Protein AF-A0A7S4H831-F1 (afdb_monomer)

Sequence (367 aa):
MKARTEEVASLEASLNAAMEAQAAAMQKLGDETEKAQAAKKKEQEAMQQVERMQQQILSLMSAMEEQGGGHNAENEEERRRVEEENASLKESLVLAEGQLQSMKGLLMEADKGRKEMESRLAELSAAAAVGGGGSEVEALKESLFLAEEQLKAMKALMMESDAGKRELEEKLKEAMELNQQLQQSQSASSDRQLEESRKMSQELSQMKGEVELLSSKCEAIKEEKKSLQEMLLKSQAEAARMEQAVSAMSANSSQQQDVEKEIGMLESKLKETEVKLEQATSRLSERDEEFKDAEQDLESLREQLSAANQERRELQTKLIEREAKLQVLERSRVEDAEHADEASRAAMKHMEEELVKTRTLLGEEER

Mean predicted aligned error: 20.67 Å

pLDDT: mean 78.2, std 10.23, range [42.22, 92.19]

Nearest PDB structures (foldseek):
  8otz-assembly1_Cv  TM=4.497E-01  e=7.710E-01  Bos taurus
  5nnv-assembly4_D  TM=3.600E-01  e=1.487E+00  Bacillus subtilis subsp. subtilis str. 168
  8snb-assembly1_8L  TM=2.851E-01  e=9.087E-01  Strongylocentrotus purpuratus

Secondary structure (DSSP, 8-state):
-HHHHHHHHHHHHHHHHHHHHHHHHHHHHHHHHHHHHHHHHHHHHHHHHHHHHHHHHHHHHHHHHHHHTTHHHHHHHHHHHHHHHHHHHHHHHHHHHHHHHHHHHHHHHHHHHHHHHHHHHHHHHHHHTTS--HHHHHHHHHHHHHHHHHHHHHHHHHHHHHHHHHHHHHHHHHHHHHHHHHHHHHHHHHHHHHHHHHHHHHHHHHHHHHHHHHHHHHHHHHHHHHHHHHHHHHHHHHHHHHHHHHHHHTTSTTSHHHHHHHHHHHHHHHHHHHHHHHHHHHHHHHHHHHHHHHHHHHHHHHHHHHHHHHHHHHHHHHHHHHHHHHHHHHHHHHHHHHHHHHHHHHHHHHHHHHHHHHHHHHHHHT-

Radius of gyration: 53.31 Å; Cα contacts (8 Å, |Δi|>4): 71; chains: 1; bounding box: 108×27×178 Å

Solvent-accessible surface area (backbone atoms only — not comparable to full-atom values): 19528 Å² total; per-residue (Å²): 110,71,69,61,54,53,52,52,52,53,49,52,52,52,51,51,52,52,52,52,52,48,51,54,50,51,49,52,50,50,56,50,49,52,50,52,52,53,50,54,52,52,50,53,53,48,53,55,49,50,55,52,48,53,52,50,48,52,53,49,50,54,52,45,63,67,51,63,68,55,59,56,57,52,54,53,54,50,48,50,53,46,52,52,48,46,52,52,43,51,52,52,43,54,51,49,51,53,50,51,53,51,53,52,50,54,50,53,52,52,53,49,52,47,52,53,50,52,52,50,49,54,53,48,55,61,49,34,77,75,76,56,58,70,70,62,52,53,54,49,51,55,52,48,51,53,50,51,52,52,52,52,53,51,51,52,54,49,52,53,52,55,48,54,46,52,54,45,54,51,54,44,50,54,41,49,54,51,51,52,52,53,52,52,52,49,52,54,49,51,52,50,52,53,51,50,52,50,50,52,53,51,51,52,54,49,54,52,53,52,51,55,52,52,50,54,51,52,53,55,51,53,52,51,53,51,54,50,52,53,51,50,55,51,51,51,54,50,50,56,51,45,54,53,50,49,64,60,43,72,79,49,95,80,59,65,73,66,49,55,55,53,50,53,54,49,54,52,51,50,54,55,50,52,54,52,49,53,55,54,50,51,56,50,53,57,50,54,50,54,50,52,54,52,52,52,53,52,50,53,52,50,52,52,52,48,52,56,53,49,52,51,52,53,52,51,50,54,47,53,54,49,51,52,51,48,54,51,52,53,51,51,53,50,52,52,50,50,52,53,49,51,52,50,51,52,53,51,51,52,51,51,54,52,52,49,51,53,50,53,53,55,62,60,75,76,112

Organism: Guillardia theta (NCBI:txid55529)

Structure (mmCIF, N/CA/C/O backbone):
data_AF-A0A7S4H831-F1
#
_entry.id   AF-A0A7S4H831-F1
#
loop_
_atom_site.group_PDB
_atom_site.id
_atom_site.type_symbol
_atom_site.label_atom_id
_atom_site.label_alt_id
_atom_site.label_comp_id
_atom_site.label_asym_id
_atom_site.label_entity_id
_atom_site.label_seq_id
_atom_site.pdbx_PDB_ins_code
_atom_site.Cartn_x
_atom_site.Cartn_y
_atom_site.Cartn_z
_atom_site.occupancy
_atom_site.B_iso_or_equiv
_atom_site.auth_seq_id
_atom_site.auth_comp_id
_atom_site.auth_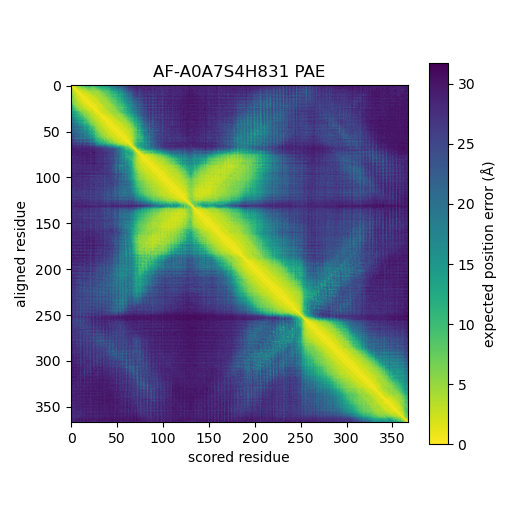asym_id
_atom_site.auth_atom_id
_atom_site.pdbx_PDB_model_num
ATOM 1 N N . MET A 1 1 ? -25.267 -14.300 89.915 1.00 55.09 1 MET A N 1
ATOM 2 C CA . MET A 1 1 ? -23.799 -14.271 89.723 1.00 55.09 1 MET A CA 1
ATOM 3 C C . MET A 1 1 ? -23.396 -15.145 88.538 1.00 55.09 1 MET A C 1
ATOM 5 O O . MET A 1 1 ? -23.039 -14.559 87.534 1.00 55.09 1 MET A O 1
ATOM 9 N N . LYS A 1 2 ? -23.579 -16.478 88.581 1.00 56.22 2 LYS A N 1
ATOM 10 C CA . LYS A 1 2 ? -23.206 -17.411 87.488 1.00 56.22 2 LYS A CA 1
ATOM 11 C C . LYS A 1 2 ? -23.783 -17.091 86.093 1.00 56.22 2 LYS A C 1
ATOM 13 O O . LYS A 1 2 ? -23.032 -17.052 85.129 1.00 56.22 2 LYS A O 1
ATOM 18 N N . ALA A 1 3 ? -25.077 -16.773 86.005 1.00 57.53 3 ALA A N 1
ATOM 19 C CA . ALA A 1 3 ? -25.719 -16.448 84.723 1.00 57.53 3 ALA A CA 1
ATOM 20 C C . ALA A 1 3 ? -25.177 -15.152 84.083 1.00 57.53 3 ALA A C 1
ATOM 22 O O . ALA A 1 3 ? -24.946 -15.104 82.885 1.00 57.53 3 ALA A O 1
ATOM 23 N N . ARG A 1 4 ? -24.881 -14.123 84.894 1.00 54.84 4 ARG A N 1
ATOM 24 C CA . ARG A 1 4 ? -24.279 -12.868 84.404 1.00 54.84 4 ARG A CA 1
ATOM 25 C C . ARG A 1 4 ? -22.841 -13.056 83.921 1.00 54.84 4 ARG A C 1
ATOM 27 O O . ARG A 1 4 ? -22.423 -12.369 83.004 1.00 54.84 4 ARG A O 1
ATOM 34 N N . THR A 1 5 ? -22.079 -13.960 84.534 1.00 62.59 5 THR A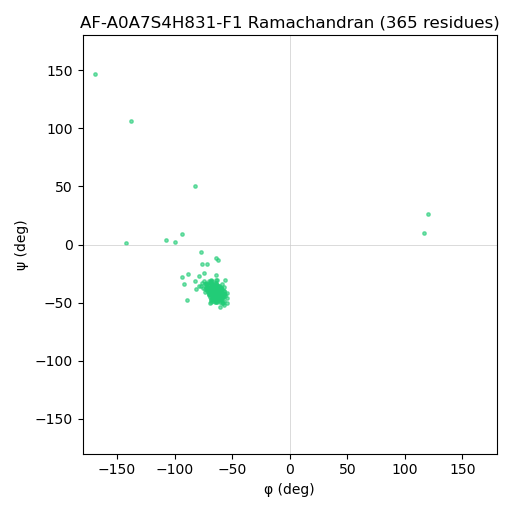 N 1
ATOM 35 C CA . THR A 1 5 ? -20.709 -14.265 84.090 1.00 62.59 5 THR A CA 1
ATOM 36 C C . THR A 1 5 ? -20.676 -15.061 82.784 1.00 62.59 5 THR A C 1
ATOM 38 O O . THR A 1 5 ? -19.777 -14.847 81.982 1.00 62.59 5 THR A O 1
ATOM 41 N N . GLU A 1 6 ? -21.658 -15.931 82.538 1.00 68.56 6 GLU A N 1
ATOM 42 C CA . GLU A 1 6 ? -21.785 -16.662 81.265 1.00 68.56 6 GLU A CA 1
ATOM 43 C C . GLU A 1 6 ? -22.238 -15.741 80.121 1.00 68.56 6 GLU A C 1
ATOM 45 O O . GLU A 1 6 ? -21.725 -15.830 79.009 1.00 68.56 6 GLU A O 1
ATOM 50 N N . GLU A 1 7 ? -23.135 -14.798 80.410 1.00 66.06 7 GLU A N 1
ATOM 51 C CA . GLU A 1 7 ? -23.623 -13.809 79.443 1.00 66.06 7 GLU A CA 1
ATOM 52 C C . GLU A 1 7 ? -22.523 -12.815 79.026 1.00 66.06 7 GLU A C 1
ATOM 54 O O . GLU A 1 7 ? -22.353 -12.535 77.841 1.00 66.06 7 GLU A O 1
ATOM 59 N N . VAL A 1 8 ? -21.702 -12.355 79.979 1.00 69.00 8 VAL A N 1
ATOM 60 C CA . VAL A 1 8 ? -20.531 -11.504 79.696 1.00 69.00 8 VAL A CA 1
ATOM 61 C C . VAL A 1 8 ? -19.480 -12.255 78.874 1.00 69.00 8 VAL A C 1
ATOM 63 O O . VAL A 1 8 ? -18.991 -11.710 77.890 1.00 69.00 8 VAL A O 1
ATOM 66 N N . ALA A 1 9 ? -19.194 -13.520 79.197 1.00 72.94 9 ALA A N 1
ATOM 67 C CA . ALA A 1 9 ? -18.254 -14.332 78.422 1.00 72.94 9 ALA A CA 1
ATOM 68 C C . ALA A 1 9 ? -18.745 -14.592 76.983 1.00 72.94 9 ALA A C 1
ATOM 70 O O . ALA A 1 9 ? -17.953 -14.594 76.042 1.00 72.94 9 ALA A O 1
ATOM 71 N N . SER A 1 10 ? -20.057 -14.771 76.792 1.00 74.75 10 SER A N 1
ATOM 72 C CA . SER A 1 10 ? -20.662 -14.906 75.461 1.00 74.75 10 SER A CA 1
ATOM 73 C C . SER A 1 10 ? -20.569 -13.613 74.649 1.00 74.75 10 SER A C 1
ATOM 75 O O . SER A 1 10 ? -20.338 -13.665 73.440 1.00 74.75 10 SER A O 1
ATOM 77 N N . LEU A 1 11 ? -20.755 -12.458 75.292 1.00 70.31 11 LEU A N 1
ATOM 78 C CA . LEU A 1 11 ? -20.626 -11.154 74.643 1.00 70.31 11 LEU A CA 1
ATOM 79 C C . LEU A 1 11 ? -19.170 -10.856 74.268 1.00 70.31 11 LEU A C 1
ATOM 81 O O . LEU A 1 11 ? -18.920 -10.392 73.159 1.00 70.31 11 LEU A O 1
ATOM 85 N N . GLU A 1 12 ? -18.209 -11.189 75.132 1.00 72.88 12 GLU A N 1
ATOM 86 C CA . GLU A 1 12 ? -16.774 -11.069 74.834 1.00 72.88 12 GLU A CA 1
ATOM 87 C C . GLU A 1 12 ? -16.348 -11.980 73.674 1.00 72.88 12 GLU A C 1
ATOM 89 O O . GLU A 1 12 ? -15.621 -11.546 72.780 1.00 72.88 12 GLU A O 1
ATOM 94 N N . ALA A 1 13 ? -16.849 -13.218 73.625 1.00 78.06 13 ALA A N 1
ATOM 95 C CA . ALA A 1 13 ? -16.586 -14.132 72.513 1.00 78.06 13 ALA A CA 1
ATOM 96 C C . ALA A 1 13 ? -17.177 -13.616 71.188 1.00 78.06 13 ALA A C 1
ATOM 98 O O . ALA A 1 13 ? -16.518 -13.665 70.149 1.00 78.06 13 ALA A O 1
ATOM 99 N N . SER A 1 14 ? -18.397 -13.074 71.226 1.00 74.19 14 SER A N 1
ATOM 100 C CA . SER A 1 14 ? -19.042 -12.498 70.044 1.00 74.19 14 SER A CA 1
ATOM 101 C C . SER A 1 14 ? -18.346 -11.220 69.568 1.00 74.19 14 SER A C 1
ATOM 103 O O . SER A 1 14 ? -18.260 -10.989 68.363 1.00 74.19 14 SER A O 1
ATOM 105 N N . LEU A 1 15 ? -17.830 -10.402 70.491 1.00 69.88 15 LEU A N 1
ATOM 106 C CA . LEU A 1 15 ? -17.067 -9.199 70.167 1.00 69.88 15 LEU A CA 1
ATOM 107 C C . LEU A 1 15 ? -15.717 -9.549 69.529 1.00 69.88 15 LEU A C 1
ATOM 109 O O . LEU A 1 15 ? -15.350 -8.953 68.520 1.00 69.88 15 LEU A O 1
ATOM 113 N N . ASN A 1 16 ? -15.009 -10.550 70.059 1.00 76.25 16 ASN A N 1
ATOM 114 C CA . ASN A 1 16 ? -13.761 -11.029 69.461 1.00 76.25 16 ASN A CA 1
ATOM 115 C C . ASN A 1 16 ? -13.982 -11.607 68.057 1.00 76.25 16 ASN A C 1
ATOM 117 O O . ASN A 1 16 ? -13.236 -11.268 67.142 1.00 76.25 16 ASN A O 1
ATOM 121 N N . ALA A 1 17 ? -15.044 -12.393 67.853 1.00 79.44 17 ALA A N 1
ATOM 122 C CA . ALA A 1 17 ? -15.394 -12.914 66.531 1.00 79.44 17 ALA A CA 1
ATOM 123 C C . ALA A 1 17 ? -15.746 -11.793 65.534 1.00 79.44 17 ALA A C 1
ATOM 125 O O . ALA A 1 17 ? -15.369 -11.857 64.365 1.00 79.44 17 ALA A O 1
ATOM 126 N N . ALA A 1 18 ? -16.430 -10.738 65.993 1.00 67.69 18 ALA A N 1
ATOM 127 C CA . ALA A 1 18 ? -16.729 -9.570 65.169 1.00 67.69 18 ALA A CA 1
ATOM 128 C C . ALA A 1 18 ? -15.459 -8.785 64.795 1.00 67.69 18 ALA A C 1
ATOM 130 O O . ALA A 1 18 ? -15.317 -8.372 63.644 1.00 67.69 18 ALA A O 1
ATOM 131 N N . MET A 1 19 ? -14.514 -8.624 65.728 1.00 75.81 19 MET A N 1
ATOM 132 C CA . MET A 1 19 ? -13.231 -7.967 65.456 1.00 75.81 19 MET A CA 1
ATOM 133 C C . MET A 1 19 ? -12.357 -8.773 64.484 1.00 75.81 19 MET A C 1
ATOM 135 O O . MET A 1 19 ? -11.763 -8.187 63.580 1.00 75.81 19 MET A O 1
ATOM 139 N N . GLU A 1 20 ? -12.316 -10.104 64.601 1.00 81.56 20 GLU A N 1
ATOM 140 C CA . GLU A 1 20 ? -11.612 -10.969 63.640 1.00 81.56 20 GLU A CA 1
ATOM 141 C C . GLU A 1 20 ? -12.257 -10.927 62.248 1.00 81.56 20 GLU A C 1
ATOM 143 O O . GLU A 1 20 ? -11.552 -10.811 61.243 1.00 81.56 20 GLU A O 1
ATOM 148 N N . ALA A 1 21 ? -13.591 -10.945 62.169 1.00 75.25 21 ALA A N 1
ATOM 149 C CA . ALA A 1 21 ? -14.310 -10.804 60.904 1.00 75.25 21 ALA A CA 1
ATOM 150 C C . ALA A 1 21 ? -14.057 -9.435 60.250 1.00 75.25 21 ALA A C 1
ATOM 152 O O . ALA A 1 21 ? -13.875 -9.352 59.034 1.00 75.25 21 ALA A O 1
ATOM 153 N N . GLN A 1 22 ? -13.986 -8.367 61.050 1.00 64.94 22 GLN A N 1
ATOM 154 C CA . GLN A 1 22 ? -13.659 -7.026 60.574 1.00 64.94 22 GLN A CA 1
ATOM 155 C C . GLN A 1 22 ? -12.209 -6.930 60.079 1.00 64.94 22 GLN A C 1
ATOM 157 O O . GLN A 1 22 ? -11.964 -6.328 59.033 1.00 64.94 22 GLN A O 1
ATOM 162 N N . ALA A 1 23 ? -11.256 -7.560 60.772 1.00 74.62 23 ALA A N 1
ATOM 163 C CA . ALA A 1 23 ? -9.863 -7.627 60.334 1.00 74.62 23 ALA A CA 1
ATOM 164 C C . ALA A 1 23 ? -9.718 -8.397 59.008 1.00 74.62 23 ALA A C 1
ATOM 166 O O . ALA A 1 23 ? -9.057 -7.917 58.087 1.00 74.62 23 ALA A O 1
ATOM 167 N N . ALA A 1 24 ? -10.403 -9.537 58.865 1.00 78.00 24 ALA A N 1
ATOM 168 C CA . ALA A 1 24 ? -10.417 -10.315 57.626 1.00 78.00 24 ALA A CA 1
ATOM 169 C C . ALA A 1 24 ? -11.074 -9.553 56.458 1.00 78.00 24 ALA A C 1
ATOM 171 O O . ALA A 1 24 ? -10.610 -9.637 55.319 1.00 78.00 24 ALA A O 1
ATOM 172 N N . ALA A 1 25 ? -12.130 -8.780 56.732 1.00 71.50 25 ALA A N 1
ATOM 173 C CA . ALA A 1 25 ? -12.774 -7.924 55.740 1.00 71.50 25 ALA A CA 1
ATOM 174 C C . ALA A 1 25 ? -11.857 -6.775 55.291 1.00 71.50 25 ALA A C 1
ATOM 176 O O . ALA A 1 25 ? -11.752 -6.529 54.091 1.00 71.50 25 ALA A O 1
ATOM 177 N N . MET A 1 26 ? -11.149 -6.117 56.219 1.00 73.62 26 MET A N 1
ATOM 178 C CA . MET A 1 26 ? -10.172 -5.074 55.877 1.00 73.62 26 MET A CA 1
ATOM 179 C C . MET A 1 26 ? -9.004 -5.621 55.054 1.00 73.62 26 MET A C 1
ATOM 181 O O . MET A 1 26 ? -8.558 -4.960 54.120 1.00 73.62 26 MET A O 1
ATOM 185 N N . GLN A 1 27 ? -8.541 -6.835 55.356 1.00 79.50 27 GLN A N 1
ATOM 186 C CA . GLN A 1 27 ? -7.468 -7.478 54.602 1.00 79.50 27 GLN A CA 1
ATOM 187 C C . GLN A 1 27 ? -7.903 -7.818 53.168 1.00 79.50 27 GLN A C 1
ATOM 189 O O . GLN A 1 27 ? -7.191 -7.492 52.223 1.00 79.50 27 GLN A O 1
ATOM 194 N N . LYS A 1 28 ? -9.116 -8.363 52.987 1.00 79.06 28 LYS A N 1
ATOM 195 C CA . LYS A 1 28 ? -9.708 -8.574 51.653 1.00 79.06 28 LYS A CA 1
ATOM 196 C C . LYS A 1 28 ? -9.848 -7.278 50.857 1.00 79.06 28 LYS A C 1
ATOM 198 O O . LYS A 1 28 ? -9.565 -7.271 49.665 1.00 79.06 28 LYS A O 1
ATOM 203 N N . LEU A 1 29 ? -10.278 -6.199 51.510 1.00 69.94 29 LEU A N 1
ATOM 204 C CA . LEU A 1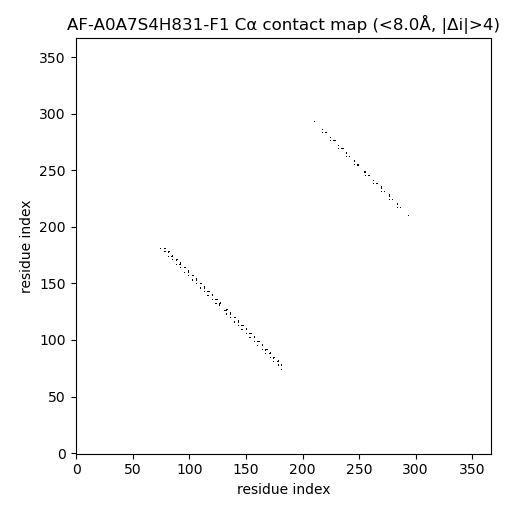 29 ? -10.393 -4.879 50.888 1.00 69.94 29 LEU A CA 1
ATOM 205 C C . LEU A 1 29 ? -9.024 -4.359 50.432 1.00 69.94 29 LEU A C 1
ATOM 207 O O . LEU A 1 29 ? -8.917 -3.846 49.323 1.00 69.94 29 LEU A O 1
ATOM 211 N N . GLY A 1 30 ? -7.982 -4.558 51.245 1.00 75.62 30 GLY A N 1
ATOM 212 C CA . GLY A 1 30 ? -6.593 -4.273 50.879 1.00 75.62 30 GLY A CA 1
ATOM 213 C C . GLY A 1 30 ? -6.150 -5.032 49.624 1.00 75.62 30 GLY A C 1
ATOM 214 O O . GLY A 1 30 ? -5.728 -4.413 48.645 1.00 75.62 30 GLY A O 1
ATOM 215 N N . ASP A 1 31 ? -6.342 -6.352 49.603 1.00 76.75 31 ASP A N 1
ATOM 216 C CA . ASP A 1 31 ? -5.972 -7.207 48.466 1.00 76.75 31 ASP A CA 1
ATOM 217 C C . ASP A 1 31 ? -6.743 -6.846 47.179 1.00 76.75 31 ASP A C 1
ATOM 219 O O . ASP A 1 31 ? -6.196 -6.882 46.071 1.00 76.75 31 ASP A O 1
ATOM 223 N N . GLU A 1 32 ? -8.026 -6.485 47.299 1.00 68.81 32 GLU A N 1
ATOM 224 C CA . GLU A 1 32 ? -8.840 -6.019 46.172 1.00 68.81 32 GLU A CA 1
ATOM 225 C C . GLU A 1 32 ? -8.383 -4.647 45.661 1.00 68.81 32 GLU A C 1
ATOM 227 O O . GLU A 1 32 ? -8.327 -4.441 44.446 1.00 68.81 32 GLU A O 1
ATOM 232 N N . THR A 1 33 ? -7.978 -3.733 46.551 1.00 68.94 33 THR A N 1
ATOM 233 C CA . THR A 1 33 ? -7.422 -2.433 46.146 1.00 68.94 33 THR A CA 1
ATOM 234 C C . THR A 1 33 ? -6.066 -2.552 45.453 1.00 68.94 33 THR A C 1
ATOM 236 O O . THR A 1 33 ? -5.846 -1.871 44.450 1.00 68.94 33 THR A O 1
ATOM 239 N N . GLU A 1 34 ? -5.182 -3.449 45.897 1.00 76.31 34 GLU A N 1
ATOM 240 C CA . GLU A 1 34 ? -3.915 -3.715 45.202 1.00 76.31 34 GLU A CA 1
ATOM 241 C C . GLU A 1 34 ? -4.146 -4.343 43.823 1.00 76.31 34 GLU A C 1
ATOM 243 O O . GLU A 1 34 ? -3.512 -3.943 42.842 1.00 76.31 34 GLU A O 1
ATOM 248 N N . LYS A 1 35 ? -5.106 -5.271 43.701 1.00 76.38 35 LYS A N 1
ATOM 249 C CA . LYS A 1 35 ? -5.513 -5.817 42.396 1.00 76.38 35 LYS A CA 1
ATOM 250 C C . LYS A 1 35 ? -6.070 -4.745 41.467 1.00 76.38 35 LYS A C 1
ATOM 252 O O . LYS A 1 35 ? -5.732 -4.751 40.284 1.00 76.38 35 LYS A O 1
ATOM 257 N N . ALA A 1 36 ? -6.889 -3.830 41.982 1.00 65.12 36 ALA A N 1
ATOM 258 C CA . ALA A 1 36 ? -7.426 -2.719 41.203 1.00 65.12 36 ALA A CA 1
ATOM 259 C C . ALA A 1 36 ? -6.313 -1.765 40.733 1.00 65.12 36 ALA A C 1
ATOM 261 O O . ALA A 1 36 ? -6.295 -1.372 39.569 1.00 65.12 36 ALA A O 1
ATOM 262 N N . GLN A 1 37 ? -5.333 -1.448 41.587 1.00 68.56 37 GLN A N 1
ATOM 263 C CA . GLN A 1 37 ? -4.175 -0.632 41.200 1.00 68.56 37 GLN A CA 1
ATOM 264 C C . GLN A 1 37 ? -3.279 -1.327 40.167 1.00 68.56 37 GLN A C 1
ATOM 266 O O . GLN A 1 37 ? -2.817 -0.685 39.222 1.00 68.56 37 GLN A O 1
ATOM 271 N N . ALA A 1 38 ? -3.056 -2.635 40.303 1.00 74.50 38 ALA A N 1
ATOM 272 C CA . ALA A 1 38 ? -2.294 -3.415 39.332 1.00 74.50 38 ALA A CA 1
ATOM 273 C C . ALA A 1 38 ? -3.000 -3.496 37.967 1.00 74.50 38 ALA A C 1
ATOM 275 O O . ALA A 1 38 ? -2.333 -3.436 36.932 1.00 74.50 38 ALA A O 1
ATOM 276 N N . ALA A 1 39 ? -4.334 -3.596 37.957 1.00 67.38 39 ALA A N 1
ATOM 277 C CA . ALA A 1 39 ? -5.136 -3.539 36.736 1.00 67.38 39 ALA A CA 1
ATOM 278 C C . ALA A 1 39 ? -5.004 -2.172 36.049 1.00 67.38 39 ALA A C 1
ATOM 280 O O . ALA A 1 39 ? -4.645 -2.124 34.875 1.00 67.38 39 ALA A O 1
ATOM 281 N N . LYS A 1 40 ? -5.142 -1.079 36.811 1.00 72.69 40 LYS A N 1
ATOM 282 C CA . LYS A 1 40 ? -4.977 0.295 36.309 1.00 72.69 40 LYS A CA 1
ATOM 283 C C . LYS A 1 40 ? -3.596 0.551 35.708 1.00 72.69 40 LYS A C 1
ATOM 285 O O . LYS A 1 40 ? -3.462 1.216 34.689 1.00 72.69 40 LYS A O 1
ATOM 290 N N . LYS A 1 41 ? -2.544 0.006 36.327 1.00 79.88 41 LYS A N 1
ATOM 291 C CA . LYS A 1 41 ? -1.176 0.125 35.807 1.00 79.88 41 LYS A CA 1
ATOM 292 C C . LYS A 1 41 ? -0.998 -0.630 34.484 1.00 79.88 41 LYS A C 1
ATOM 294 O O . LYS A 1 41 ? -0.382 -0.096 33.568 1.00 79.88 41 LYS A O 1
ATOM 299 N N . LYS A 1 42 ? -1.552 -1.843 34.370 1.00 74.38 42 LYS A N 1
ATOM 300 C CA . LYS A 1 42 ? -1.532 -2.621 33.118 1.00 74.38 42 LYS A CA 1
ATOM 301 C C . LYS A 1 42 ? -2.293 -1.932 31.989 1.00 74.38 42 LYS A C 1
ATOM 303 O O . LYS A 1 42 ? -1.847 -1.974 30.851 1.00 74.38 42 LYS A O 1
ATOM 308 N N . GLU A 1 43 ? -3.418 -1.310 32.308 1.00 61.94 43 GLU A N 1
ATOM 309 C CA . GLU A 1 43 ? -4.211 -0.522 31.364 1.00 61.94 43 GLU A CA 1
ATOM 310 C C . GLU A 1 43 ? -3.423 0.693 30.854 1.00 61.94 43 GLU A C 1
ATOM 312 O O . GLU A 1 43 ? -3.336 0.923 29.652 1.00 61.94 43 GLU A O 1
ATOM 317 N N . GLN A 1 44 ? -2.730 1.400 31.749 1.00 72.25 44 GLN A N 1
ATOM 318 C CA . GLN A 1 44 ? -1.874 2.529 31.383 1.00 72.25 44 GLN A CA 1
ATOM 319 C C . GLN A 1 44 ? -0.681 2.111 30.502 1.00 72.25 44 GLN A C 1
ATOM 321 O O . GLN A 1 44 ? -0.311 2.822 29.568 1.00 72.25 44 GLN A O 1
ATOM 326 N N . GLU A 1 45 ? -0.088 0.943 30.772 1.00 77.50 45 GLU A N 1
ATOM 327 C CA . GLU A 1 45 ? 0.958 0.346 29.930 1.00 77.50 45 GLU A CA 1
ATOM 328 C C . GLU A 1 45 ? 0.418 -0.055 28.544 1.00 77.50 45 GLU A C 1
ATOM 330 O O . GLU A 1 45 ? 1.106 0.155 27.543 1.00 77.50 45 GLU A O 1
ATOM 335 N N . ALA A 1 46 ? -0.817 -0.567 28.467 1.00 65.31 46 ALA A N 1
ATOM 336 C CA . ALA A 1 46 ? -1.481 -0.897 27.206 1.00 65.31 46 ALA A CA 1
ATOM 337 C C . ALA A 1 46 ? -1.802 0.359 26.376 1.00 65.31 46 ALA A C 1
ATOM 339 O O . ALA A 1 46 ? -1.515 0.384 25.182 1.00 65.31 46 ALA A O 1
ATOM 340 N N . MET A 1 47 ? -2.294 1.430 27.005 1.00 72.94 47 MET A N 1
ATOM 341 C CA . MET A 1 47 ? -2.574 2.707 26.335 1.00 72.94 47 MET A CA 1
ATOM 342 C C . MET A 1 47 ? -1.297 3.330 25.745 1.00 72.94 47 MET A C 1
ATOM 344 O O . MET A 1 47 ? -1.276 3.739 24.586 1.00 72.94 47 MET A O 1
ATOM 348 N N . GLN A 1 48 ? -0.179 3.295 26.481 1.00 78.69 48 GLN A N 1
ATOM 349 C CA . GLN A 1 48 ? 1.124 3.719 25.946 1.00 78.69 48 GLN A CA 1
ATOM 350 C C . GLN A 1 48 ? 1.618 2.839 24.789 1.00 78.69 48 GLN A C 1
ATOM 352 O O . GLN A 1 48 ? 2.371 3.302 23.928 1.00 78.69 48 GLN A O 1
ATOM 357 N N . GLN A 1 49 ? 1.255 1.556 24.778 1.00 70.81 49 GLN A N 1
ATOM 358 C CA . GLN A 1 49 ? 1.603 0.648 23.691 1.00 70.81 49 GLN A CA 1
ATOM 359 C C . GLN A 1 49 ? 0.802 0.964 22.421 1.00 70.81 49 GLN A C 1
ATOM 361 O O . GLN A 1 49 ? 1.393 0.965 21.340 1.00 70.81 49 GLN A O 1
ATOM 366 N N . VAL A 1 50 ? -0.485 1.301 22.555 1.00 73.56 50 VAL A N 1
ATOM 367 C CA . VAL A 1 50 ? -1.339 1.764 21.448 1.00 73.56 50 VAL A CA 1
ATOM 368 C C . VAL A 1 50 ? -0.804 3.068 20.851 1.00 73.56 50 VAL A C 1
ATOM 370 O O . VAL A 1 50 ? -0.597 3.131 19.642 1.00 73.56 50 VAL A O 1
ATOM 373 N N . GLU A 1 51 ? -0.453 4.060 21.677 1.00 78.75 51 GLU A N 1
ATOM 374 C CA . GLU A 1 51 ? 0.149 5.321 21.203 1.00 78.75 51 GLU A CA 1
ATOM 375 C C . GLU A 1 51 ? 1.446 5.094 20.410 1.00 78.75 51 GLU A C 1
ATOM 377 O O . GLU A 1 51 ? 1.659 5.697 19.356 1.00 78.75 51 GLU A O 1
ATOM 382 N N . ARG A 1 52 ? 2.325 4.194 20.878 1.00 79.88 52 ARG A N 1
ATOM 383 C CA . ARG A 1 52 ? 3.544 3.842 20.127 1.00 79.88 52 ARG A CA 1
ATOM 384 C C . ARG A 1 52 ? 3.225 3.160 18.801 1.00 79.88 52 ARG A C 1
ATOM 386 O O . ARG A 1 52 ? 3.909 3.433 17.817 1.00 79.88 52 ARG A O 1
ATOM 393 N N . MET A 1 53 ? 2.217 2.289 18.768 1.00 74.38 53 MET A N 1
ATOM 394 C CA . MET A 1 53 ? 1.763 1.639 17.536 1.00 74.38 53 MET A CA 1
ATOM 395 C C . MET A 1 53 ? 1.220 2.664 16.536 1.00 74.38 53 MET A C 1
ATOM 397 O O . MET A 1 53 ? 1.636 2.650 15.381 1.00 74.38 53 MET A O 1
ATOM 401 N N . GLN A 1 54 ? 0.378 3.602 16.977 1.00 74.38 54 GLN A N 1
ATOM 402 C CA . GLN A 1 54 ? -0.139 4.685 16.134 1.00 74.38 54 GLN A CA 1
ATOM 403 C C . GLN A 1 54 ? 0.996 5.558 15.572 1.00 74.38 54 GLN A C 1
ATOM 405 O O . GLN A 1 54 ? 1.008 5.858 14.378 1.00 74.38 54 GLN A O 1
ATOM 410 N N . GLN A 1 55 ? 2.002 5.903 16.386 1.00 80.62 55 GLN A N 1
ATOM 411 C CA . GLN A 1 55 ? 3.185 6.639 15.917 1.00 80.62 55 GLN A CA 1
ATOM 412 C C . GLN A 1 55 ? 4.013 5.845 14.896 1.00 80.62 55 GLN A C 1
ATOM 414 O O . GLN A 1 55 ? 4.496 6.423 13.921 1.00 80.62 55 GLN A O 1
ATOM 419 N N . GLN A 1 56 ? 4.166 4.528 15.078 1.00 74.06 56 GLN A N 1
ATOM 420 C CA . GLN A 1 56 ? 4.832 3.671 14.093 1.00 74.06 56 GLN A CA 1
ATOM 421 C C . GLN A 1 56 ? 4.050 3.592 12.775 1.00 74.06 56 GLN A C 1
ATOM 423 O O . GLN A 1 56 ? 4.665 3.654 11.713 1.00 74.06 56 GLN A O 1
ATOM 428 N N . ILE A 1 57 ? 2.718 3.510 12.828 1.00 73.75 57 ILE A N 1
ATOM 429 C CA . ILE A 1 57 ? 1.854 3.506 11.638 1.00 73.75 57 ILE A CA 1
ATOM 430 C C . ILE A 1 57 ? 1.970 4.836 10.884 1.00 73.75 57 ILE A C 1
ATOM 432 O O . ILE A 1 57 ? 2.190 4.828 9.677 1.00 73.75 57 ILE A O 1
ATOM 436 N N . LEU A 1 58 ? 1.912 5.974 11.584 1.00 75.94 58 LEU A N 1
ATOM 437 C CA . LEU A 1 58 ? 2.129 7.305 10.997 1.00 75.94 58 LEU A CA 1
ATOM 438 C C . LEU A 1 58 ? 3.506 7.425 10.330 1.00 75.94 58 LEU A C 1
ATOM 440 O O . LEU A 1 58 ? 3.604 7.892 9.199 1.00 75.94 58 LEU A O 1
ATOM 444 N N . SER A 1 59 ? 4.560 6.940 10.991 1.00 74.06 59 SER A N 1
ATOM 445 C CA . SER A 1 59 ? 5.911 6.894 10.420 1.00 74.06 59 SER A CA 1
ATOM 446 C C . SER A 1 59 ? 5.991 6.030 9.158 1.00 74.06 59 SER A C 1
ATOM 448 O O . SER A 1 59 ? 6.700 6.402 8.224 1.00 74.06 59 SER A O 1
ATOM 450 N N . LEU A 1 60 ? 5.310 4.881 9.130 1.00 67.88 60 LEU A N 1
ATOM 451 C CA . LEU A 1 60 ? 5.270 4.001 7.962 1.00 67.88 60 LEU A CA 1
ATOM 452 C C . LEU A 1 60 ? 4.477 4.635 6.815 1.00 67.88 60 LEU A C 1
ATOM 454 O O . LEU A 1 60 ? 4.923 4.561 5.677 1.00 67.88 60 LEU A O 1
ATOM 458 N N . MET A 1 61 ? 3.358 5.308 7.099 1.00 66.19 61 MET A N 1
ATOM 459 C CA . MET A 1 61 ? 2.584 6.035 6.086 1.00 66.19 61 MET A CA 1
ATOM 460 C C . MET A 1 61 ? 3.391 7.161 5.444 1.00 66.19 61 MET A C 1
ATOM 462 O O . MET A 1 61 ? 3.448 7.225 4.221 1.00 66.19 61 MET A O 1
ATOM 466 N N . SER A 1 62 ? 4.084 7.987 6.234 1.00 70.56 62 SER A N 1
ATOM 467 C CA . SER A 1 62 ? 4.941 9.045 5.681 1.00 70.56 62 SER A CA 1
ATOM 468 C C . SER A 1 62 ? 6.100 8.485 4.848 1.00 70.56 62 SER A C 1
ATOM 470 O O . SER A 1 62 ? 6.427 9.040 3.803 1.00 70.56 62 SER A O 1
ATOM 472 N N . ALA A 1 63 ? 6.688 7.355 5.258 1.00 60.28 63 ALA A N 1
ATOM 473 C CA . ALA A 1 63 ? 7.723 6.681 4.472 1.00 60.28 63 ALA A CA 1
ATOM 474 C C . ALA A 1 63 ? 7.172 6.081 3.163 1.00 60.28 63 ALA A C 1
ATOM 476 O O . ALA A 1 63 ? 7.852 6.117 2.138 1.00 60.28 63 ALA A O 1
ATOM 477 N N . MET A 1 64 ? 5.941 5.557 3.175 1.00 55.56 64 MET A N 1
ATOM 478 C CA . MET A 1 64 ? 5.263 5.054 1.975 1.00 55.56 64 MET A CA 1
ATOM 479 C C . MET A 1 64 ? 4.862 6.186 1.016 1.00 55.56 64 MET A C 1
ATOM 481 O O . MET A 1 64 ? 5.014 6.020 -0.193 1.00 55.56 64 MET A O 1
ATOM 485 N N . GLU A 1 65 ? 4.416 7.340 1.524 1.00 56.75 65 GLU A N 1
ATOM 486 C CA . GLU A 1 65 ? 4.118 8.534 0.715 1.00 56.75 65 GLU A CA 1
ATOM 487 C C . GLU A 1 65 ? 5.378 9.112 0.047 1.00 56.75 65 GLU A C 1
ATOM 489 O O . GLU A 1 65 ? 5.332 9.485 -1.127 1.00 56.75 65 GLU A O 1
ATOM 494 N N . GLU A 1 66 ? 6.525 9.128 0.738 1.00 52.47 66 GLU A N 1
ATOM 495 C CA . GLU A 1 66 ? 7.803 9.558 0.146 1.00 52.47 66 GLU A CA 1
ATOM 496 C C . GLU A 1 66 ? 8.349 8.568 -0.902 1.00 52.47 66 GLU A C 1
ATOM 498 O O . GLU A 1 66 ? 8.987 8.992 -1.868 1.00 52.47 66 GLU A O 1
ATOM 503 N N . GLN A 1 67 ? 8.095 7.260 -0.760 1.00 46.72 67 GLN A N 1
ATOM 504 C CA . GLN A 1 67 ? 8.643 6.228 -1.656 1.00 46.72 67 GLN A CA 1
ATOM 505 C C . GLN A 1 67 ? 7.726 5.837 -2.831 1.00 46.72 67 GLN A C 1
ATOM 507 O O . GLN A 1 67 ? 8.228 5.432 -3.882 1.00 46.72 67 GLN A O 1
ATOM 512 N N . GLY A 1 68 ? 6.401 5.956 -2.693 1.00 44.84 68 GLY A N 1
ATOM 513 C CA . GLY A 1 68 ? 5.425 5.441 -3.664 1.00 44.84 68 GLY A CA 1
ATOM 514 C C . GLY A 1 68 ? 5.300 6.246 -4.963 1.00 44.84 68 GLY A C 1
ATOM 515 O O . GLY A 1 68 ? 5.048 5.668 -6.021 1.00 44.84 68 GLY A O 1
ATOM 516 N N . GLY A 1 69 ? 5.513 7.566 -4.912 1.00 43.62 69 GLY A N 1
ATOM 517 C CA . GLY A 1 69 ? 5.260 8.461 -6.051 1.00 43.62 69 GLY A CA 1
ATOM 518 C C . GLY A 1 69 ? 6.454 8.714 -6.979 1.00 43.62 69 GLY A C 1
ATOM 519 O O . GLY A 1 69 ? 6.266 8.882 -8.184 1.00 43.62 69 GLY A O 1
ATOM 520 N N . GLY A 1 70 ? 7.679 8.745 -6.444 1.00 43.28 70 GLY A N 1
ATOM 521 C CA . GLY A 1 70 ? 8.877 9.139 -7.203 1.00 43.28 70 GLY A CA 1
ATOM 522 C C . GLY A 1 70 ? 9.570 7.976 -7.913 1.00 43.28 70 GLY A C 1
ATOM 523 O O . GLY A 1 70 ? 9.845 8.038 -9.109 1.00 43.28 70 GLY A O 1
ATOM 524 N N . HIS A 1 71 ? 9.796 6.870 -7.201 1.00 49.50 71 HIS A N 1
ATOM 525 C CA . HIS A 1 71 ? 10.651 5.791 -7.701 1.00 49.50 71 HIS A CA 1
ATOM 526 C C . HIS A 1 71 ? 10.015 4.927 -8.791 1.00 49.50 71 HIS A C 1
ATOM 528 O O . HIS A 1 71 ? 10.740 4.336 -9.587 1.00 49.50 71 HIS A O 1
ATOM 534 N N . ASN A 1 72 ? 8.685 4.838 -8.867 1.00 53.38 72 ASN A N 1
ATOM 535 C CA . ASN A 1 72 ? 8.036 3.970 -9.854 1.00 53.38 72 ASN A CA 1
ATOM 536 C C . ASN A 1 72 ? 7.954 4.624 -11.246 1.00 53.38 72 ASN A C 1
ATOM 538 O O . ASN A 1 72 ? 8.177 3.956 -12.251 1.00 53.38 72 ASN A O 1
ATOM 542 N N . ALA A 1 73 ? 7.698 5.936 -11.309 1.00 55.91 73 ALA A N 1
ATOM 543 C CA . ALA A 1 73 ? 7.626 6.672 -12.572 1.00 55.91 73 ALA A CA 1
ATOM 544 C C . ALA A 1 73 ? 9.012 6.887 -13.203 1.00 55.91 73 ALA A C 1
ATOM 546 O O . ALA A 1 73 ? 9.163 6.713 -14.412 1.00 55.91 73 ALA A O 1
ATOM 547 N N . GLU A 1 74 ? 10.024 7.205 -12.388 1.00 56.19 74 GLU A N 1
ATOM 548 C CA . GLU A 1 74 ? 11.412 7.342 -12.849 1.00 56.19 74 GLU A CA 1
ATOM 549 C C . GLU A 1 74 ? 11.967 6.004 -13.357 1.00 56.19 74 GLU A C 1
ATOM 551 O O . GLU A 1 74 ? 12.499 5.954 -14.464 1.00 56.19 74 GLU A O 1
ATOM 556 N N . ASN A 1 75 ? 11.734 4.898 -12.635 1.00 62.69 75 ASN A N 1
ATOM 557 C CA . ASN A 1 75 ? 12.167 3.566 -13.076 1.00 62.69 75 ASN A CA 1
ATOM 558 C C . ASN A 1 75 ? 11.478 3.101 -14.369 1.00 62.69 75 ASN A C 1
ATOM 560 O O . ASN A 1 75 ? 12.070 2.361 -15.155 1.00 62.69 75 ASN A O 1
ATOM 564 N N . GLU A 1 76 ? 10.218 3.481 -14.601 1.00 64.50 76 GLU A N 1
ATOM 565 C CA . GLU A 1 76 ? 9.495 3.085 -15.813 1.00 64.50 76 GLU A CA 1
ATOM 566 C C . GLU A 1 76 ? 9.920 3.910 -17.037 1.00 64.50 76 GLU A C 1
ATOM 568 O O . GLU A 1 76 ? 10.024 3.374 -18.143 1.00 64.50 76 GLU A O 1
ATOM 573 N N . GLU A 1 77 ? 10.218 5.198 -16.850 1.00 73.56 77 GLU A N 1
ATOM 574 C CA . GLU A 1 77 ? 10.764 6.050 -17.908 1.00 73.56 77 GLU A CA 1
ATOM 575 C C . GLU A 1 77 ? 12.209 5.661 -18.259 1.00 73.56 77 GLU A C 1
ATOM 577 O O . GLU A 1 77 ? 12.555 5.575 -19.438 1.00 73.56 77 GLU A O 1
ATOM 582 N N . GLU A 1 78 ? 13.030 5.341 -17.257 1.00 74.50 78 GLU A N 1
ATOM 583 C CA . GLU A 1 78 ? 14.397 4.851 -17.442 1.00 74.50 78 GLU A CA 1
ATOM 584 C C . GLU A 1 78 ? 14.420 3.488 -18.146 1.00 74.50 78 GLU A C 1
ATOM 586 O O . GLU A 1 78 ? 15.173 3.300 -19.102 1.00 74.50 78 GLU A O 1
ATOM 591 N N . ARG A 1 79 ? 13.503 2.574 -17.795 1.00 75.19 79 ARG A N 1
ATOM 592 C CA . ARG A 1 79 ? 13.331 1.304 -18.515 1.00 75.19 79 ARG A CA 1
ATOM 593 C C . ARG A 1 79 ? 12.976 1.515 -19.988 1.00 75.19 79 ARG A C 1
ATOM 595 O O . ARG A 1 79 ? 13.573 0.865 -20.842 1.00 75.19 79 ARG A O 1
ATOM 602 N N . ARG A 1 80 ? 12.043 2.421 -20.307 1.00 80.31 80 ARG A N 1
ATOM 603 C CA . ARG A 1 80 ? 11.688 2.714 -21.710 1.00 80.31 80 ARG A CA 1
ATOM 604 C C . ARG A 1 80 ? 12.874 3.258 -22.495 1.00 80.31 80 ARG A C 1
ATOM 606 O O . ARG A 1 80 ? 13.115 2.792 -23.603 1.00 80.31 80 ARG A O 1
ATOM 613 N N . ARG A 1 81 ? 13.646 4.179 -21.910 1.00 83.38 81 ARG A N 1
ATOM 614 C CA . ARG A 1 81 ? 14.862 4.714 -22.544 1.00 83.38 81 ARG A CA 1
ATOM 615 C C . ARG A 1 81 ? 15.882 3.611 -22.822 1.00 83.38 81 ARG A C 1
ATOM 617 O O . ARG A 1 81 ? 16.394 3.535 -23.932 1.00 83.38 81 ARG A O 1
ATOM 624 N N . VAL A 1 82 ? 16.119 2.719 -21.858 1.00 80.06 82 VAL A N 1
ATOM 625 C CA . VAL A 1 82 ? 17.047 1.584 -22.012 1.00 80.06 82 VAL A CA 1
ATOM 626 C C . VAL A 1 82 ? 16.545 0.563 -23.044 1.00 80.06 82 VAL A C 1
ATOM 628 O O . VAL A 1 82 ? 17.346 -0.042 -23.759 1.00 80.06 82 VAL A O 1
ATOM 631 N N . GLU A 1 83 ? 15.233 0.345 -23.159 1.00 79.62 83 GLU A N 1
ATOM 632 C CA . GLU A 1 83 ? 14.646 -0.535 -24.179 1.00 79.62 83 GLU A CA 1
ATOM 633 C C . GLU A 1 83 ? 14.745 0.057 -25.592 1.00 79.62 83 GLU A C 1
ATOM 635 O O . GLU A 1 83 ? 15.126 -0.654 -26.525 1.00 79.62 83 GLU A O 1
ATOM 640 N N . GLU A 1 84 ? 14.465 1.352 -25.743 1.00 84.06 84 GLU A N 1
ATOM 641 C CA . GLU A 1 84 ? 14.624 2.092 -27.001 1.00 84.06 84 GLU A CA 1
ATOM 642 C C . GLU A 1 84 ? 16.096 2.147 -27.437 1.00 84.06 84 GLU A C 1
ATOM 644 O O . GLU A 1 84 ? 16.412 1.886 -28.601 1.00 84.06 84 GLU A O 1
ATOM 649 N N . GLU A 1 85 ? 17.012 2.401 -26.501 1.00 83.31 85 GLU A N 1
ATOM 650 C CA . GLU A 1 85 ? 18.453 2.396 -26.753 1.00 83.31 85 GLU A CA 1
ATOM 651 C C . GLU A 1 85 ? 18.948 0.999 -27.158 1.00 83.31 85 GLU A C 1
ATOM 653 O O . GLU A 1 85 ? 19.661 0.862 -28.152 1.00 83.31 85 GLU A O 1
ATOM 658 N N . ASN A 1 86 ? 18.497 -0.063 -26.481 1.00 78.56 86 ASN A N 1
ATOM 659 C CA . ASN A 1 86 ? 18.801 -1.445 -26.867 1.00 78.56 86 ASN A CA 1
ATOM 660 C C . ASN A 1 86 ? 18.302 -1.788 -28.279 1.00 78.56 86 ASN A C 1
ATOM 662 O O . ASN A 1 86 ? 18.983 -2.507 -29.013 1.00 78.56 86 ASN A O 1
ATOM 666 N N . ALA A 1 87 ? 17.107 -1.327 -28.657 1.00 82.56 87 ALA A N 1
ATOM 667 C CA . ALA A 1 87 ? 16.566 -1.550 -29.995 1.00 82.56 87 ALA A CA 1
ATOM 668 C C . ALA A 1 87 ? 17.403 -0.818 -31.059 1.00 82.56 87 ALA A C 1
ATOM 670 O O . ALA A 1 87 ? 17.836 -1.436 -32.032 1.00 82.56 87 ALA A O 1
ATOM 671 N N . SER A 1 88 ? 17.717 0.456 -30.814 1.00 87.62 88 SER A N 1
ATOM 672 C CA . SER A 1 88 ? 18.545 1.291 -31.691 1.00 87.62 88 SER A CA 1
ATOM 673 C C . SER A 1 88 ? 19.967 0.739 -31.873 1.00 87.62 88 SER A C 1
ATOM 675 O O . SER A 1 88 ? 20.483 0.662 -32.994 1.00 87.62 88 SER A O 1
ATOM 677 N N . LEU A 1 89 ? 20.599 0.274 -30.789 1.00 85.12 89 LEU A N 1
ATOM 678 C CA . LEU A 1 89 ? 21.926 -0.344 -30.832 1.00 85.12 89 LEU A CA 1
ATOM 679 C C . LEU A 1 89 ? 21.918 -1.666 -31.610 1.00 85.12 89 LEU A C 1
ATOM 681 O O . LEU A 1 89 ? 22.844 -1.919 -32.379 1.00 85.12 89 LEU A O 1
ATOM 685 N N . LYS A 1 90 ? 20.868 -2.491 -31.473 1.00 83.06 90 LYS A N 1
ATOM 686 C CA . LYS A 1 90 ? 20.716 -3.728 -32.263 1.00 83.06 90 LYS A CA 1
ATOM 687 C C . LYS A 1 90 ? 20.589 -3.443 -33.754 1.00 83.06 90 LYS A C 1
ATOM 689 O O . LYS A 1 90 ? 21.258 -4.099 -34.547 1.00 83.06 90 LYS A O 1
ATOM 694 N N . GLU A 1 91 ? 19.760 -2.476 -34.139 1.00 85.81 91 GLU A N 1
ATOM 695 C CA . GLU A 1 91 ? 19.610 -2.080 -35.545 1.00 85.81 91 GLU A CA 1
ATOM 696 C C . GLU A 1 91 ? 20.927 -1.540 -36.116 1.00 85.81 91 GLU A C 1
ATOM 698 O O . GLU A 1 91 ? 21.360 -1.960 -37.192 1.00 85.81 91 GLU A O 1
ATOM 703 N N . SER A 1 92 ? 21.613 -0.682 -35.357 1.00 82.50 92 SER A N 1
ATOM 704 C CA . SER A 1 92 ? 22.919 -0.129 -35.732 1.00 82.50 92 SER A CA 1
ATOM 705 C C . SER A 1 92 ? 23.983 -1.219 -35.897 1.00 82.50 92 SER A C 1
ATOM 707 O O . SER A 1 92 ? 24.772 -1.175 -36.842 1.00 82.50 92 SER A O 1
ATOM 709 N N . LEU A 1 93 ? 23.984 -2.230 -35.021 1.00 84.88 93 LEU A N 1
ATOM 710 C CA . LEU A 1 93 ? 24.899 -3.366 -35.101 1.00 84.88 93 LEU A CA 1
ATOM 711 C C . LEU A 1 93 ? 24.637 -4.217 -36.351 1.00 84.88 93 LEU A C 1
ATOM 713 O O . LEU A 1 93 ? 25.580 -4.547 -37.064 1.00 84.88 93 LEU A O 1
ATOM 717 N N . VAL A 1 94 ? 23.372 -4.523 -36.658 1.00 86.31 94 VAL A N 1
ATOM 718 C CA . VAL A 1 94 ? 22.994 -5.286 -37.862 1.00 86.31 94 VAL A CA 1
ATOM 719 C C . VAL A 1 94 ? 23.414 -4.550 -39.138 1.00 86.31 94 VAL A C 1
ATOM 721 O O . VAL A 1 94 ? 23.949 -5.164 -40.065 1.00 86.31 94 VAL A O 1
ATOM 724 N N . LEU A 1 95 ? 23.224 -3.229 -39.185 1.00 85.19 95 LEU A N 1
ATOM 725 C CA . LEU A 1 95 ? 23.670 -2.399 -40.306 1.00 85.19 95 LEU A CA 1
ATOM 726 C C . LEU A 1 95 ? 25.198 -2.411 -40.450 1.00 85.19 95 LEU A C 1
ATOM 728 O O . LEU A 1 95 ? 25.701 -2.627 -41.555 1.00 85.19 95 LEU A O 1
ATOM 732 N N . ALA A 1 96 ? 25.933 -2.236 -39.349 1.00 79.06 96 ALA A N 1
ATOM 733 C CA . ALA A 1 96 ? 27.395 -2.280 -39.344 1.00 79.06 96 ALA A CA 1
ATOM 734 C C . ALA A 1 96 ? 27.933 -3.658 -39.776 1.00 79.06 96 ALA A C 1
ATOM 736 O O . ALA A 1 96 ? 28.876 -3.741 -40.563 1.00 79.06 96 ALA A O 1
ATOM 737 N N . GLU A 1 97 ? 27.302 -4.750 -39.335 1.00 80.06 97 GLU A N 1
ATOM 738 C CA . GLU A 1 97 ? 27.632 -6.110 -39.772 1.00 80.06 97 GLU A CA 1
ATOM 739 C C . GLU A 1 97 ? 27.421 -6.311 -41.272 1.00 80.06 97 GLU A C 1
ATOM 741 O O . GLU A 1 97 ? 28.291 -6.870 -41.947 1.00 80.06 97 GLU A O 1
ATOM 746 N N . GLY A 1 98 ? 26.298 -5.830 -41.807 1.00 83.75 98 GLY A N 1
ATOM 747 C CA . GLY A 1 98 ? 26.011 -5.887 -43.239 1.00 83.75 98 GLY A CA 1
ATOM 748 C C . GLY A 1 98 ? 27.023 -5.092 -44.069 1.00 83.75 98 GLY A C 1
ATOM 749 O O . GLY A 1 98 ? 27.520 -5.582 -45.087 1.00 83.75 98 GLY A O 1
ATOM 750 N N . GLN A 1 99 ? 27.390 -3.891 -43.612 1.00 84.12 99 GLN A N 1
ATOM 751 C CA . GLN A 1 99 ? 28.407 -3.056 -44.258 1.00 84.12 99 GLN A CA 1
ATOM 752 C C . GLN A 1 99 ? 29.782 -3.731 -44.261 1.00 84.12 99 GLN A C 1
ATOM 754 O O . GLN A 1 99 ? 30.418 -3.814 -45.313 1.00 84.12 99 GLN A O 1
ATOM 759 N N . LEU A 1 100 ? 30.209 -4.292 -43.126 1.00 85.12 100 LEU A N 1
ATOM 760 C CA . LEU A 1 100 ? 31.467 -5.033 -43.017 1.00 85.12 100 LEU A CA 1
ATOM 761 C C . LEU A 1 100 ? 31.505 -6.257 -43.934 1.00 85.12 100 LEU A C 1
ATOM 763 O O . LEU A 1 100 ? 32.517 -6.504 -44.593 1.00 85.12 100 LEU A O 1
ATOM 767 N N . GLN A 1 101 ? 30.407 -7.012 -44.028 1.00 86.19 101 GLN A N 1
ATOM 768 C CA . GLN A 1 101 ? 30.311 -8.146 -44.951 1.00 86.19 101 GLN A CA 1
ATOM 769 C C . GLN A 1 101 ? 30.439 -7.706 -46.414 1.00 86.19 101 GLN A C 1
ATOM 771 O O . GLN A 1 101 ? 31.183 -8.330 -47.175 1.00 86.19 101 GLN A O 1
ATOM 776 N N . SER A 1 102 ? 29.776 -6.609 -46.792 1.00 88.00 102 SER A N 1
ATOM 777 C CA . SER A 1 102 ? 29.868 -6.033 -48.138 1.00 88.00 102 SER A CA 1
ATOM 778 C C . SER A 1 102 ? 31.291 -5.554 -48.459 1.00 88.00 102 SER A C 1
ATOM 780 O O . SER A 1 102 ? 31.872 -5.949 -49.473 1.00 88.00 102 SER A O 1
ATOM 782 N N . MET A 1 103 ? 31.920 -4.802 -47.547 1.00 86.75 103 MET A N 1
ATOM 783 C CA . MET A 1 103 ? 33.311 -4.349 -47.681 1.00 86.75 103 MET A CA 1
ATOM 784 C C . MET A 1 103 ? 34.289 -5.518 -47.800 1.00 86.75 103 MET A C 1
ATOM 786 O O . MET A 1 103 ? 35.228 -5.462 -48.593 1.00 86.75 103 MET A O 1
ATOM 790 N N . LYS A 1 104 ? 34.065 -6.600 -47.049 1.00 87.62 104 LYS A N 1
ATOM 791 C CA . LYS A 1 104 ? 34.874 -7.820 -47.130 1.00 87.62 104 LYS A CA 1
ATOM 792 C C . LYS A 1 104 ? 34.745 -8.506 -48.492 1.00 87.62 104 LYS A C 1
ATOM 794 O O . LYS A 1 104 ? 35.748 -8.990 -49.015 1.00 87.62 104 LYS A O 1
ATOM 799 N N . GLY A 1 105 ? 33.543 -8.522 -49.070 1.00 87.94 105 GLY A N 1
ATOM 800 C CA . GLY A 1 105 ? 33.293 -9.011 -50.428 1.00 87.94 105 GLY A CA 1
ATOM 801 C C . GLY A 1 105 ? 34.063 -8.209 -51.476 1.00 87.94 105 GLY A C 1
ATOM 802 O O . GLY A 1 105 ? 34.864 -8.777 -52.219 1.00 87.94 105 GLY A O 1
ATOM 803 N N . LEU A 1 106 ? 33.905 -6.884 -51.458 1.00 88.50 106 LEU A N 1
ATOM 804 C CA . LEU A 1 106 ? 34.607 -5.983 -52.375 1.00 88.50 106 LEU A CA 1
ATOM 805 C C . LEU A 1 106 ? 36.137 -6.076 -52.214 1.00 88.50 106 LEU A C 1
ATOM 807 O O . LEU A 1 106 ? 36.864 -6.041 -53.203 1.00 88.50 106 LEU A O 1
ATOM 811 N N . LEU A 1 107 ? 36.648 -6.238 -50.985 1.00 89.38 107 LEU A N 1
ATOM 812 C CA . LEU A 1 107 ? 38.087 -6.383 -50.735 1.00 89.38 107 LEU A CA 1
ATOM 813 C C . LEU A 1 107 ? 38.635 -7.681 -51.349 1.00 89.38 107 LEU A C 1
ATOM 815 O O . LEU A 1 107 ? 39.733 -7.687 -51.906 1.00 89.38 107 LEU A O 1
ATOM 819 N N . MET A 1 108 ? 37.882 -8.782 -51.250 1.00 90.38 108 MET A N 1
ATOM 820 C CA . MET A 1 108 ? 38.257 -10.055 -51.875 1.00 90.38 108 MET A CA 1
ATOM 821 C C . MET A 1 108 ? 38.287 -9.947 -53.402 1.00 90.38 108 MET A C 1
ATOM 823 O O . MET A 1 108 ? 39.197 -10.487 -54.033 1.00 90.38 108 MET A O 1
ATOM 827 N N . GLU A 1 109 ? 37.328 -9.236 -53.993 1.00 89.00 109 GLU A N 1
ATOM 828 C CA . GLU A 1 109 ? 37.259 -9.022 -55.439 1.00 89.00 109 GLU A CA 1
ATOM 829 C C . GLU A 1 109 ? 38.388 -8.105 -55.937 1.00 89.00 109 GLU A C 1
ATOM 831 O O . GLU A 1 109 ? 39.062 -8.432 -56.916 1.00 89.00 109 GLU A O 1
ATOM 836 N N . ALA A 1 110 ? 38.693 -7.034 -55.198 1.00 88.00 110 ALA A N 1
ATOM 837 C CA . ALA A 1 110 ? 39.828 -6.156 -55.473 1.00 88.00 110 ALA A CA 1
ATOM 838 C C . ALA A 1 110 ? 41.180 -6.886 -55.349 1.00 88.00 110 ALA A C 1
ATOM 840 O O . ALA A 1 110 ? 42.048 -6.722 -56.207 1.00 88.00 110 ALA A O 1
ATOM 841 N N . ASP A 1 111 ? 41.372 -7.739 -54.331 1.00 89.75 111 ASP A N 1
ATOM 842 C CA . ASP A 1 111 ? 42.612 -8.522 -54.175 1.00 89.75 111 ASP A CA 1
ATOM 843 C C . ASP A 1 111 ? 42.757 -9.588 -55.265 1.00 89.75 111 ASP A C 1
ATOM 845 O O . ASP A 1 111 ? 43.867 -9.868 -55.720 1.00 89.75 111 ASP A O 1
ATOM 849 N N . LYS A 1 112 ? 41.639 -10.160 -55.726 1.00 90.81 112 LYS A N 1
ATOM 850 C CA . LYS A 1 112 ? 41.626 -11.058 -56.882 1.00 90.81 112 LYS A CA 1
ATOM 851 C C . LYS A 1 112 ? 42.047 -10.317 -58.155 1.00 90.81 112 LYS A C 1
ATOM 853 O O . LYS A 1 112 ? 42.964 -10.778 -58.828 1.00 90.81 112 LYS A O 1
ATOM 858 N N . GLY A 1 113 ? 41.452 -9.156 -58.438 1.00 89.94 113 GLY A N 1
ATOM 859 C CA . GLY A 1 113 ? 41.820 -8.324 -59.588 1.00 89.94 113 GLY A CA 1
ATOM 860 C C . GLY A 1 113 ? 43.286 -7.878 -59.554 1.00 89.94 113 GLY A C 1
ATOM 861 O O . GLY A 1 113 ? 43.979 -7.944 -60.568 1.00 89.94 113 GLY A O 1
ATOM 862 N N . ARG A 1 114 ? 43.802 -7.518 -58.371 1.00 92.19 114 ARG A N 1
ATOM 863 C CA . ARG A 1 114 ? 45.225 -7.211 -58.155 1.00 92.19 114 ARG A CA 1
ATOM 864 C C . ARG A 1 114 ? 46.127 -8.394 -58.518 1.00 92.19 114 ARG A C 1
ATOM 866 O O . ARG A 1 114 ? 47.064 -8.215 -59.286 1.00 92.19 114 ARG A O 1
ATOM 873 N N . LYS A 1 115 ? 45.823 -9.606 -58.036 1.00 91.12 115 LYS A N 1
ATOM 874 C CA . LYS A 1 115 ? 46.590 -10.827 -58.363 1.00 91.12 115 LYS A CA 1
ATOM 875 C C . LYS A 1 115 ? 46.553 -11.171 -59.852 1.00 91.12 115 LYS A C 1
ATOM 877 O O . LYS A 1 115 ? 47.551 -11.622 -60.407 1.00 91.12 115 LYS A O 1
ATOM 882 N N . GLU A 1 116 ? 45.416 -10.957 -60.512 1.00 90.50 116 GLU A N 1
ATOM 883 C CA . GLU A 1 116 ? 45.297 -11.137 -61.964 1.00 90.50 116 GLU A CA 1
ATOM 884 C C . GLU A 1 116 ? 46.180 -10.134 -62.727 1.00 90.50 116 GLU A C 1
ATOM 886 O O . GLU A 1 116 ? 46.859 -10.520 -63.682 1.00 90.50 116 GLU A O 1
ATOM 891 N N . MET A 1 117 ? 46.238 -8.873 -62.281 1.00 90.00 117 MET A N 1
ATOM 892 C CA . MET A 1 117 ? 47.150 -7.860 -62.829 1.00 90.00 117 MET A CA 1
ATOM 893 C C . MET A 1 117 ? 48.625 -8.205 -62.585 1.00 90.00 117 MET A C 1
ATOM 895 O O . MET A 1 117 ? 49.424 -8.083 -63.512 1.00 90.00 117 MET A O 1
ATOM 899 N N . GLU A 1 118 ? 48.987 -8.696 -61.395 1.00 88.81 118 GLU A N 1
ATOM 900 C CA . GLU A 1 118 ? 50.343 -9.187 -61.095 1.00 88.81 118 GLU A CA 1
ATOM 901 C C . GLU A 1 118 ? 50.752 -10.328 -62.038 1.00 88.81 118 GLU A C 1
ATOM 903 O O . GLU A 1 118 ? 51.851 -10.310 -62.596 1.00 88.81 118 GLU A O 1
ATOM 908 N N . SER A 1 119 ? 49.858 -11.298 -62.263 1.00 90.06 119 SER A N 1
ATOM 909 C CA . SER A 1 119 ? 50.102 -12.420 -63.178 1.00 90.06 119 SER A CA 1
ATOM 910 C C . SER A 1 119 ? 50.302 -11.943 -64.619 1.00 90.06 119 SER A C 1
ATOM 912 O O . SER A 1 119 ? 51.266 -12.340 -65.274 1.00 90.06 119 SER A O 1
ATOM 914 N N . ARG A 1 120 ? 49.441 -11.037 -65.107 1.00 88.19 120 ARG A N 1
ATOM 915 C CA . ARG A 1 120 ? 49.561 -10.447 -66.454 1.00 88.19 120 ARG A CA 1
ATOM 916 C C . ARG A 1 120 ? 50.838 -9.634 -66.621 1.00 88.19 120 ARG A C 1
ATOM 918 O O . ARG A 1 120 ? 51.479 -9.704 -67.667 1.00 88.19 120 ARG A O 1
ATOM 925 N N . LEU A 1 121 ? 51.224 -8.876 -65.597 1.00 87.50 121 LEU A N 1
ATOM 926 C CA . LEU A 1 121 ? 52.464 -8.111 -65.608 1.00 87.50 121 LEU A CA 1
ATOM 927 C C . LEU A 1 121 ? 53.682 -9.042 -65.698 1.00 87.50 121 LEU A C 1
ATOM 929 O O . LEU A 1 121 ? 54.616 -8.740 -66.442 1.00 87.50 121 LEU A O 1
ATOM 933 N N . ALA A 1 122 ? 53.669 -10.179 -64.993 1.00 86.69 122 ALA A N 1
ATOM 934 C CA . ALA A 1 122 ? 54.728 -11.185 -65.075 1.00 86.69 122 ALA A CA 1
ATOM 935 C C . ALA A 1 122 ? 54.834 -11.815 -66.478 1.00 86.69 122 ALA A C 1
ATOM 937 O O . ALA A 1 122 ? 55.937 -11.935 -67.014 1.00 86.69 122 ALA A O 1
ATOM 938 N N . GLU A 1 123 ? 53.702 -12.154 -67.101 1.00 85.38 123 GLU A N 1
ATOM 939 C CA . GLU A 1 123 ? 53.637 -12.697 -68.468 1.00 85.38 123 GLU A CA 1
ATOM 940 C C . GLU A 1 123 ? 54.139 -11.696 -69.521 1.00 85.38 123 GLU A C 1
ATOM 942 O O . GLU A 1 123 ? 54.991 -12.028 -70.350 1.00 85.38 123 GLU A O 1
ATOM 947 N N . LEU A 1 124 ? 53.666 -10.447 -69.467 1.00 83.88 124 LEU A N 1
ATOM 948 C CA . LEU A 1 124 ? 54.059 -9.395 -70.409 1.00 83.88 124 LEU A CA 1
ATOM 949 C C . LEU A 1 124 ? 55.513 -8.961 -70.221 1.00 83.88 124 LEU A C 1
ATOM 951 O O . LEU A 1 124 ? 56.204 -8.702 -71.203 1.00 83.88 124 LEU A O 1
ATOM 955 N N . SER A 1 125 ? 56.015 -8.945 -68.984 1.00 80.88 125 SER A N 1
ATOM 956 C CA . SER A 1 125 ? 57.432 -8.676 -68.713 1.00 80.88 125 SER A CA 1
ATOM 957 C C . SER A 1 125 ? 58.337 -9.777 -69.278 1.00 80.88 125 SER A C 1
ATOM 959 O O . SER A 1 125 ? 59.415 -9.478 -69.794 1.00 80.88 125 SER A O 1
ATOM 961 N N . ALA A 1 126 ? 57.895 -11.040 -69.243 1.00 79.56 126 ALA A N 1
ATOM 962 C CA . ALA A 1 126 ? 58.608 -12.154 -69.866 1.00 79.56 126 ALA A CA 1
ATOM 963 C C . ALA A 1 126 ? 58.585 -12.080 -71.408 1.00 79.56 126 ALA A C 1
ATOM 965 O O . ALA A 1 126 ? 59.596 -12.369 -72.048 1.00 79.56 126 ALA A O 1
ATOM 966 N N . ALA A 1 127 ? 57.470 -11.647 -72.010 1.00 71.94 127 ALA A N 1
ATOM 967 C CA . ALA A 1 127 ? 57.343 -11.454 -73.458 1.00 71.94 127 ALA A CA 1
ATOM 968 C C . ALA A 1 127 ? 58.133 -10.232 -73.978 1.00 71.94 127 ALA A C 1
ATOM 970 O O . ALA A 1 127 ? 58.769 -10.302 -75.033 1.00 71.94 127 ALA A O 1
ATOM 971 N N . ALA A 1 128 ? 58.163 -9.132 -73.219 1.00 64.50 128 ALA A N 1
ATOM 972 C CA . ALA A 1 128 ? 58.876 -7.904 -73.576 1.00 64.50 128 ALA A CA 1
ATOM 973 C C . ALA A 1 128 ? 60.402 -8.087 -73.659 1.00 64.50 128 ALA A C 1
ATOM 975 O O . ALA A 1 128 ? 61.056 -7.412 -74.457 1.00 64.50 128 ALA A O 1
ATOM 976 N N . ALA A 1 129 ? 60.964 -9.056 -72.926 1.00 63.19 129 ALA A N 1
ATOM 977 C CA . ALA A 1 129 ? 62.368 -9.461 -73.038 1.00 63.19 129 ALA A CA 1
ATOM 978 C C . ALA A 1 129 ? 62.748 -10.020 -74.431 1.00 63.19 129 ALA A C 1
ATOM 980 O O . ALA A 1 129 ? 63.935 -10.131 -74.738 1.00 63.19 129 ALA A O 1
ATOM 981 N N . VAL A 1 130 ? 61.761 -10.344 -75.283 1.00 60.72 130 VAL A N 1
ATOM 982 C CA . VAL A 1 130 ? 61.931 -10.939 -76.624 1.00 60.72 130 VAL A CA 1
ATOM 983 C C . VAL A 1 130 ? 61.626 -9.942 -77.767 1.00 60.72 130 VAL A C 1
ATOM 985 O O . VAL A 1 130 ? 61.751 -10.299 -78.936 1.00 60.72 130 VAL A O 1
ATOM 988 N N . GLY A 1 131 ? 61.325 -8.665 -77.474 1.00 53.56 131 GLY A N 1
ATOM 989 C CA . GLY A 1 131 ? 61.380 -7.584 -78.478 1.00 53.56 131 GLY A CA 1
ATOM 990 C C . GLY A 1 131 ? 60.094 -6.801 -78.792 1.00 53.56 131 GLY A C 1
ATOM 991 O O . GLY A 1 131 ? 60.005 -6.230 -79.877 1.00 53.56 131 GLY A O 1
ATOM 992 N N . GLY A 1 132 ? 59.122 -6.698 -77.877 1.00 59.12 132 GLY A N 1
ATOM 993 C CA . GLY A 1 132 ? 57.981 -5.775 -78.033 1.00 59.12 132 GLY A CA 1
ATOM 994 C C . GLY A 1 132 ? 57.121 -5.621 -76.770 1.00 59.12 132 GLY A C 1
ATOM 995 O O . GLY A 1 132 ? 56.985 -6.581 -76.023 1.00 59.12 132 GLY A O 1
ATOM 996 N N . GLY A 1 133 ? 56.540 -4.429 -76.533 1.00 60.19 133 GLY A N 1
ATOM 997 C CA . GLY A 1 133 ? 55.48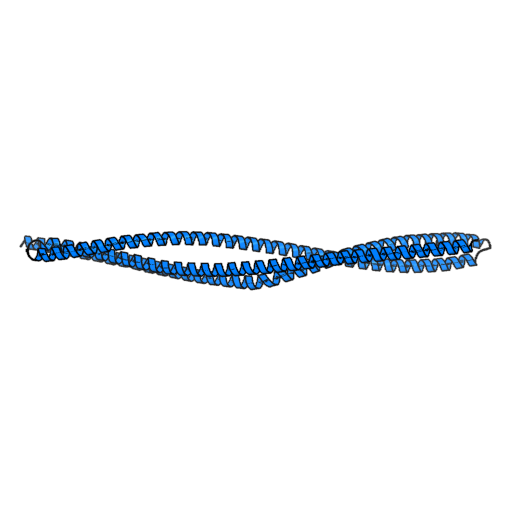2 -4.218 -75.515 1.00 60.19 133 GLY A CA 1
ATOM 998 C C . GLY A 1 133 ? 55.777 -3.282 -74.325 1.00 60.19 133 GLY A C 1
ATOM 999 O O . GLY A 1 133 ? 54.981 -3.222 -73.393 1.00 60.19 133 GLY A O 1
ATOM 1000 N N . GLY A 1 134 ? 56.883 -2.524 -74.319 1.00 67.06 134 GLY A N 1
ATOM 1001 C CA . GLY A 1 134 ? 57.301 -1.717 -73.152 1.00 67.06 134 GLY A CA 1
ATOM 1002 C C . GLY A 1 134 ? 56.277 -0.692 -72.624 1.00 67.06 134 GLY A C 1
ATOM 1003 O O . GLY A 1 134 ? 56.233 -0.449 -71.424 1.00 67.06 134 GLY A O 1
ATOM 1004 N N . SER A 1 135 ? 55.419 -0.130 -73.481 1.00 75.00 135 SER A N 1
ATOM 1005 C CA . SER A 1 135 ? 54.368 0.815 -73.068 1.00 75.00 135 SER A CA 1
ATOM 1006 C C . SER A 1 135 ? 53.205 0.152 -72.322 1.00 75.00 135 SER A C 1
ATOM 1008 O O . SER A 1 135 ? 52.641 0.754 -71.415 1.00 75.00 135 SER A O 1
ATOM 1010 N N . GLU A 1 136 ? 52.854 -1.088 -72.675 1.00 78.25 136 GLU A N 1
ATOM 1011 C CA . GLU A 1 136 ? 51.788 -1.849 -72.003 1.00 78.25 136 GLU A CA 1
ATOM 1012 C C . GLU A 1 136 ? 52.238 -2.334 -70.620 1.00 78.25 136 GLU A C 1
ATOM 1014 O O . GLU A 1 136 ? 51.451 -2.346 -69.675 1.00 78.25 136 GLU A O 1
ATOM 1019 N N . VAL A 1 137 ? 53.525 -2.670 -70.483 1.00 82.06 137 VAL A N 1
ATOM 1020 C CA . VAL A 1 137 ? 54.141 -3.044 -69.202 1.00 82.06 137 VAL A CA 1
ATOM 1021 C C . VAL A 1 137 ? 54.134 -1.869 -68.220 1.00 82.06 137 VAL A C 1
ATOM 1023 O O . VAL A 1 137 ? 53.779 -2.059 -67.059 1.00 82.06 137 VAL A O 1
ATOM 1026 N N . GLU A 1 138 ? 54.486 -0.657 -68.660 1.00 82.31 138 GLU A N 1
ATOM 1027 C CA . GLU A 1 138 ? 54.456 0.527 -67.786 1.00 82.31 138 GLU A CA 1
ATOM 1028 C C . GLU A 1 138 ? 53.024 0.945 -67.407 1.00 82.31 138 GLU A C 1
ATOM 1030 O O . GLU A 1 138 ? 52.760 1.205 -66.235 1.00 82.31 138 GLU A O 1
ATOM 1035 N N . ALA A 1 139 ? 52.064 0.888 -68.339 1.00 84.06 139 ALA A N 1
ATOM 1036 C CA . ALA A 1 139 ? 50.656 1.171 -68.035 1.00 84.06 139 ALA A CA 1
ATOM 1037 C C . ALA A 1 139 ? 50.050 0.185 -67.010 1.00 84.06 139 ALA A C 1
ATOM 1039 O O . ALA A 1 139 ? 49.257 0.575 -66.145 1.00 84.06 139 ALA A O 1
ATOM 1040 N N . LEU A 1 140 ? 50.437 -1.097 -67.066 1.00 86.94 140 LEU A N 1
ATOM 1041 C CA . LEU A 1 140 ? 50.023 -2.099 -66.077 1.00 86.94 140 LEU A CA 1
ATOM 1042 C C . LEU A 1 140 ? 50.694 -1.909 -64.713 1.00 86.94 140 LEU A C 1
ATOM 1044 O O . LEU A 1 140 ? 50.046 -2.164 -63.702 1.00 86.94 140 LEU A O 1
ATOM 1048 N N . LYS A 1 141 ? 51.947 -1.438 -64.656 1.00 87.38 141 LYS A N 1
ATOM 1049 C CA . LYS A 1 141 ? 52.613 -1.093 -63.385 1.00 87.38 141 LYS A CA 1
ATOM 1050 C C . LYS A 1 141 ? 51.925 0.071 -62.681 1.00 87.38 141 LYS A C 1
ATOM 1052 O O . LYS A 1 141 ? 51.693 -0.015 -61.479 1.00 87.38 141 LY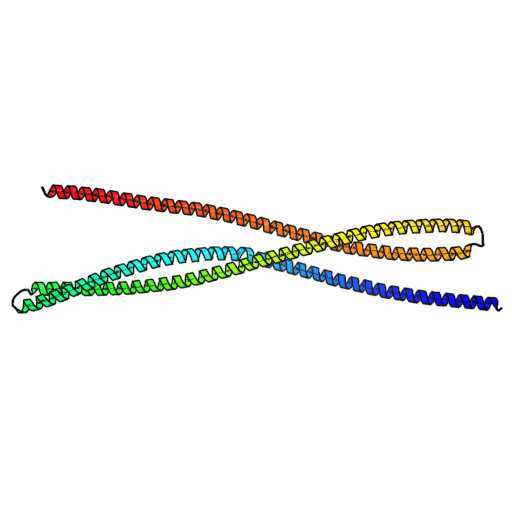S A O 1
ATOM 1057 N N . GLU A 1 142 ? 51.571 1.123 -63.417 1.00 87.25 142 GLU A N 1
ATOM 1058 C CA . GLU A 1 142 ? 50.808 2.251 -62.867 1.00 87.25 142 GLU A CA 1
ATOM 1059 C C . GLU A 1 142 ? 49.435 1.790 -62.360 1.00 87.25 142 GLU A C 1
ATOM 1061 O O . GLU A 1 142 ? 49.062 2.081 -61.225 1.00 87.25 142 GLU A O 1
ATOM 1066 N N . SER A 1 143 ? 48.717 0.983 -63.148 1.00 86.56 143 SER A N 1
ATOM 1067 C CA . SER A 1 143 ? 47.412 0.432 -62.748 1.00 86.56 143 SER A CA 1
ATOM 1068 C C . SER A 1 143 ? 47.502 -0.464 -61.505 1.00 86.56 143 SER A C 1
ATOM 1070 O O . SER A 1 143 ? 46.642 -0.394 -60.627 1.00 86.56 143 SER A O 1
ATOM 1072 N N . LEU A 1 144 ? 48.558 -1.279 -61.399 1.00 89.94 144 LEU A N 1
ATOM 1073 C CA . LEU A 1 144 ? 48.812 -2.137 -60.242 1.00 89.94 144 LEU A CA 1
ATOM 1074 C C . LEU A 1 144 ? 49.129 -1.315 -58.985 1.00 89.94 144 LEU A C 1
ATOM 1076 O O . LEU A 1 144 ? 48.595 -1.612 -57.918 1.00 89.94 144 LEU A O 1
ATOM 1080 N N . PHE A 1 145 ? 49.939 -0.261 -59.113 1.00 89.88 145 PHE A N 1
ATOM 1081 C CA . PHE A 1 145 ? 50.262 0.645 -58.010 1.00 89.88 145 PHE A CA 1
ATOM 1082 C C . PHE A 1 145 ? 49.010 1.347 -57.461 1.00 89.88 145 PHE A C 1
ATOM 1084 O O . PHE A 1 145 ? 48.782 1.342 -56.250 1.00 89.88 145 PHE A O 1
ATOM 1091 N N . LEU A 1 146 ? 48.146 1.876 -58.340 1.00 88.75 146 LEU A N 1
ATOM 1092 C CA . LEU A 1 146 ? 46.863 2.453 -57.920 1.00 88.75 146 LEU A CA 1
ATOM 1093 C C . LEU A 1 146 ? 45.959 1.413 -57.241 1.00 88.75 146 LEU A C 1
ATOM 1095 O O . LEU A 1 146 ? 45.327 1.717 -56.229 1.00 88.75 146 LEU A O 1
ATOM 1099 N N . ALA A 1 147 ? 45.905 0.184 -57.764 1.00 85.75 147 ALA A N 1
ATOM 1100 C CA . ALA A 1 147 ? 45.121 -0.892 -57.162 1.00 85.75 147 ALA A CA 1
ATOM 1101 C C . ALA A 1 147 ? 45.637 -1.270 -55.760 1.00 85.75 147 ALA A C 1
ATOM 1103 O O . ALA A 1 147 ? 44.838 -1.507 -54.855 1.00 85.75 147 ALA A O 1
ATOM 1104 N N . GLU A 1 148 ? 46.954 -1.289 -55.539 1.00 88.44 148 GLU A N 1
ATOM 1105 C CA . GLU A 1 148 ? 47.562 -1.522 -54.222 1.00 88.44 148 GLU A CA 1
ATOM 1106 C C . GLU A 1 148 ? 47.241 -0.414 -53.216 1.00 88.44 148 GLU A C 1
ATOM 1108 O O . GLU A 1 148 ? 46.921 -0.700 -52.056 1.00 88.44 148 GLU A O 1
ATOM 1113 N N . GLU A 1 149 ? 47.287 0.845 -53.652 1.00 89.94 149 GLU A N 1
ATOM 1114 C CA . GLU A 1 149 ? 46.965 1.998 -52.813 1.00 89.94 149 GLU A CA 1
ATOM 1115 C C . GLU A 1 149 ? 45.481 2.005 -52.413 1.00 89.94 149 GLU A C 1
ATOM 1117 O O . GLU A 1 149 ? 45.156 2.151 -51.229 1.00 89.94 149 GLU A O 1
ATOM 1122 N N . GLN A 1 150 ? 44.582 1.724 -53.363 1.00 87.25 150 GLN A N 1
ATOM 1123 C CA . GLN A 1 150 ? 43.150 1.554 -53.099 1.00 87.25 150 GLN A CA 1
ATOM 1124 C C . GLN A 1 150 ? 42.886 0.406 -52.118 1.00 87.25 150 GLN A C 1
ATOM 1126 O O . GLN A 1 150 ? 42.119 0.561 -51.167 1.00 87.25 150 GLN A O 1
ATOM 1131 N N . LEU A 1 151 ? 43.565 -0.730 -52.284 1.00 89.00 151 LEU A N 1
ATOM 1132 C CA . LEU A 1 151 ? 43.391 -1.898 -51.421 1.00 89.00 151 LEU A CA 1
ATOM 1133 C C . LEU A 1 151 ? 43.908 -1.644 -49.996 1.00 89.00 151 LEU A C 1
ATOM 1135 O O . LEU A 1 151 ? 43.351 -2.161 -49.024 1.00 89.00 151 LEU A O 1
ATOM 1139 N N . LYS A 1 152 ? 44.943 -0.810 -49.844 1.00 89.94 152 LYS A N 1
ATOM 1140 C CA . LYS A 1 152 ? 45.445 -0.350 -48.543 1.00 89.94 152 LYS A CA 1
ATOM 1141 C C . LYS A 1 152 ? 44.458 0.592 -47.850 1.00 89.94 152 LYS A C 1
ATOM 1143 O O . LYS A 1 152 ? 44.183 0.393 -46.667 1.00 89.94 152 LYS A O 1
ATOM 1148 N N . ALA A 1 153 ? 43.898 1.562 -48.573 1.00 86.88 153 ALA A N 1
ATOM 1149 C CA . ALA A 1 153 ? 42.868 2.461 -48.047 1.00 86.88 153 ALA A CA 1
ATOM 1150 C C . ALA A 1 153 ? 41.614 1.684 -47.611 1.00 86.88 153 ALA A C 1
ATOM 1152 O O . ALA A 1 153 ? 41.079 1.893 -46.525 1.00 86.88 153 ALA A O 1
ATOM 1153 N N . MET A 1 154 ? 41.204 0.705 -48.413 1.00 87.69 154 MET A N 1
ATOM 1154 C CA . MET A 1 154 ? 40.036 -0.125 -48.143 1.00 87.69 154 MET A CA 1
ATOM 1155 C C . MET A 1 154 ? 40.220 -1.051 -46.928 1.00 87.69 154 MET A C 1
ATOM 1157 O O . MET A 1 154 ? 39.281 -1.253 -46.158 1.00 87.69 154 MET A O 1
ATOM 1161 N N . LYS A 1 155 ? 41.440 -1.560 -46.692 1.00 88.56 155 LYS A N 1
ATOM 1162 C CA . LYS A 1 155 ? 41.795 -2.278 -45.452 1.00 88.56 155 LYS A CA 1
ATOM 1163 C C . LYS A 1 155 ? 41.741 -1.378 -44.217 1.00 88.56 155 LYS A C 1
ATOM 1165 O O . LYS A 1 155 ? 41.297 -1.842 -43.172 1.00 88.56 155 LYS A O 1
ATOM 1170 N N . ALA A 1 156 ? 42.186 -0.126 -44.322 1.00 86.50 156 ALA A N 1
ATOM 1171 C CA . ALA A 1 156 ? 42.134 0.822 -43.209 1.00 86.50 156 ALA A CA 1
ATOM 1172 C C . ALA A 1 156 ? 40.682 1.134 -42.808 1.00 86.50 156 ALA A C 1
ATOM 1174 O O . ALA A 1 156 ? 40.334 0.992 -41.639 1.00 86.50 156 ALA A O 1
ATOM 1175 N N . LEU A 1 157 ? 39.818 1.419 -43.790 1.00 86.06 157 LEU A N 1
ATOM 1176 C CA . LEU A 1 157 ? 38.384 1.630 -43.560 1.00 86.06 157 LEU A CA 1
ATOM 1177 C C . LEU A 1 157 ? 37.702 0.400 -42.938 1.00 86.06 157 LEU A C 1
ATOM 1179 O O . LEU A 1 157 ? 36.834 0.536 -42.081 1.00 86.06 157 LEU A O 1
ATOM 1183 N N . MET A 1 158 ? 38.102 -0.813 -43.336 1.00 85.25 158 MET A N 1
ATOM 1184 C CA . MET A 1 158 ? 37.579 -2.049 -42.743 1.00 85.25 158 MET A CA 1
ATOM 1185 C C . MET A 1 158 ? 37.971 -2.190 -41.268 1.00 85.25 158 MET A C 1
ATOM 1187 O O . MET A 1 158 ? 37.135 -2.577 -40.461 1.00 85.25 158 MET A O 1
ATOM 1191 N N . MET A 1 159 ? 39.209 -1.841 -40.897 1.00 86.00 159 MET A N 1
ATOM 1192 C CA . MET A 1 159 ? 39.640 -1.874 -39.493 1.00 86.00 159 MET A CA 1
ATOM 1193 C C . MET A 1 159 ? 38.901 -0.846 -38.629 1.00 86.00 159 MET A C 1
ATOM 1195 O O . MET A 1 159 ? 38.552 -1.161 -37.493 1.00 86.00 159 MET A O 1
ATOM 1199 N N . GLU A 1 160 ? 38.647 0.356 -39.153 1.00 82.81 160 GLU A N 1
ATOM 1200 C CA . GLU A 1 160 ? 37.844 1.379 -38.467 1.00 82.81 160 GLU A CA 1
ATOM 1201 C C . GLU A 1 160 ? 36.392 0.924 -38.283 1.00 82.81 160 GLU A C 1
ATOM 1203 O O . GLU A 1 160 ? 35.832 1.053 -37.195 1.00 82.81 160 GLU A O 1
ATOM 1208 N N . SER A 1 161 ? 35.798 0.316 -39.312 1.00 81.38 161 SER A N 1
ATOM 1209 C CA . SER A 1 161 ? 34.444 -0.238 -39.235 1.00 81.38 161 SER A CA 1
ATOM 1210 C C . SER A 1 161 ? 34.355 -1.423 -38.257 1.00 81.38 161 SER A C 1
ATOM 1212 O O . SER A 1 161 ? 33.426 -1.486 -37.452 1.00 81.38 161 SER A O 1
ATOM 1214 N N . ASP A 1 162 ? 35.360 -2.306 -38.232 1.00 80.62 162 ASP A N 1
ATOM 1215 C CA . ASP A 1 162 ? 35.472 -3.394 -37.248 1.00 80.62 162 ASP A CA 1
ATOM 1216 C C . ASP A 1 162 ? 35.632 -2.860 -35.814 1.00 80.62 162 ASP A C 1
ATOM 1218 O O . ASP A 1 162 ? 35.143 -3.474 -34.865 1.00 80.62 162 ASP A O 1
ATOM 1222 N N . ALA A 1 163 ? 36.331 -1.737 -35.624 1.00 83.44 163 ALA A N 1
ATOM 1223 C CA . ALA A 1 163 ? 36.454 -1.086 -34.321 1.00 83.44 163 ALA A CA 1
ATOM 1224 C C . ALA A 1 163 ? 35.112 -0.494 -33.864 1.00 83.44 163 ALA A C 1
ATOM 1226 O O . ALA A 1 163 ? 34.675 -0.786 -32.752 1.00 83.44 163 ALA A O 1
ATOM 1227 N N . GLY A 1 164 ? 34.414 0.231 -34.746 1.00 81.19 164 GLY A N 1
ATOM 1228 C CA . GLY A 1 164 ? 33.079 0.764 -34.461 1.00 81.19 164 GLY A CA 1
ATOM 1229 C C . GLY A 1 164 ? 32.056 -0.332 -34.145 1.00 81.19 164 GLY A C 1
ATOM 1230 O O . GLY A 1 164 ? 31.244 -0.180 -33.235 1.00 81.19 164 GLY A O 1
ATOM 1231 N N . LYS A 1 165 ? 32.138 -1.484 -34.824 1.00 84.25 165 LYS A N 1
ATOM 1232 C CA . LYS A 1 165 ? 31.319 -2.657 -34.500 1.00 84.25 165 LYS A CA 1
ATOM 1233 C C . LYS A 1 165 ? 31.567 -3.154 -33.069 1.00 84.25 165 LYS A C 1
ATOM 1235 O O . LYS A 1 165 ? 30.605 -3.393 -32.346 1.00 84.25 165 LYS A O 1
ATOM 1240 N N . ARG A 1 166 ? 32.830 -3.301 -32.650 1.00 85.62 166 ARG A N 1
ATOM 1241 C CA . ARG A 1 166 ? 33.165 -3.764 -31.288 1.00 85.62 166 ARG A CA 1
ATOM 1242 C C . ARG A 1 166 ? 32.653 -2.807 -30.212 1.00 85.62 166 ARG A C 1
ATOM 1244 O O . ARG A 1 166 ? 32.133 -3.266 -29.203 1.00 85.62 166 ARG A O 1
ATOM 1251 N N . GLU A 1 167 ? 32.747 -1.498 -30.443 1.00 85.44 167 GLU A N 1
ATOM 1252 C CA . GLU A 1 167 ? 32.189 -0.496 -29.524 1.00 85.44 167 GLU A CA 1
ATOM 1253 C C . GLU A 1 167 ? 30.660 -0.606 -29.408 1.00 85.44 167 GLU A C 1
ATOM 1255 O O . GLU A 1 167 ? 30.109 -0.465 -28.317 1.00 85.44 167 GLU A O 1
ATOM 1260 N N . LEU A 1 168 ? 29.962 -0.883 -30.515 1.00 81.44 168 LEU A N 1
ATOM 1261 C CA . LEU A 1 168 ? 28.518 -1.134 -30.497 1.00 81.44 168 LEU A CA 1
ATOM 1262 C C . LEU A 1 168 ? 28.164 -2.430 -29.753 1.00 81.44 168 LEU A C 1
ATOM 1264 O O . LEU A 1 168 ? 27.186 -2.443 -29.010 1.00 81.44 168 LEU A O 1
ATOM 1268 N N . GLU A 1 169 ? 28.948 -3.500 -29.915 1.00 82.25 169 GLU A N 1
ATOM 1269 C CA . GLU A 1 169 ? 28.763 -4.764 -29.183 1.00 82.25 169 GLU A CA 1
ATOM 1270 C C . GLU A 1 169 ? 28.927 -4.579 -27.666 1.00 82.25 169 GLU A C 1
ATOM 1272 O O . GLU A 1 169 ? 28.138 -5.121 -26.890 1.00 82.25 169 GLU A O 1
ATOM 1277 N N . GLU A 1 170 ? 29.923 -3.799 -27.237 1.00 89.12 170 GLU A N 1
ATOM 1278 C CA . GLU A 1 170 ? 30.175 -3.509 -25.821 1.00 89.12 170 GLU A CA 1
ATOM 1279 C C . GLU A 1 170 ? 29.044 -2.672 -25.209 1.00 89.12 170 GLU A C 1
ATOM 1281 O O . GLU A 1 170 ? 28.457 -3.082 -24.206 1.00 89.12 170 GLU A O 1
ATOM 1286 N N . LYS A 1 171 ? 28.637 -1.583 -25.876 1.00 84.50 171 LYS A N 1
ATOM 1287 C CA . LYS A 1 171 ? 27.494 -0.757 -25.445 1.00 84.50 171 LYS A CA 1
ATOM 1288 C C . LYS A 1 171 ? 26.193 -1.549 -25.381 1.00 84.50 171 LYS A C 1
ATOM 1290 O O . LYS A 1 171 ? 25.409 -1.385 -24.450 1.00 84.50 171 LYS A O 1
ATOM 1295 N N . LEU A 1 172 ? 25.961 -2.434 -26.351 1.00 84.06 172 LEU A N 1
ATOM 1296 C CA . LEU A 1 172 ? 24.783 -3.294 -26.358 1.00 84.06 172 LEU A CA 1
ATOM 1297 C C . LEU A 1 172 ? 24.787 -4.255 -25.162 1.00 84.06 172 LEU A C 1
ATOM 1299 O O . LEU A 1 172 ? 23.745 -4.493 -24.555 1.00 84.06 172 LEU A O 1
ATOM 1303 N N . LYS A 1 173 ? 25.951 -4.799 -24.803 1.00 87.44 173 LYS A N 1
ATOM 1304 C CA . LYS A 1 173 ? 26.083 -5.684 -23.646 1.00 87.44 173 LYS A CA 1
ATOM 1305 C C . LYS A 1 173 ? 25.808 -4.947 -22.332 1.00 87.44 173 LYS A C 1
ATOM 1307 O O . LYS A 1 173 ? 25.037 -5.451 -21.519 1.00 87.44 173 LYS A O 1
ATOM 1312 N N . GLU A 1 174 ? 26.380 -3.760 -22.148 1.00 86.12 174 GLU A N 1
ATOM 1313 C CA . GLU A 1 174 ? 26.128 -2.915 -20.971 1.00 86.12 174 GLU A CA 1
ATOM 1314 C C . GLU A 1 174 ? 24.638 -2.554 -20.845 1.00 86.12 174 GLU A C 1
ATOM 1316 O O . GLU A 1 174 ? 24.043 -2.704 -19.775 1.00 86.12 174 GLU A O 1
ATOM 1321 N N . ALA A 1 175 ? 23.998 -2.174 -21.955 1.00 78.44 175 ALA A N 1
ATOM 1322 C CA . ALA A 1 175 ? 22.570 -1.867 -21.992 1.00 78.44 175 ALA A CA 1
ATOM 1323 C C . ALA A 1 175 ? 21.683 -3.089 -21.684 1.00 78.44 175 ALA A C 1
ATOM 1325 O O . ALA A 1 175 ? 20.614 -2.947 -21.082 1.00 78.44 175 ALA A O 1
ATOM 1326 N N . MET A 1 176 ? 22.096 -4.302 -22.069 1.00 83.31 176 MET A N 1
ATOM 1327 C CA . MET A 1 176 ? 21.392 -5.538 -21.705 1.00 83.31 176 MET A CA 1
ATOM 1328 C C . MET A 1 176 ? 21.524 -5.863 -20.212 1.00 83.31 176 MET A C 1
ATOM 1330 O O . MET A 1 176 ? 20.536 -6.256 -19.589 1.00 83.31 176 MET A O 1
ATOM 1334 N N . GLU A 1 177 ? 22.716 -5.696 -19.633 1.00 85.31 177 GLU A N 1
ATOM 1335 C CA . GLU A 1 177 ? 22.957 -5.925 -18.203 1.00 85.31 177 GLU A CA 1
ATOM 1336 C C . GLU A 1 177 ? 22.149 -4.945 -17.336 1.00 85.31 177 GLU A C 1
ATOM 1338 O O . GLU A 1 177 ? 21.500 -5.366 -16.375 1.00 85.31 177 GLU A O 1
ATOM 1343 N N . LEU A 1 178 ? 22.099 -3.665 -17.719 1.00 82.50 178 LEU A N 1
ATOM 1344 C CA . LEU A 1 178 ? 21.260 -2.657 -17.062 1.00 82.50 178 LEU A CA 1
ATOM 1345 C C . LEU A 1 178 ? 19.769 -3.008 -17.131 1.00 82.50 178 LEU A C 1
ATOM 1347 O O . LEU A 1 178 ? 19.075 -2.952 -16.115 1.00 82.50 178 LEU A O 1
ATOM 1351 N N . ASN A 1 179 ? 19.276 -3.435 -18.297 1.00 80.06 179 ASN A N 1
ATOM 1352 C CA . ASN A 1 179 ? 17.879 -3.846 -18.450 1.00 80.06 179 ASN A CA 1
ATOM 1353 C C . ASN A 1 179 ? 17.540 -5.052 -17.551 1.00 80.06 179 ASN A C 1
ATOM 1355 O O . ASN A 1 179 ? 16.503 -5.078 -16.887 1.00 80.06 179 ASN A O 1
ATOM 1359 N N . GLN A 1 180 ? 18.450 -6.026 -17.449 1.00 84.81 180 GLN A N 1
ATOM 1360 C CA . GLN A 1 180 ? 18.275 -7.172 -16.558 1.00 84.81 180 GLN A CA 1
ATOM 1361 C C . GLN A 1 180 ? 18.210 -6.756 -15.079 1.00 84.81 180 GLN A C 1
ATOM 1363 O O . GLN A 1 180 ? 17.367 -7.267 -14.338 1.00 84.81 180 GLN A O 1
ATOM 1368 N N . GLN A 1 181 ? 19.068 -5.830 -14.643 1.00 80.75 181 GLN A N 1
ATOM 1369 C CA . GLN A 1 181 ? 19.059 -5.312 -13.270 1.00 80.75 181 GLN A CA 1
ATOM 1370 C C . GLN A 1 181 ? 17.767 -4.549 -12.954 1.00 80.75 181 GLN A C 1
ATOM 1372 O O . GLN A 1 181 ? 17.158 -4.782 -11.907 1.00 80.75 181 GLN A O 1
ATOM 1377 N N . LEU A 1 182 ? 17.309 -3.695 -13.875 1.00 78.56 182 LEU A N 1
ATOM 1378 C CA . LEU A 1 182 ? 16.034 -2.982 -13.761 1.00 78.56 182 LEU A CA 1
ATOM 1379 C C . LEU A 1 182 ? 14.860 -3.960 -13.626 1.00 78.56 182 LEU A C 1
ATOM 1381 O O . LEU A 1 182 ? 14.030 -3.810 -12.728 1.00 78.56 182 LEU A O 1
ATOM 1385 N N . GLN A 1 183 ? 14.826 -5.010 -14.450 1.00 78.94 183 GLN A N 1
ATOM 1386 C CA . GLN A 1 183 ? 13.765 -6.016 -14.412 1.00 78.94 183 GLN A CA 1
ATOM 1387 C C . GLN A 1 183 ? 13.746 -6.801 -13.088 1.00 78.94 183 GLN A C 1
ATOM 1389 O O . GLN A 1 183 ? 12.677 -7.021 -12.519 1.00 78.94 183 GLN A O 1
ATOM 1394 N N . GLN A 1 184 ? 14.917 -7.183 -12.565 1.00 78.81 184 GLN A N 1
ATOM 1395 C CA . GLN A 1 184 ? 15.038 -7.863 -11.267 1.00 78.81 184 GLN A CA 1
ATOM 1396 C C . GLN A 1 184 ? 14.618 -6.966 -10.094 1.00 78.81 184 GLN A C 1
ATOM 1398 O O . GLN A 1 184 ? 13.948 -7.428 -9.166 1.00 78.81 184 GLN A O 1
ATOM 1403 N N . SER A 1 185 ? 14.994 -5.685 -10.133 1.00 74.00 185 SER A N 1
ATOM 1404 C CA . SER A 1 185 ? 14.605 -4.700 -9.120 1.00 74.00 185 SER A CA 1
ATOM 1405 C C . SER A 1 185 ? 13.086 -4.494 -9.096 1.00 74.00 185 SER A C 1
ATOM 1407 O O . SER A 1 185 ? 12.468 -4.526 -8.030 1.00 74.00 185 SER A O 1
ATOM 1409 N N . GLN A 1 186 ? 12.454 -4.387 -10.271 1.00 73.31 186 GLN A N 1
ATOM 1410 C CA . GLN A 1 186 ? 11.001 -4.245 -10.392 1.00 73.31 186 GLN A CA 1
ATOM 1411 C C . GLN A 1 186 ? 10.240 -5.474 -9.890 1.00 73.31 186 GLN A C 1
ATOM 1413 O O . GLN A 1 186 ? 9.278 -5.314 -9.138 1.00 73.31 186 GLN A O 1
ATOM 1418 N N . SER A 1 187 ? 10.670 -6.694 -10.241 1.00 74.94 187 SER A N 1
ATOM 1419 C CA . SER A 1 187 ? 10.014 -7.908 -9.735 1.00 74.94 187 SER A CA 1
ATOM 1420 C C . SER A 1 187 ? 10.118 -8.009 -8.215 1.00 74.94 187 SER A C 1
ATOM 1422 O O . SER A 1 187 ? 9.122 -8.261 -7.546 1.00 74.94 187 SER A O 1
ATOM 1424 N N . ALA A 1 188 ? 11.297 -7.718 -7.652 1.00 73.25 188 ALA A N 1
ATOM 1425 C CA . ALA A 1 188 ? 11.498 -7.747 -6.206 1.00 73.25 188 ALA A CA 1
ATOM 1426 C C . ALA A 1 188 ? 10.669 -6.676 -5.474 1.00 73.25 188 ALA A C 1
ATOM 1428 O O . ALA A 1 188 ? 10.166 -6.933 -4.381 1.00 73.25 188 ALA A O 1
ATOM 1429 N N . SER A 1 189 ? 10.517 -5.487 -6.065 1.00 73.00 189 SER A N 1
ATOM 1430 C CA . SER A 1 189 ? 9.667 -4.420 -5.525 1.00 73.00 189 SER A CA 1
ATOM 1431 C C . SER A 1 189 ? 8.182 -4.803 -5.565 1.00 73.00 189 SER A C 1
ATOM 1433 O O . SER A 1 189 ? 7.490 -4.701 -4.553 1.00 73.00 189 SER A O 1
ATOM 1435 N N . SER A 1 190 ? 7.703 -5.329 -6.698 1.00 70.88 190 SER A N 1
ATOM 1436 C CA . SER A 1 190 ? 6.307 -5.754 -6.862 1.00 70.88 190 SER A CA 1
ATOM 1437 C C . SER A 1 190 ? 5.934 -6.903 -5.921 1.00 70.88 190 SER A C 1
ATOM 1439 O O . SER A 1 190 ? 4.879 -6.854 -5.285 1.00 70.88 190 SER A O 1
ATOM 1441 N N . ASP A 1 191 ? 6.814 -7.896 -5.768 1.00 73.75 191 ASP A N 1
ATOM 1442 C CA . ASP A 1 191 ? 6.598 -9.017 -4.850 1.00 73.75 191 ASP A CA 1
ATOM 1443 C C . ASP A 1 191 ? 6.523 -8.542 -3.392 1.00 73.75 191 ASP A C 1
ATOM 1445 O O . ASP A 1 191 ? 5.621 -8.955 -2.659 1.00 73.75 191 ASP A O 1
ATOM 1449 N N . ARG A 1 192 ? 7.403 -7.612 -2.984 1.00 75.88 192 ARG A N 1
ATOM 1450 C CA . ARG A 1 192 ? 7.352 -6.998 -1.645 1.00 75.88 192 ARG A CA 1
ATOM 1451 C C . ARG A 1 192 ? 6.047 -6.245 -1.410 1.00 75.88 192 ARG A C 1
ATOM 1453 O O . ARG A 1 192 ? 5.414 -6.468 -0.384 1.00 75.88 192 ARG A O 1
ATOM 1460 N N . GLN A 1 193 ? 5.605 -5.421 -2.361 1.00 72.12 193 GLN A N 1
ATOM 1461 C CA . GLN A 1 193 ? 4.345 -4.676 -2.242 1.00 72.12 193 GLN A CA 1
ATOM 1462 C C . GLN A 1 193 ? 3.126 -5.604 -2.130 1.00 72.12 193 GLN A C 1
ATOM 1464 O O . GLN A 1 193 ? 2.212 -5.355 -1.341 1.00 72.12 193 GLN A O 1
ATOM 1469 N N . LEU A 1 194 ? 3.102 -6.701 -2.893 1.00 74.44 194 LEU A N 1
ATOM 1470 C CA . LEU A 1 194 ? 2.040 -7.705 -2.800 1.00 74.44 194 LEU A CA 1
ATOM 1471 C C . LEU A 1 194 ? 2.044 -8.418 -1.446 1.00 74.44 194 LEU A C 1
ATOM 1473 O O . LEU A 1 194 ? 0.977 -8.695 -0.894 1.00 74.44 194 LEU A O 1
ATOM 1477 N N . GLU A 1 195 ? 3.221 -8.726 -0.909 1.00 78.06 195 GLU A N 1
ATOM 1478 C CA . GLU A 1 195 ? 3.358 -9.377 0.391 1.00 78.06 195 GLU A CA 1
ATOM 1479 C C . GLU A 1 195 ? 2.968 -8.444 1.545 1.00 78.06 195 GLU A C 1
ATOM 1481 O O . GLU A 1 195 ? 2.215 -8.854 2.430 1.00 78.06 195 GLU A O 1
ATOM 1486 N N . GLU A 1 196 ? 3.354 -7.168 1.486 1.00 73.88 196 GLU A N 1
ATOM 1487 C CA . GLU A 1 196 ? 2.916 -6.130 2.428 1.00 73.88 196 GLU A CA 1
ATOM 1488 C C . GLU A 1 196 ? 1.399 -5.915 2.376 1.00 73.88 196 GLU A C 1
ATOM 1490 O O . GLU A 1 196 ? 0.741 -5.908 3.417 1.00 73.88 196 GLU A O 1
ATOM 1495 N N . SER A 1 197 ? 0.808 -5.836 1.179 1.00 70.44 197 SER A N 1
ATOM 1496 C CA . SER A 1 197 ? -0.647 -5.723 1.012 1.00 70.44 197 SER A CA 1
ATOM 1497 C C . SER A 1 197 ? -1.393 -6.936 1.579 1.00 70.44 197 SER A C 1
ATOM 1499 O O . SER A 1 197 ? -2.404 -6.784 2.272 1.00 70.44 197 SER A O 1
ATOM 1501 N N . ARG A 1 198 ? -0.875 -8.153 1.359 1.00 83.00 198 ARG A N 1
ATOM 1502 C CA . ARG A 1 198 ? -1.429 -9.377 1.960 1.00 83.00 198 ARG A CA 1
ATOM 1503 C C . ARG A 1 198 ? -1.335 -9.352 3.478 1.00 83.00 198 ARG A C 1
ATOM 1505 O O . ARG A 1 198 ? -2.313 -9.700 4.139 1.00 83.00 198 ARG A O 1
ATOM 1512 N N . LYS A 1 199 ? -0.193 -8.930 4.022 1.00 84.12 199 LYS A N 1
ATOM 1513 C CA . LYS A 1 199 ? 0.022 -8.836 5.465 1.00 84.12 199 LYS A CA 1
ATOM 1514 C C . LYS A 1 199 ? -0.941 -7.832 6.102 1.00 84.12 199 LYS A C 1
ATOM 1516 O O . LYS A 1 199 ? -1.649 -8.199 7.034 1.00 84.12 199 LYS A O 1
ATOM 1521 N N . MET A 1 200 ? -1.070 -6.633 5.530 1.00 76.62 200 MET A N 1
ATOM 1522 C CA . MET A 1 200 ? -2.041 -5.627 5.982 1.00 76.62 200 MET A CA 1
ATOM 1523 C C . MET A 1 200 ? -3.485 -6.136 5.896 1.00 76.62 200 MET A C 1
ATOM 1525 O O . MET A 1 200 ? -4.275 -5.939 6.815 1.00 76.62 200 MET A O 1
ATOM 1529 N N . SER A 1 201 ? -3.848 -6.839 4.819 1.00 78.25 201 SER A N 1
ATOM 1530 C CA . SER A 1 201 ? -5.186 -7.426 4.683 1.00 78.25 201 SER A CA 1
ATOM 1531 C C . SER A 1 201 ? -5.463 -8.499 5.743 1.00 78.25 201 SER A C 1
ATOM 1533 O O . SER A 1 201 ? -6.577 -8.576 6.270 1.00 78.25 201 SER A O 1
ATOM 1535 N N . GLN A 1 202 ? -4.456 -9.304 6.090 1.00 83.31 202 GLN A N 1
ATOM 1536 C CA . GLN A 1 202 ? -4.554 -10.303 7.149 1.00 83.31 202 GLN A CA 1
ATOM 1537 C C . GLN A 1 202 ? -4.700 -9.653 8.532 1.00 83.31 202 GLN A C 1
ATOM 1539 O O . GLN A 1 202 ? -5.562 -10.074 9.304 1.00 83.31 202 GLN A O 1
ATOM 1544 N N . GLU A 1 203 ? -3.917 -8.612 8.821 1.00 81.50 203 GLU A N 1
ATOM 1545 C CA . GLU A 1 203 ? -4.004 -7.831 10.062 1.00 81.50 203 GLU A CA 1
ATOM 1546 C C . GLU A 1 203 ? -5.380 -7.155 10.202 1.00 81.50 203 GLU A C 1
ATOM 1548 O O . GLU A 1 203 ? -6.030 -7.291 11.238 1.00 81.50 203 GLU A O 1
ATOM 1553 N N . LEU A 1 204 ? -5.907 -6.546 9.132 1.00 80.62 204 LEU A N 1
ATOM 1554 C CA . LEU A 1 204 ? -7.271 -5.995 9.104 1.00 80.62 204 LEU A CA 1
ATOM 1555 C C . LEU A 1 204 ? -8.340 -7.057 9.391 1.00 80.62 204 LEU A C 1
ATOM 1557 O O . LEU A 1 204 ? -9.301 -6.797 10.116 1.00 80.62 204 LEU A O 1
ATOM 1561 N N . SER A 1 205 ? -8.185 -8.265 8.840 1.00 86.75 205 SER A N 1
ATOM 1562 C CA . SER A 1 205 ? -9.118 -9.363 9.108 1.00 86.75 205 SER A CA 1
ATOM 1563 C C . SER A 1 205 ? -9.063 -9.830 10.564 1.00 86.75 205 SER A C 1
ATOM 1565 O O . SER A 1 205 ? -10.099 -10.225 11.100 1.00 86.75 205 SER A O 1
ATOM 1567 N N . GLN A 1 206 ? -7.886 -9.810 11.196 1.00 85.12 206 GLN A N 1
ATOM 1568 C CA . GLN A 1 206 ? -7.733 -10.150 12.612 1.00 85.12 206 GLN A CA 1
ATOM 1569 C C . GLN A 1 206 ? -8.371 -9.086 13.505 1.00 85.12 206 GLN A C 1
ATOM 1571 O O . GLN A 1 206 ? -9.223 -9.431 14.322 1.00 85.12 206 GLN A O 1
ATOM 1576 N N . MET A 1 207 ? -8.056 -7.806 13.279 1.00 83.06 207 MET A N 1
ATOM 1577 C CA . MET A 1 207 ? -8.647 -6.694 14.033 1.00 83.06 207 MET A CA 1
ATOM 1578 C C . MET A 1 207 ? -10.172 -6.685 13.929 1.00 83.06 207 MET A C 1
ATOM 1580 O O . MET A 1 207 ? -10.866 -6.503 14.926 1.00 83.06 207 MET A O 1
ATOM 1584 N N . LYS A 1 208 ? -10.725 -6.968 12.744 1.00 84.94 208 LYS A N 1
ATOM 1585 C CA . LYS A 1 208 ? -12.177 -7.093 12.578 1.00 84.94 208 LYS A CA 1
ATOM 1586 C C . LYS A 1 208 ? -12.772 -8.191 13.469 1.00 84.94 208 LYS A C 1
ATOM 1588 O O . LYS A 1 208 ? -13.809 -7.972 14.091 1.00 84.94 208 LYS A O 1
ATOM 1593 N N . GLY A 1 209 ? -12.115 -9.348 13.555 1.00 85.81 209 GLY A N 1
ATOM 1594 C CA . GLY A 1 209 ? -12.539 -10.432 14.443 1.00 85.81 209 GLY A CA 1
ATOM 1595 C C . GLY A 1 209 ? -12.457 -10.054 15.926 1.00 85.81 209 GLY A C 1
ATOM 1596 O O . GLY A 1 209 ? -13.340 -10.410 16.705 1.00 85.81 209 GLY A O 1
ATOM 1597 N N . GLU A 1 210 ? -11.434 -9.294 16.322 1.00 85.62 210 GLU A N 1
ATOM 1598 C CA . GLU A 1 210 ? -11.295 -8.783 17.690 1.00 85.62 210 GLU A CA 1
ATOM 1599 C C . GLU A 1 210 ? -12.398 -7.777 18.048 1.00 85.62 210 GLU A C 1
ATOM 1601 O O . GLU A 1 210 ? -12.980 -7.877 19.130 1.00 85.62 210 GLU A O 1
ATOM 1606 N N . VAL A 1 211 ? -12.756 -6.876 17.127 1.00 85.62 211 VAL A N 1
ATOM 1607 C CA . VAL A 1 211 ? -13.865 -5.921 17.299 1.00 85.62 211 VAL A CA 1
ATOM 1608 C C . VAL A 1 211 ? -15.203 -6.645 17.463 1.00 85.62 211 VAL A C 1
ATOM 1610 O O . VAL A 1 211 ? -15.968 -6.321 18.372 1.00 85.62 211 VAL A O 1
ATOM 1613 N N . GLU A 1 212 ? -15.486 -7.659 16.641 1.00 85.88 212 GLU A N 1
ATOM 1614 C CA . GLU A 1 212 ? -16.708 -8.468 16.769 1.00 85.88 212 GLU A CA 1
ATOM 1615 C C . GLU A 1 212 ? -16.766 -9.194 18.126 1.00 85.88 212 GLU A C 1
ATOM 1617 O O . GLU A 1 212 ? -17.807 -9.209 18.792 1.00 85.88 212 GLU A O 1
ATOM 1622 N N . LEU A 1 213 ? -15.634 -9.736 18.592 1.00 87.94 213 LEU A N 1
ATOM 1623 C CA . LEU A 1 213 ? -15.540 -10.386 19.900 1.00 87.94 213 LEU A CA 1
ATOM 1624 C C . LEU A 1 213 ? -15.757 -9.398 21.058 1.00 87.94 213 LEU A C 1
ATOM 1626 O O . LEU A 1 213 ? -16.461 -9.721 22.019 1.00 87.94 213 LEU A O 1
ATOM 1630 N N . LEU A 1 214 ? -15.145 -8.213 20.996 1.00 82.31 214 LEU A N 1
ATOM 1631 C CA . LEU A 1 214 ? -15.316 -7.163 22.003 1.00 82.31 214 LEU A CA 1
ATOM 1632 C C . LEU A 1 214 ? -16.757 -6.647 22.031 1.00 82.31 214 LEU A C 1
ATOM 1634 O O . LEU A 1 214 ? -17.328 -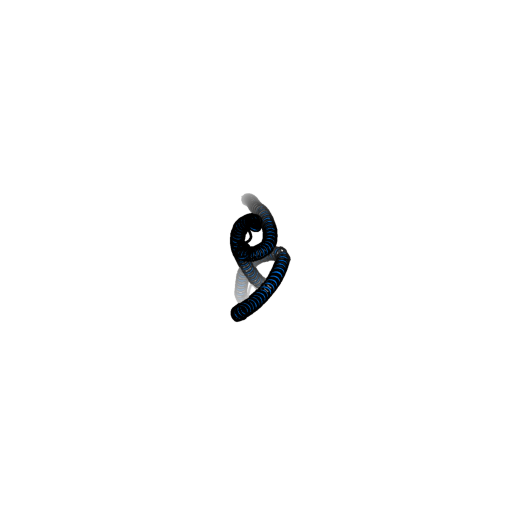6.512 23.112 1.00 82.31 214 LEU A O 1
ATOM 1638 N N . SER A 1 215 ? -17.376 -6.460 20.864 1.00 83.38 215 SER A N 1
ATOM 1639 C CA . SER A 1 215 ? -18.782 -6.068 20.740 1.00 83.38 215 SER A CA 1
ATOM 1640 C C . SER A 1 215 ? -19.711 -7.067 21.439 1.00 83.38 215 SER A C 1
ATOM 1642 O O . SER A 1 215 ? -20.509 -6.679 22.295 1.00 83.38 215 SER A O 1
ATOM 1644 N N . SER A 1 216 ? -19.526 -8.368 21.187 1.00 86.94 216 SER A N 1
ATOM 1645 C CA . SER A 1 216 ? -20.306 -9.422 21.848 1.00 86.94 216 SER A CA 1
ATOM 1646 C C . SER A 1 216 ? -20.121 -9.428 23.374 1.00 86.94 216 SER A C 1
ATOM 1648 O O . SER A 1 216 ? -21.088 -9.592 24.123 1.00 86.94 216 SER A O 1
ATOM 1650 N N . LYS A 1 217 ? -18.898 -9.186 23.866 1.00 86.00 217 LYS A N 1
ATOM 1651 C CA . LYS A 1 217 ? -18.636 -9.053 25.310 1.00 86.00 217 LYS A CA 1
ATOM 1652 C C . LYS A 1 217 ? -19.334 -7.833 25.917 1.00 86.00 217 LYS A C 1
ATOM 1654 O O . LYS A 1 217 ? -19.878 -7.942 27.016 1.00 86.00 217 LYS A O 1
ATOM 1659 N N . CYS A 1 218 ? -19.354 -6.697 25.221 1.00 78.50 218 CYS A N 1
ATOM 1660 C CA . CYS A 1 218 ? -20.055 -5.496 25.676 1.00 78.50 218 CYS A CA 1
ATOM 1661 C C . CYS A 1 218 ? -21.571 -5.713 25.776 1.00 78.50 218 CYS A C 1
ATOM 1663 O O . CYS A 1 218 ? -22.189 -5.256 26.739 1.00 78.50 218 CYS A O 1
ATOM 1665 N N . GLU A 1 219 ? -22.179 -6.441 24.836 1.00 86.06 219 GLU A N 1
ATOM 1666 C CA . GLU A 1 219 ? -23.602 -6.800 24.917 1.00 86.06 219 GLU A CA 1
ATOM 1667 C C . GLU A 1 219 ? -23.907 -7.698 26.123 1.00 86.06 219 GLU A C 1
ATOM 1669 O O . GLU A 1 219 ? -24.857 -7.433 26.862 1.00 86.06 219 GLU A O 1
ATOM 1674 N N . ALA A 1 220 ? -23.067 -8.704 26.385 1.00 84.88 220 ALA A N 1
ATOM 1675 C CA . ALA A 1 220 ? -23.234 -9.584 27.542 1.00 84.88 220 ALA A CA 1
ATOM 1676 C C . ALA A 1 220 ? -23.171 -8.813 28.875 1.00 84.88 220 ALA A C 1
ATOM 1678 O O . ALA A 1 220 ? -24.014 -9.016 29.750 1.00 84.88 220 ALA A O 1
ATOM 1679 N N . ILE A 1 221 ? -22.221 -7.881 29.008 1.00 82.44 221 ILE A N 1
ATOM 1680 C CA . ILE A 1 221 ? -22.084 -7.031 30.202 1.00 82.44 221 ILE A CA 1
ATOM 1681 C C . ILE A 1 221 ? -23.287 -6.088 30.355 1.00 82.44 221 ILE A C 1
ATOM 1683 O O . ILE A 1 221 ? -23.757 -5.865 31.474 1.00 82.44 221 ILE A O 1
ATOM 1687 N N . LYS A 1 222 ? -23.818 -5.540 29.252 1.00 83.31 222 LYS A N 1
ATOM 1688 C CA . LYS A 1 222 ? -25.025 -4.696 29.287 1.00 83.31 222 LYS A CA 1
ATOM 1689 C C . LYS A 1 222 ? -26.222 -5.456 29.854 1.00 83.31 222 LYS A C 1
ATOM 1691 O O . LYS A 1 222 ? -26.940 -4.899 30.689 1.00 83.31 222 LYS A O 1
ATOM 1696 N N . GLU A 1 223 ? -26.413 -6.712 29.460 1.00 89.25 223 GLU A N 1
ATOM 1697 C CA . GLU A 1 223 ? -27.507 -7.518 30.007 1.00 89.25 223 GLU A CA 1
ATOM 1698 C C . GLU A 1 223 ? -27.271 -7.954 31.456 1.00 89.25 223 GLU A C 1
ATOM 1700 O O . GLU A 1 223 ? -28.198 -7.916 32.268 1.00 89.25 223 GLU A O 1
ATOM 1705 N N . GLU A 1 224 ? -26.031 -8.266 31.837 1.00 86.69 224 GLU A N 1
ATOM 1706 C CA . GLU A 1 224 ? -25.696 -8.532 33.239 1.00 86.69 224 GLU A CA 1
ATOM 1707 C C . GLU A 1 224 ? -26.000 -7.314 34.129 1.00 86.69 224 GLU A C 1
ATOM 1709 O O . GLU A 1 224 ? -26.662 -7.443 35.163 1.00 86.69 224 GLU A O 1
ATOM 1714 N N . LYS A 1 225 ? -25.614 -6.104 33.697 1.00 84.25 225 LYS A N 1
ATOM 1715 C CA . LYS A 1 225 ? -25.924 -4.849 34.402 1.00 84.25 225 LYS A CA 1
ATOM 1716 C C . LYS A 1 225 ? -27.427 -4.656 34.585 1.00 84.25 225 LYS A C 1
ATOM 1718 O O . LYS A 1 225 ? -27.865 -4.267 35.669 1.00 84.25 225 LYS A O 1
ATOM 1723 N N . LYS A 1 226 ? -28.215 -4.924 33.544 1.00 90.06 226 LYS A N 1
ATOM 1724 C CA . LYS A 1 226 ? -29.676 -4.805 33.595 1.00 90.06 226 LYS A CA 1
ATOM 1725 C C . LYS A 1 226 ? -30.279 -5.790 34.598 1.00 90.06 226 LYS A C 1
ATOM 1727 O O . LYS A 1 226 ? -31.087 -5.390 35.435 1.00 90.06 226 LYS A O 1
ATOM 1732 N N . SER A 1 227 ? -29.822 -7.044 34.587 1.00 89.25 227 SER A N 1
ATOM 1733 C CA . SER A 1 227 ? -30.249 -8.057 35.559 1.00 89.25 227 SER A CA 1
ATOM 1734 C C . SER A 1 227 ? -29.888 -7.676 36.999 1.00 89.25 227 SER A C 1
ATOM 1736 O O . SER A 1 227 ? -30.695 -7.877 37.909 1.00 89.25 227 SER A O 1
ATOM 1738 N N . LEU A 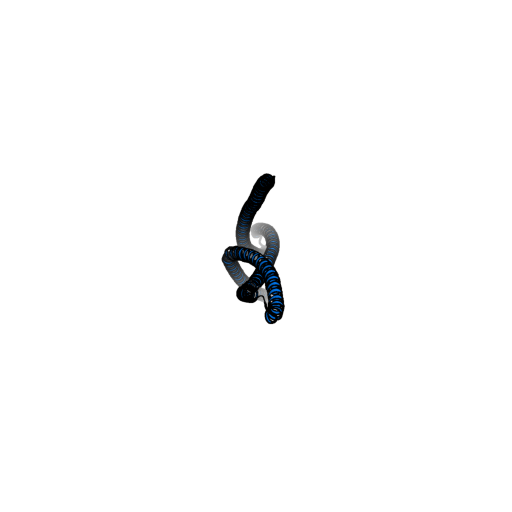1 228 ? -28.691 -7.128 37.228 1.00 84.94 228 LEU A N 1
ATOM 1739 C CA . LEU A 1 228 ? -28.254 -6.677 38.552 1.00 84.94 228 LEU A CA 1
ATOM 1740 C C . LEU A 1 228 ? -29.070 -5.470 39.042 1.00 84.94 228 LEU A C 1
ATOM 1742 O O . LEU A 1 228 ? -29.449 -5.432 40.213 1.00 84.94 228 LEU A O 1
ATOM 1746 N N . GLN A 1 229 ? -29.395 -4.518 38.159 1.00 88.50 229 GLN A N 1
ATOM 1747 C CA . GLN A 1 229 ? -30.273 -3.386 38.482 1.00 88.50 229 GLN A CA 1
ATOM 1748 C C . GLN A 1 229 ? -31.673 -3.838 38.912 1.00 88.50 229 GLN A C 1
ATOM 1750 O O . GLN A 1 229 ? -32.205 -3.321 39.897 1.00 88.50 229 GLN A O 1
ATOM 1755 N N . GLU A 1 230 ? -32.259 -4.820 38.224 1.00 90.19 230 GLU A N 1
ATOM 1756 C CA . GLU A 1 230 ? -33.552 -5.386 38.623 1.00 90.19 230 GLU A CA 1
ATOM 1757 C C . GLU A 1 230 ? -33.485 -6.063 39.998 1.00 90.19 230 GLU A C 1
ATOM 1759 O O . GLU A 1 230 ? -34.380 -5.864 40.824 1.00 90.19 230 GLU A O 1
ATOM 1764 N N . MET A 1 231 ? -32.419 -6.821 40.286 1.00 85.88 231 MET A N 1
ATOM 1765 C CA . MET A 1 231 ? -32.229 -7.433 41.606 1.00 85.88 231 MET A CA 1
ATOM 1766 C C . MET A 1 231 ? -32.072 -6.391 42.719 1.00 85.88 231 MET A C 1
ATOM 1768 O O . MET A 1 231 ? -32.657 -6.562 43.791 1.00 85.88 231 MET A O 1
ATOM 1772 N N . LEU A 1 232 ? -31.339 -5.302 42.469 1.00 86.44 232 LEU A N 1
ATOM 1773 C CA . LEU A 1 232 ? -31.165 -4.217 43.436 1.00 86.44 232 LEU A CA 1
ATOM 1774 C C . LEU A 1 232 ? -32.499 -3.535 43.762 1.00 86.44 232 LEU A C 1
ATOM 1776 O O . LEU A 1 232 ? -32.832 -3.386 44.936 1.00 86.44 232 LEU A O 1
ATOM 1780 N N . LEU A 1 233 ? -33.295 -3.193 42.742 1.00 89.75 233 LEU A N 1
ATOM 1781 C CA . LEU A 1 233 ? -34.635 -2.620 42.923 1.00 89.75 233 LEU A CA 1
ATOM 1782 C C . LEU A 1 233 ? -35.542 -3.539 43.752 1.00 89.75 233 LEU A C 1
ATOM 1784 O O . LEU A 1 233 ? -36.289 -3.074 44.614 1.00 89.75 233 LEU A O 1
ATOM 1788 N N . LYS A 1 234 ? -35.463 -4.854 43.519 1.00 86.19 234 LYS A N 1
ATOM 1789 C CA . LYS A 1 234 ? -36.237 -5.852 44.267 1.00 86.19 234 LYS A CA 1
ATOM 1790 C C . LYS A 1 234 ? -35.820 -5.913 45.739 1.00 86.19 234 LYS A C 1
ATOM 1792 O O . LYS A 1 234 ? -36.686 -5.899 46.609 1.00 86.19 234 LYS A O 1
ATOM 1797 N N . SER A 1 235 ? -34.513 -5.913 46.001 1.00 78.19 235 SER A N 1
ATOM 1798 C CA . SER A 1 235 ? -33.940 -5.891 47.353 1.00 78.19 235 SER A CA 1
ATOM 1799 C C . SER A 1 235 ? -34.314 -4.611 48.111 1.00 78.19 235 SER A C 1
ATOM 1801 O O . SER A 1 235 ? -34.767 -4.674 49.251 1.00 78.19 235 SER A O 1
ATOM 1803 N N . GLN A 1 236 ? -34.231 -3.446 47.460 1.00 83.88 236 GLN A N 1
ATOM 1804 C CA . GLN A 1 236 ? -34.645 -2.163 48.043 1.00 83.88 236 GLN A CA 1
ATOM 1805 C C . GLN A 1 236 ? -36.140 -2.143 48.395 1.00 83.88 236 GLN A C 1
ATOM 1807 O O . GLN A 1 236 ? -36.524 -1.653 49.457 1.00 83.88 236 GLN A O 1
ATOM 1812 N N . ALA A 1 237 ? -36.995 -2.712 47.540 1.00 84.88 237 ALA A N 1
ATOM 1813 C CA . ALA A 1 237 ? -38.424 -2.824 47.819 1.00 84.88 237 ALA A CA 1
ATOM 1814 C C . ALA A 1 237 ? -38.728 -3.777 48.992 1.00 84.88 237 ALA A C 1
ATOM 1816 O O . ALA A 1 237 ? -39.640 -3.513 49.779 1.00 84.88 237 ALA A O 1
ATOM 1817 N N . GLU A 1 238 ? -37.982 -4.877 49.129 1.00 81.12 238 GLU A N 1
ATOM 1818 C CA . GLU A 1 238 ? -38.086 -5.784 50.279 1.00 81.12 238 GLU A CA 1
ATOM 1819 C C . GLU A 1 238 ? -37.600 -5.127 51.575 1.00 81.12 238 GLU A C 1
ATOM 1821 O O . GLU A 1 238 ? -38.294 -5.222 52.588 1.00 81.12 238 GLU A O 1
ATOM 1826 N N . ALA A 1 239 ? -36.488 -4.389 51.534 1.00 77.94 239 ALA A N 1
ATOM 1827 C CA . ALA A 1 239 ? -35.991 -3.619 52.672 1.00 77.94 239 ALA A CA 1
ATOM 1828 C C . ALA A 1 239 ? -37.021 -2.578 53.144 1.00 77.94 239 ALA A C 1
ATOM 1830 O O . ALA A 1 239 ? -37.353 -2.543 54.327 1.00 77.94 239 ALA A O 1
ATOM 1831 N N . ALA A 1 240 ? -37.624 -1.815 52.224 1.00 81.56 240 ALA A N 1
ATOM 1832 C CA . ALA A 1 240 ? -38.674 -0.847 52.556 1.00 81.56 240 ALA A CA 1
ATOM 1833 C C . ALA A 1 240 ? -39.930 -1.510 53.160 1.00 81.56 240 ALA A C 1
ATOM 1835 O O . ALA A 1 240 ? -40.561 -0.966 54.071 1.00 81.56 240 ALA A O 1
ATOM 1836 N N . ARG A 1 241 ? -40.305 -2.708 52.683 1.00 83.06 241 ARG A N 1
ATOM 1837 C CA . ARG A 1 241 ? -41.394 -3.499 53.286 1.00 83.06 241 ARG A CA 1
ATOM 1838 C C . ARG A 1 241 ? -41.049 -3.957 54.695 1.00 83.06 241 ARG A C 1
ATOM 1840 O O . ARG A 1 241 ? -41.919 -3.922 55.565 1.00 83.06 241 ARG A O 1
ATOM 1847 N N . MET A 1 242 ? -39.814 -4.392 54.918 1.00 79.44 242 MET A N 1
ATOM 1848 C CA . MET A 1 242 ? -39.365 -4.785 56.245 1.00 79.44 242 MET A CA 1
ATOM 1849 C C . MET A 1 242 ? -39.309 -3.590 57.185 1.00 79.44 242 MET A C 1
ATOM 1851 O O . MET A 1 242 ? -39.867 -3.708 58.262 1.00 79.44 242 MET A O 1
ATOM 1855 N N . GLU A 1 243 ? -38.781 -2.429 56.789 1.00 78.75 243 GLU A N 1
ATOM 1856 C CA . GLU A 1 243 ? -38.832 -1.206 57.611 1.00 78.75 243 GLU A CA 1
ATOM 1857 C C . GLU A 1 243 ? -40.263 -0.842 58.034 1.00 78.75 243 GLU A C 1
ATOM 1859 O O . GLU A 1 243 ? -40.503 -0.503 59.198 1.00 78.75 243 GLU A O 1
ATOM 1864 N N . GLN A 1 244 ? -41.242 -0.963 57.128 1.00 80.06 244 GLN A N 1
ATOM 1865 C CA . GLN A 1 244 ? -42.655 -0.788 57.481 1.00 80.06 244 GLN A CA 1
ATOM 1866 C C . GLN A 1 244 ? -43.147 -1.851 58.471 1.00 80.06 244 GLN A C 1
ATOM 1868 O O . GLN A 1 244 ? -43.860 -1.517 59.419 1.00 80.06 244 GLN A O 1
ATOM 1873 N N . ALA A 1 245 ? -42.762 -3.117 58.290 1.00 76.75 245 ALA A N 1
ATOM 1874 C CA . ALA A 1 245 ? -43.109 -4.197 59.210 1.00 76.75 245 ALA A CA 1
ATOM 1875 C C . ALA A 1 245 ? -42.455 -4.007 60.590 1.00 76.75 245 ALA A C 1
ATOM 1877 O O . ALA A 1 245 ? -43.112 -4.205 61.607 1.00 76.75 245 ALA A O 1
ATOM 1878 N N . VAL A 1 246 ? -41.204 -3.548 60.638 1.00 68.56 246 VAL A N 1
ATOM 1879 C CA . VAL A 1 246 ? -40.467 -3.182 61.855 1.00 68.56 246 VAL A CA 1
ATOM 1880 C C . VAL A 1 246 ? -41.150 -2.017 62.561 1.00 68.56 246 VAL A C 1
ATOM 1882 O O . VAL A 1 246 ? -41.389 -2.095 63.761 1.00 68.56 246 VAL A O 1
ATOM 1885 N N . SER A 1 247 ? -41.534 -0.970 61.829 1.00 72.12 247 SER A N 1
ATOM 1886 C CA . SER A 1 247 ? -42.267 0.181 62.375 1.00 72.12 247 SER A CA 1
ATOM 1887 C C . SER A 1 247 ? -43.646 -0.206 62.919 1.00 72.12 247 SER A C 1
ATOM 1889 O O . SER A 1 247 ? -44.130 0.400 63.869 1.00 72.12 247 SER A O 1
ATOM 1891 N N . ALA A 1 248 ? -44.285 -1.226 62.340 1.00 67.31 248 ALA A N 1
ATOM 1892 C CA . ALA A 1 248 ? -45.539 -1.776 62.846 1.00 67.31 248 ALA A CA 1
ATOM 1893 C C . ALA A 1 248 ? -45.327 -2.706 64.058 1.00 67.31 248 ALA A C 1
ATOM 1895 O O . ALA A 1 248 ? -46.142 -2.710 64.980 1.00 67.31 248 ALA A O 1
ATOM 1896 N N . MET A 1 249 ? -44.232 -3.475 64.087 1.00 59.91 249 MET A N 1
ATOM 1897 C CA . MET A 1 249 ? -43.886 -4.391 65.182 1.00 59.91 249 MET A CA 1
ATOM 1898 C C . MET A 1 249 ? -43.272 -3.683 66.392 1.00 59.91 249 MET A C 1
ATOM 1900 O O . MET A 1 249 ? -43.453 -4.150 67.510 1.00 59.91 249 MET A O 1
ATOM 1904 N N . SER A 1 250 ? -42.615 -2.535 66.218 1.00 55.72 250 SER A N 1
ATOM 1905 C CA . SER A 1 250 ? -42.111 -1.704 67.321 1.00 55.72 250 SER A CA 1
ATOM 1906 C C . SER A 1 250 ? -43.234 -1.145 68.210 1.00 55.72 250 SER A C 1
ATOM 1908 O O . SER A 1 250 ? -42.975 -0.708 69.329 1.00 55.72 250 SER A O 1
ATOM 1910 N N . ALA A 1 251 ? -44.496 -1.252 67.776 1.00 56.06 251 ALA A N 1
ATOM 1911 C CA . ALA A 1 251 ? -45.678 -1.032 68.605 1.00 56.06 251 ALA A CA 1
ATOM 1912 C C . ALA A 1 251 ? -46.020 -2.209 69.559 1.00 56.06 251 ALA A C 1
ATOM 1914 O O . ALA A 1 251 ? -46.913 -2.057 70.390 1.00 56.06 251 ALA A O 1
ATOM 1915 N N . ASN A 1 252 ? -45.333 -3.362 69.483 1.00 53.38 252 ASN A N 1
ATOM 1916 C CA . ASN A 1 252 ? -45.553 -4.552 70.323 1.00 53.38 252 ASN A CA 1
ATOM 1917 C C . ASN A 1 252 ? -44.214 -5.189 70.775 1.00 53.38 252 ASN A C 1
ATOM 1919 O O . ASN A 1 252 ? -43.490 -5.838 70.023 1.00 53.38 252 ASN A O 1
ATOM 1923 N N . SER A 1 253 ? -43.873 -5.006 72.050 1.00 46.78 253 SER A N 1
ATOM 1924 C CA . SER A 1 253 ? -42.503 -5.045 72.587 1.00 46.78 253 SER A CA 1
ATOM 1925 C C . SER A 1 253 ? -41.895 -6.431 72.902 1.00 46.78 253 SER A C 1
ATOM 1927 O O . SER A 1 253 ? -41.348 -6.618 73.990 1.00 46.78 253 SER A O 1
ATOM 1929 N N . SER A 1 254 ? -41.930 -7.416 71.997 1.00 50.69 254 SER A N 1
ATOM 1930 C CA . SER A 1 254 ? -41.108 -8.640 72.174 1.00 50.69 254 SER A CA 1
ATOM 1931 C C . SER A 1 254 ? -40.485 -9.240 70.905 1.00 50.69 254 SER A C 1
ATOM 1933 O O . SER A 1 254 ? -39.784 -10.239 71.008 1.00 50.69 254 SER A O 1
ATOM 1935 N N . GLN A 1 255 ? -40.687 -8.639 69.726 1.00 54.81 255 GLN A N 1
ATOM 1936 C CA . GLN A 1 255 ? -40.106 -9.078 68.437 1.00 54.81 255 GLN A CA 1
ATOM 1937 C C . GLN A 1 255 ? -38.857 -8.277 68.013 1.00 54.81 255 GLN A C 1
ATOM 1939 O O . GLN A 1 255 ? -38.288 -8.507 66.951 1.00 54.81 255 GLN A O 1
ATOM 1944 N N . GLN A 1 256 ? -38.412 -7.332 68.840 1.00 53.75 256 GLN A N 1
ATOM 1945 C CA . GLN A 1 256 ? -37.425 -6.311 68.479 1.00 53.75 256 GLN A CA 1
ATOM 1946 C C . GLN A 1 256 ? -36.004 -6.865 68.228 1.00 53.75 256 GLN A C 1
ATOM 1948 O O . GLN A 1 256 ? -35.291 -6.348 67.378 1.00 53.75 256 GLN A O 1
ATOM 1953 N N . GLN A 1 257 ? -35.610 -7.954 68.897 1.00 59.22 257 GLN A N 1
ATOM 1954 C CA . GLN A 1 257 ? -34.241 -8.486 68.824 1.00 59.22 257 GLN A CA 1
ATOM 1955 C C . GLN A 1 257 ? -33.971 -9.369 67.586 1.00 59.22 257 GLN A C 1
ATOM 1957 O O . GLN A 1 257 ? -32.851 -9.390 67.075 1.00 59.22 257 GLN A O 1
ATOM 1962 N N . ASP A 1 258 ? -34.984 -10.083 67.084 1.00 61.50 258 ASP A N 1
ATOM 1963 C CA . ASP A 1 258 ? -34.858 -10.900 65.864 1.00 61.50 258 ASP A CA 1
ATOM 1964 C C . ASP A 1 258 ? -34.875 -10.023 64.605 1.00 61.50 258 ASP A C 1
ATOM 1966 O O . ASP A 1 258 ? -34.154 -10.271 63.641 1.00 61.50 258 ASP A O 1
ATOM 1970 N N . VAL A 1 259 ? -35.632 -8.929 64.662 1.00 60.78 259 VAL A N 1
ATOM 1971 C CA . VAL A 1 259 ? -35.785 -7.963 63.576 1.00 60.78 259 VAL A CA 1
ATOM 1972 C C . VAL A 1 259 ? -34.535 -7.092 63.392 1.00 60.78 259 VAL A C 1
ATOM 1974 O O . VAL A 1 259 ? -34.125 -6.848 62.260 1.00 60.78 259 VAL A O 1
ATOM 1977 N N . GLU A 1 260 ? -33.864 -6.685 64.476 1.00 68.62 260 GLU A N 1
ATOM 1978 C CA . GLU A 1 260 ? -32.571 -5.979 64.400 1.00 68.62 260 GLU A CA 1
ATOM 1979 C C . GLU A 1 260 ? -31.479 -6.832 63.725 1.00 68.62 260 GLU A C 1
ATOM 1981 O O . GLU A 1 260 ? -30.666 -6.314 62.956 1.00 68.62 260 GLU A O 1
ATOM 1986 N N . LYS A 1 261 ? -31.484 -8.157 63.940 1.00 71.44 261 LYS A N 1
ATOM 1987 C CA . LYS A 1 261 ? -30.572 -9.080 63.242 1.00 71.44 261 LYS A CA 1
ATOM 1988 C C . LYS A 1 261 ? -30.889 -9.203 61.754 1.00 71.44 261 LYS A C 1
ATOM 1990 O O . LYS A 1 261 ? -29.968 -9.283 60.941 1.00 71.44 261 LYS A O 1
ATOM 1995 N N . GLU A 1 262 ? -32.168 -9.233 61.396 1.00 71.06 262 GLU A N 1
ATOM 1996 C CA . GLU A 1 262 ? -32.598 -9.371 60.004 1.00 71.06 262 GLU A CA 1
ATOM 1997 C C . GLU A 1 262 ? -32.326 -8.092 59.191 1.00 71.06 262 GLU A C 1
ATOM 1999 O O . GLU A 1 262 ? -31.813 -8.186 58.073 1.00 71.06 262 GLU A O 1
ATOM 2004 N N . ILE A 1 263 ? -32.516 -6.907 59.792 1.00 71.81 263 ILE A N 1
ATOM 2005 C CA . ILE A 1 263 ? -32.085 -5.617 59.222 1.00 71.81 263 ILE A CA 1
ATOM 2006 C C . ILE A 1 263 ? -30.573 -5.622 58.960 1.00 71.81 263 ILE A C 1
ATOM 2008 O O . ILE A 1 263 ? -30.149 -5.347 57.839 1.00 71.81 263 ILE A O 1
ATOM 2012 N N . GLY A 1 264 ? -29.752 -6.002 59.946 1.00 78.44 264 GLY A N 1
ATOM 2013 C CA . GLY A 1 264 ? -28.292 -5.980 59.795 1.00 78.44 264 GLY A CA 1
ATOM 2014 C C . GLY A 1 264 ? -27.771 -6.893 58.675 1.00 78.44 264 GLY A C 1
ATOM 2015 O O . GLY A 1 264 ? -26.835 -6.535 57.957 1.00 78.44 264 GLY A O 1
ATOM 2016 N N . MET A 1 265 ? -28.395 -8.058 58.463 1.00 78.94 265 MET A N 1
ATOM 2017 C CA . MET A 1 265 ? -28.038 -8.934 57.338 1.00 78.94 265 MET A CA 1
ATOM 2018 C C . MET A 1 265 ? -28.401 -8.326 55.979 1.00 78.94 265 MET A C 1
ATOM 2020 O O . MET A 1 265 ? -27.659 -8.502 55.009 1.00 78.94 265 MET A O 1
ATOM 2024 N N . LEU A 1 266 ? -29.535 -7.634 55.888 1.00 70.94 266 LEU A N 1
ATOM 2025 C CA . LEU A 1 266 ? -29.992 -7.020 54.644 1.00 70.94 266 LEU A CA 1
ATOM 2026 C C . LEU A 1 266 ? -29.207 -5.756 54.299 1.00 70.94 266 LEU A C 1
ATOM 2028 O O . LEU A 1 266 ? -28.856 -5.583 53.136 1.00 70.94 266 LEU A O 1
ATOM 2032 N N . GLU A 1 267 ? -28.832 -4.940 55.283 1.00 79.81 267 GLU A N 1
ATOM 2033 C CA . GLU A 1 267 ? -27.911 -3.813 55.087 1.00 79.81 267 GLU A CA 1
ATOM 2034 C C . GLU A 1 267 ? -26.539 -4.281 54.587 1.00 79.81 267 GLU A C 1
ATOM 2036 O O . GLU A 1 267 ? -25.941 -3.660 53.707 1.00 79.81 267 GLU A O 1
ATOM 2041 N N . SER A 1 268 ? -26.048 -5.406 55.117 1.00 79.44 268 SER A N 1
ATOM 2042 C CA . SER A 1 268 ? -24.787 -6.002 54.672 1.00 79.44 268 SER A CA 1
ATOM 2043 C C . SER A 1 268 ? -24.876 -6.481 53.218 1.00 79.44 268 SER A C 1
ATOM 2045 O O . SER A 1 268 ? -23.999 -6.166 52.412 1.00 79.44 268 SER A O 1
ATOM 2047 N N . LYS A 1 269 ? -25.978 -7.149 52.845 1.00 75.62 269 LYS A N 1
ATOM 2048 C CA . LYS A 1 269 ? -26.248 -7.534 51.450 1.00 75.62 269 LYS A CA 1
ATOM 2049 C C . LYS A 1 269 ? -26.390 -6.326 50.530 1.00 75.62 269 LYS A C 1
ATOM 2051 O O . LYS A 1 269 ? -25.840 -6.362 49.435 1.00 75.62 269 LYS A O 1
ATOM 2056 N N . LEU A 1 270 ? -27.085 -5.273 50.968 1.00 80.25 270 LEU A N 1
ATOM 2057 C CA . LEU A 1 270 ? -27.281 -4.045 50.200 1.00 80.25 270 LEU A CA 1
ATOM 2058 C C . LEU A 1 270 ? -25.933 -3.400 49.858 1.00 80.25 270 LEU A C 1
ATOM 2060 O O . LEU A 1 270 ? -25.660 -3.185 48.678 1.00 80.25 270 LEU A O 1
ATOM 2064 N N . LYS A 1 271 ? -25.058 -3.220 50.857 1.00 81.00 271 LYS A N 1
ATOM 2065 C CA . LYS A 1 271 ? -23.685 -2.722 50.666 1.00 81.00 271 LYS A CA 1
ATOM 2066 C C . LYS A 1 271 ? -22.874 -3.580 49.703 1.00 81.00 271 LYS A C 1
ATOM 2068 O O . LYS A 1 271 ? -22.166 -3.053 48.852 1.00 81.00 271 LYS A O 1
ATOM 2073 N N . GLU A 1 272 ? -22.981 -4.903 49.806 1.00 83.12 272 GLU A N 1
ATOM 2074 C CA . GLU A 1 272 ? -22.274 -5.809 48.898 1.00 83.12 272 GLU A CA 1
ATOM 2075 C C . GLU A 1 272 ? -22.761 -5.656 47.444 1.00 83.12 272 GLU A C 1
ATOM 2077 O O . GLU A 1 272 ? -21.960 -5.686 46.508 1.00 83.12 272 GLU A O 1
ATOM 2082 N N . THR A 1 273 ? -24.066 -5.454 47.233 1.00 81.25 273 THR A N 1
ATOM 2083 C CA . THR A 1 273 ? -24.622 -5.156 45.903 1.00 81.25 273 THR A CA 1
ATOM 2084 C C . THR A 1 273 ? -24.250 -3.772 45.379 1.00 81.25 273 THR A C 1
ATOM 2086 O O . THR A 1 273 ? -23.985 -3.653 44.185 1.00 81.25 273 THR A O 1
ATOM 2089 N N . GLU A 1 274 ? -24.196 -2.745 46.229 1.00 84.19 274 GLU A N 1
ATOM 2090 C CA . GLU A 1 274 ? -23.773 -1.393 45.837 1.00 84.19 274 GLU A CA 1
ATOM 2091 C C . GLU A 1 274 ? -22.331 -1.399 45.317 1.00 84.19 274 GLU A C 1
ATOM 2093 O O . GLU A 1 274 ? -22.075 -0.918 44.215 1.00 84.19 274 GLU A O 1
ATOM 2098 N N . VAL A 1 275 ? -21.417 -2.061 46.034 1.00 87.12 275 VAL A N 1
ATOM 2099 C CA . VAL A 1 275 ? -20.016 -2.211 45.606 1.00 87.12 275 VAL A CA 1
ATOM 2100 C C . VAL A 1 275 ? -19.914 -2.942 44.263 1.00 87.12 275 VAL A C 1
ATOM 2102 O O . VAL A 1 275 ? -19.169 -2.521 43.377 1.00 87.12 275 VAL A O 1
ATOM 2105 N N . LYS A 1 276 ? -20.684 -4.021 44.066 1.00 83.56 276 LYS A N 1
ATOM 2106 C CA . LYS A 1 276 ? -20.699 -4.763 42.790 1.00 83.56 276 LYS A CA 1
ATOM 2107 C C . LYS A 1 276 ? -21.232 -3.914 41.634 1.00 83.56 276 LYS A C 1
ATOM 2109 O O . LYS A 1 276 ? -20.702 -3.999 40.526 1.00 83.56 276 LYS A O 1
ATOM 2114 N N . LEU A 1 277 ? -22.248 -3.088 41.880 1.00 84.19 277 LEU A N 1
ATOM 2115 C CA . LEU A 1 277 ? -22.797 -2.176 40.876 1.00 84.19 277 LEU A CA 1
ATOM 2116 C C . LEU A 1 277 ? -21.776 -1.104 40.476 1.00 84.19 277 LEU A C 1
ATOM 2118 O O . LEU A 1 277 ? -21.631 -0.799 39.292 1.00 84.19 277 LEU A O 1
ATOM 2122 N N . GLU A 1 278 ? -21.054 -0.555 41.446 1.00 87.94 278 GLU A N 1
ATOM 2123 C CA . GLU A 1 278 ? -20.040 0.473 41.218 1.00 87.94 278 GLU A CA 1
ATOM 2124 C C . GLU A 1 278 ? -18.864 -0.087 40.401 1.00 87.94 278 GLU A C 1
ATOM 2126 O O . GLU A 1 278 ? -18.475 0.494 39.388 1.00 87.94 278 GLU A O 1
ATOM 2131 N N . GLN A 1 279 ? -18.402 -1.299 40.730 1.00 86.62 279 GLN A N 1
ATOM 2132 C CA . GLN A 1 279 ? -17.391 -2.017 39.944 1.00 86.62 279 GLN A CA 1
ATOM 2133 C C . GLN A 1 279 ? -17.851 -2.313 38.509 1.00 86.62 279 GLN A C 1
ATOM 2135 O O . GLN A 1 279 ? -17.081 -2.133 37.564 1.00 86.62 279 GLN A O 1
ATOM 2140 N N . ALA A 1 280 ? -19.098 -2.757 38.321 1.00 75.88 280 ALA A N 1
ATOM 2141 C CA . ALA A 1 280 ? -19.650 -3.007 36.990 1.00 75.88 280 ALA A CA 1
ATOM 2142 C C . ALA A 1 280 ? -19.771 -1.713 36.169 1.00 75.88 280 ALA A C 1
ATOM 2144 O O . ALA A 1 280 ? -19.551 -1.723 34.960 1.00 75.88 280 ALA A O 1
ATOM 2145 N N . THR A 1 281 ? -20.088 -0.596 36.823 1.00 84.94 281 THR A N 1
ATOM 2146 C CA . THR A 1 281 ? -20.218 0.709 36.169 1.00 84.94 281 THR A CA 1
ATOM 2147 C C . THR A 1 281 ? -18.862 1.244 35.711 1.00 84.94 281 THR A C 1
ATOM 2149 O O . THR A 1 281 ? -18.762 1.681 34.567 1.00 84.94 281 THR A O 1
ATOM 2152 N N . SER A 1 282 ? -17.812 1.130 36.533 1.00 86.19 282 SER A N 1
ATOM 2153 C CA . SER A 1 282 ? -16.449 1.505 36.121 1.00 86.19 282 SER A CA 1
ATOM 2154 C C . SER A 1 282 ? -15.953 0.686 34.932 1.00 86.19 282 SER A C 1
ATOM 2156 O O . SER A 1 282 ? -15.518 1.267 33.944 1.00 86.19 282 SER A O 1
ATOM 2158 N N . ARG A 1 283 ? -16.114 -0.645 34.960 1.00 83.88 283 ARG A N 1
ATOM 2159 C CA . ARG A 1 283 ? -15.710 -1.509 33.833 1.00 83.88 283 ARG A CA 1
ATOM 2160 C C . ARG A 1 283 ? -16.417 -1.155 32.526 1.00 83.88 283 ARG A C 1
ATOM 2162 O O . ARG A 1 283 ? -15.849 -1.312 31.452 1.00 83.88 283 ARG A O 1
ATOM 2169 N N . LEU A 1 284 ? -17.674 -0.720 32.607 1.00 80.94 284 LEU A N 1
ATOM 2170 C CA . LEU A 1 284 ? -18.446 -0.314 31.434 1.00 80.94 284 LEU A CA 1
ATOM 2171 C C . LEU A 1 284 ? -17.936 1.023 30.875 1.00 80.94 284 LEU A C 1
ATOM 2173 O O . LEU A 1 284 ? -17.853 1.166 29.663 1.00 80.94 284 LEU A O 1
ATOM 2177 N N . SER A 1 285 ? -17.525 1.950 31.745 1.00 84.81 285 SER A N 1
ATOM 2178 C CA . SER A 1 285 ? -16.885 3.208 31.340 1.00 84.81 285 SER A CA 1
ATOM 2179 C C . SER A 1 285 ? -15.554 2.975 30.622 1.00 84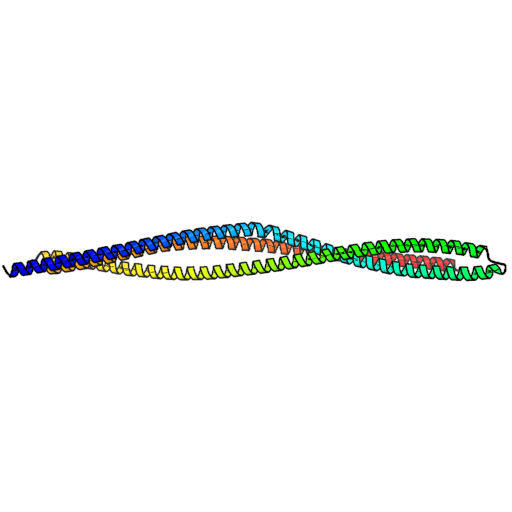.81 285 SER A C 1
ATOM 2181 O O . SER A 1 285 ? -15.337 3.555 29.566 1.00 84.81 285 SER A O 1
ATOM 2183 N N . GLU A 1 286 ? -14.694 2.105 31.161 1.00 83.38 286 GLU A N 1
ATOM 2184 C CA . GLU A 1 286 ? -13.400 1.746 30.551 1.00 83.38 286 GLU A CA 1
ATOM 2185 C C . GLU A 1 286 ? -13.601 1.122 29.156 1.00 83.38 286 GLU A C 1
ATOM 2187 O O . GLU A 1 286 ? -12.934 1.475 28.187 1.00 83.38 286 GLU A O 1
ATOM 2192 N N . ARG A 1 287 ? -14.596 0.238 29.009 1.00 79.81 287 ARG A N 1
ATOM 2193 C CA . ARG A 1 287 ? -14.929 -0.382 27.715 1.00 79.81 287 ARG A CA 1
ATOM 2194 C C . ARG A 1 287 ? -15.546 0.582 26.702 1.00 79.81 287 ARG A C 1
ATOM 2196 O O . ARG A 1 287 ? -15.303 0.415 25.511 1.00 79.81 287 ARG A O 1
ATOM 2203 N N . ASP A 1 288 ? -16.346 1.551 27.143 1.00 84.75 288 ASP A N 1
ATOM 2204 C CA . ASP A 1 288 ? -16.908 2.579 26.257 1.00 84.75 288 ASP A CA 1
ATOM 2205 C C . ASP A 1 288 ? -15.813 3.517 25.717 1.00 84.75 288 ASP A C 1
ATOM 2207 O O . ASP A 1 288 ? -15.931 4.000 24.590 1.00 84.75 288 ASP A O 1
ATOM 2211 N N . GLU A 1 289 ? -14.750 3.769 26.488 1.00 85.06 289 GLU A N 1
ATOM 2212 C CA . GLU A 1 289 ? -13.567 4.493 26.003 1.00 85.06 289 GLU A CA 1
ATOM 2213 C C . GLU A 1 289 ? -12.795 3.665 24.969 1.00 85.06 289 GLU A C 1
ATOM 2215 O O . GLU A 1 289 ? -12.603 4.136 23.851 1.00 85.06 289 GLU A O 1
ATOM 2220 N N . GLU A 1 290 ? -12.491 2.395 25.261 1.00 84.62 290 GLU A N 1
ATOM 2221 C CA . GLU A 1 290 ? -11.837 1.498 24.292 1.00 84.62 290 GLU A CA 1
ATOM 2222 C C . GLU A 1 290 ? -12.625 1.350 22.978 1.00 84.62 290 GLU A C 1
ATOM 2224 O O . GLU A 1 290 ? -12.040 1.246 21.900 1.00 84.62 290 GLU A O 1
ATOM 2229 N N . PHE A 1 291 ? -13.960 1.340 23.045 1.00 82.62 291 PHE A N 1
ATOM 2230 C CA . PHE A 1 291 ? -14.803 1.255 21.853 1.00 82.62 291 PHE A CA 1
ATOM 2231 C C . PHE A 1 291 ? -14.724 2.524 20.995 1.00 82.62 291 PHE A C 1
ATOM 2233 O O . PHE A 1 291 ? -14.689 2.425 19.769 1.00 82.62 291 PHE A O 1
ATOM 2240 N N . LYS A 1 292 ? -14.671 3.707 21.619 1.00 86.25 292 LYS A N 1
ATOM 2241 C CA . LYS A 1 292 ? -14.506 4.978 20.898 1.00 86.25 292 LYS A CA 1
ATOM 2242 C C . LYS A 1 292 ? -13.150 5.066 20.211 1.00 86.25 292 LYS A C 1
ATOM 2244 O O . LYS A 1 292 ? -13.100 5.488 19.059 1.00 86.25 292 LYS A O 1
ATOM 2249 N N . ASP A 1 293 ? -12.090 4.635 20.888 1.00 83.56 293 ASP A N 1
ATOM 2250 C CA . ASP A 1 293 ? -10.745 4.613 20.312 1.00 83.56 293 ASP A CA 1
ATOM 2251 C C . ASP A 1 293 ? -10.701 3.681 19.088 1.00 83.56 293 ASP A C 1
ATOM 2253 O O . ASP A 1 293 ? -10.247 4.074 18.012 1.00 83.56 293 ASP A O 1
ATOM 2257 N N . ALA A 1 294 ? -11.293 2.486 19.198 1.00 75.12 294 ALA A N 1
ATOM 2258 C CA . ALA A 1 294 ? -11.389 1.542 18.086 1.00 75.12 294 ALA A CA 1
ATOM 2259 C C . ALA A 1 294 ? -12.253 2.055 16.913 1.00 75.12 294 ALA A C 1
ATOM 2261 O O . ALA A 1 294 ? -11.931 1.787 15.754 1.00 75.12 294 ALA A O 1
ATOM 2262 N N . GLU A 1 295 ? -13.344 2.787 17.176 1.00 82.88 295 GLU A N 1
ATOM 2263 C CA . GLU A 1 295 ? -14.136 3.445 16.123 1.00 82.88 295 GLU A CA 1
ATOM 2264 C C . GLU A 1 295 ? -13.328 4.521 15.392 1.00 82.88 295 GLU A C 1
ATOM 2266 O O . GLU A 1 295 ? -13.413 4.626 14.166 1.00 82.88 295 GLU A O 1
ATOM 2271 N N . GLN A 1 296 ? -12.524 5.292 16.124 1.00 85.88 296 GLN A N 1
ATOM 2272 C CA . GLN A 1 296 ? -11.689 6.341 15.552 1.00 85.88 296 GLN A CA 1
ATOM 2273 C C . GLN A 1 296 ? -10.568 5.761 14.674 1.00 85.88 296 GLN A C 1
ATOM 2275 O O . GLN A 1 296 ? -10.335 6.255 13.567 1.00 85.88 296 GLN A O 1
ATOM 2280 N N . ASP A 1 297 ? -9.940 4.665 15.110 1.00 84.81 297 ASP A N 1
ATOM 2281 C CA . ASP A 1 297 ? -8.965 3.917 14.309 1.00 84.81 297 ASP A CA 1
ATOM 2282 C C . ASP A 1 297 ? -9.605 3.332 13.034 1.00 84.81 297 ASP A C 1
ATOM 2284 O O . ASP A 1 297 ? -9.032 3.411 11.943 1.00 84.81 297 ASP A O 1
ATOM 2288 N N . LEU A 1 298 ? -10.825 2.789 13.138 1.00 83.31 298 LEU A N 1
ATOM 2289 C CA . LEU A 1 298 ? -11.575 2.267 11.990 1.00 83.31 298 LEU A CA 1
ATOM 2290 C C . LEU A 1 298 ? -11.902 3.350 10.959 1.00 83.31 298 LEU A C 1
ATOM 2292 O O . LEU A 1 298 ? -11.838 3.087 9.756 1.00 83.31 298 LEU A O 1
ATOM 2296 N N . GLU A 1 299 ? -12.268 4.547 11.411 1.00 86.81 299 GLU A N 1
ATOM 2297 C CA . GLU A 1 299 ? -12.578 5.664 10.520 1.00 86.81 299 GLU A CA 1
ATOM 2298 C C . GLU A 1 299 ? -11.315 6.172 9.808 1.00 86.81 299 GLU A C 1
ATOM 2300 O O . GLU A 1 299 ? -11.328 6.345 8.590 1.00 86.81 299 GLU A O 1
ATOM 2305 N N . SER A 1 300 ? -10.188 6.269 10.522 1.00 86.12 300 SER A N 1
ATOM 2306 C CA . SER A 1 300 ? -8.877 6.583 9.931 1.00 86.12 300 SER A CA 1
ATOM 2307 C C . SER A 1 300 ? -8.476 5.573 8.846 1.00 86.12 300 SER A C 1
ATOM 2309 O O . SER A 1 300 ? -8.090 5.948 7.735 1.00 86.12 300 SER A O 1
ATOM 2311 N N . LEU A 1 301 ? -8.651 4.273 9.107 1.00 80.44 301 LEU A N 1
ATOM 2312 C CA . LEU A 1 301 ? -8.382 3.224 8.118 1.00 80.44 301 LEU A CA 1
ATOM 2313 C C . LEU A 1 301 ? -9.315 3.306 6.898 1.00 80.44 301 LEU A C 1
ATOM 2315 O O . LEU A 1 301 ? -8.892 3.012 5.776 1.00 80.44 301 LEU A O 1
ATOM 2319 N N . ARG A 1 302 ? -10.579 3.715 7.076 1.00 85.75 302 ARG A N 1
ATOM 2320 C CA . ARG A 1 302 ? -11.509 3.940 5.954 1.00 85.75 302 ARG A CA 1
ATOM 2321 C C . ARG A 1 302 ? -11.077 5.110 5.082 1.00 85.75 302 ARG A C 1
ATOM 2323 O O . ARG A 1 302 ? -11.151 4.991 3.857 1.00 85.75 302 ARG A O 1
ATOM 2330 N N . GLU A 1 303 ? -10.620 6.205 5.681 1.00 86.19 303 GLU A N 1
ATOM 2331 C CA . GLU A 1 303 ? -10.095 7.352 4.937 1.00 86.19 303 GLU A CA 1
ATOM 2332 C C . GLU A 1 303 ? -8.856 6.965 4.123 1.00 86.19 303 GLU A C 1
ATOM 2334 O O . GLU A 1 303 ? -8.816 7.224 2.917 1.00 86.19 303 GLU A O 1
ATOM 2339 N N . GLN A 1 304 ? -7.905 6.246 4.727 1.00 80.19 304 GLN A N 1
ATOM 2340 C CA . GLN A 1 304 ? -6.712 5.742 4.034 1.00 80.19 304 GLN A CA 1
ATOM 2341 C C . GLN A 1 304 ? -7.073 4.818 2.863 1.00 80.19 304 GLN A C 1
ATOM 2343 O O . GLN A 1 304 ? -6.564 4.974 1.752 1.00 80.19 304 GLN A O 1
ATOM 2348 N N . LEU A 1 305 ? -8.009 3.885 3.071 1.00 81.00 305 LEU A N 1
ATOM 2349 C CA . LEU A 1 305 ? -8.480 2.994 2.011 1.00 81.00 305 LEU A CA 1
ATOM 2350 C C . LEU A 1 305 ? -9.186 3.763 0.883 1.00 81.00 305 LEU A C 1
ATOM 2352 O O . LEU A 1 305 ? -9.078 3.387 -0.288 1.00 81.00 305 LEU A O 1
ATOM 2356 N N . SER A 1 306 ? -9.927 4.822 1.213 1.00 84.00 306 SER A N 1
ATOM 2357 C CA . SER A 1 306 ? -10.564 5.692 0.224 1.00 84.00 306 SER A CA 1
ATOM 2358 C C . SER A 1 306 ? -9.519 6.434 -0.614 1.00 84.00 306 SER A C 1
ATOM 2360 O O . SER A 1 306 ? -9.608 6.409 -1.844 1.00 84.00 306 SER A O 1
ATOM 2362 N N . ALA A 1 307 ? -8.502 7.016 0.029 1.00 80.12 307 ALA A N 1
ATOM 2363 C CA . ALA A 1 307 ? -7.402 7.709 -0.637 1.00 80.12 307 ALA A CA 1
ATOM 2364 C C . ALA A 1 307 ? -6.622 6.772 -1.576 1.00 80.12 307 ALA A C 1
ATOM 2366 O O . ALA A 1 307 ? -6.503 7.058 -2.769 1.00 80.12 307 ALA A O 1
ATOM 2367 N N . ALA A 1 308 ? -6.221 5.591 -1.094 1.00 71.00 308 ALA A N 1
ATOM 2368 C CA . ALA A 1 308 ? -5.526 4.588 -1.904 1.00 71.00 308 ALA A CA 1
ATOM 2369 C C . ALA A 1 308 ? -6.365 4.120 -3.111 1.00 71.00 308 ALA A C 1
ATOM 2371 O O . ALA A 1 308 ? -5.860 3.923 -4.218 1.00 71.00 308 ALA A O 1
ATOM 2372 N N . ASN A 1 309 ? -7.683 3.966 -2.939 1.00 76.19 309 ASN A N 1
ATOM 2373 C CA . ASN A 1 309 ? -8.573 3.617 -4.047 1.00 76.19 309 ASN A CA 1
ATOM 2374 C C . ASN A 1 309 ? -8.738 4.743 -5.070 1.00 76.19 309 ASN A C 1
ATOM 2376 O O . ASN A 1 309 ? -8.959 4.456 -6.252 1.00 76.19 309 ASN A O 1
ATOM 2380 N N . GLN A 1 310 ? -8.691 6.000 -4.633 1.00 85.81 310 GLN A N 1
ATOM 2381 C CA . GLN A 1 310 ? -8.731 7.149 -5.526 1.00 85.81 310 GLN A CA 1
ATOM 2382 C C . GLN A 1 310 ? -7.444 7.237 -6.349 1.00 85.81 310 GLN A C 1
ATOM 2384 O O . GLN A 1 310 ? -7.525 7.293 -7.576 1.00 85.81 310 GLN A O 1
ATOM 2389 N N . GLU A 1 311 ? -6.286 7.115 -5.706 1.00 80.44 311 GLU A N 1
ATOM 2390 C CA . GLU A 1 311 ? -4.986 7.073 -6.378 1.00 80.44 311 GLU A CA 1
ATOM 2391 C C . GLU A 1 311 ? -4.926 5.941 -7.416 1.00 80.44 311 GLU A C 1
ATOM 2393 O O . GLU A 1 311 ? -4.566 6.160 -8.575 1.00 80.44 311 GLU A O 1
ATOM 2398 N N . ARG A 1 312 ? -5.411 4.742 -7.059 1.00 81.12 312 ARG A N 1
ATOM 2399 C CA . ARG A 1 312 ? -5.523 3.614 -7.996 1.00 81.12 312 ARG A CA 1
ATOM 2400 C C . ARG A 1 312 ? -6.344 3.963 -9.243 1.00 81.12 312 ARG A C 1
ATOM 2402 O O . ARG A 1 312 ? -5.967 3.571 -10.346 1.00 81.12 312 ARG A O 1
ATOM 2409 N N . ARG A 1 313 ? -7.473 4.673 -9.101 1.00 82.88 313 ARG A N 1
ATOM 2410 C CA . ARG A 1 313 ? -8.300 5.093 -10.254 1.00 82.88 313 ARG A CA 1
ATOM 2411 C C . ARG A 1 313 ? -7.589 6.131 -11.115 1.00 82.88 313 ARG A C 1
ATOM 2413 O O . ARG A 1 313 ? -7.696 6.068 -12.339 1.00 82.88 313 ARG A O 1
ATOM 2420 N N . GLU A 1 314 ? -6.877 7.068 -10.501 1.00 84.25 314 GLU A N 1
ATOM 2421 C CA . GLU A 1 314 ? -6.109 8.084 -11.224 1.00 84.25 314 GLU A CA 1
ATOM 2422 C C . GLU A 1 314 ? -4.968 7.453 -12.027 1.00 84.25 314 GLU A C 1
ATOM 2424 O O . GLU A 1 314 ? -4.818 7.747 -13.214 1.00 84.25 314 GLU A O 1
ATOM 2429 N N . LEU A 1 315 ? -4.223 6.521 -11.427 1.00 80.81 315 LEU A N 1
ATOM 2430 C CA . LEU A 1 315 ? -3.190 5.746 -12.118 1.00 80.81 315 LEU A CA 1
ATOM 2431 C C . LEU A 1 315 ? -3.777 4.915 -13.264 1.00 80.81 315 LEU A C 1
ATOM 2433 O O . LEU A 1 315 ? -3.247 4.937 -14.373 1.00 80.81 315 LEU A O 1
ATOM 2437 N N . GLN A 1 316 ? -4.912 4.247 -13.039 1.00 80.44 316 GLN A N 1
ATOM 2438 C CA . GLN A 1 316 ? -5.595 3.479 -14.082 1.00 80.44 316 GLN A CA 1
ATOM 2439 C C . GLN A 1 316 ? -6.057 4.374 -15.246 1.00 80.44 316 GLN A C 1
ATOM 2441 O O . GLN A 1 316 ? -5.943 3.985 -16.404 1.00 80.44 316 GLN A O 1
ATOM 2446 N N . THR A 1 317 ? -6.522 5.593 -14.962 1.00 86.38 317 THR A N 1
ATOM 2447 C CA . THR A 1 317 ? -6.915 6.565 -15.996 1.00 86.38 317 THR A CA 1
ATOM 2448 C C . THR A 1 317 ? -5.701 7.040 -16.797 1.00 86.38 317 THR A C 1
ATOM 2450 O O . THR A 1 317 ? -5.732 7.023 -18.026 1.00 86.38 317 THR A O 1
ATOM 2453 N N . LYS A 1 318 ? -4.596 7.385 -16.119 1.00 83.81 318 LYS A N 1
ATOM 2454 C CA . LYS A 1 318 ? -3.329 7.764 -16.770 1.00 83.81 318 LYS A CA 1
ATOM 2455 C C . LYS A 1 318 ? -2.779 6.646 -17.659 1.00 83.81 318 LYS A C 1
ATOM 2457 O O . LYS A 1 318 ? -2.247 6.934 -18.731 1.00 83.81 318 LYS A O 1
ATOM 2462 N N . LEU A 1 319 ? -2.919 5.387 -17.237 1.00 83.06 319 LEU A N 1
ATOM 2463 C CA . LEU A 1 319 ? -2.523 4.224 -18.030 1.00 83.06 319 LEU A CA 1
ATOM 2464 C C . LEU A 1 319 ? -3.343 4.134 -19.324 1.00 83.06 319 LEU A C 1
ATOM 2466 O O . LEU A 1 319 ? -2.755 4.077 -20.399 1.00 83.06 319 LEU A O 1
ATOM 2470 N N . ILE A 1 320 ? -4.674 4.230 -19.236 1.00 87.31 320 ILE A N 1
ATOM 2471 C CA . ILE A 1 320 ? -5.566 4.211 -20.409 1.00 87.31 320 ILE A CA 1
ATOM 2472 C C . ILE A 1 320 ? -5.229 5.356 -21.377 1.00 87.31 320 ILE A C 1
ATOM 2474 O O . ILE A 1 320 ? -5.170 5.153 -22.588 1.00 87.31 320 ILE A O 1
ATOM 2478 N N . GLU A 1 321 ? -4.964 6.564 -20.871 1.00 86.06 321 GLU A N 1
ATOM 2479 C CA . GLU A 1 321 ? -4.559 7.698 -21.712 1.00 86.06 321 GLU A CA 1
ATOM 2480 C C . GLU A 1 321 ? -3.207 7.470 -22.404 1.00 86.06 321 GLU A C 1
ATOM 2482 O O . GLU A 1 321 ? -3.028 7.847 -23.566 1.00 86.06 321 GLU A O 1
ATOM 2487 N N . ARG A 1 322 ? -2.241 6.864 -21.704 1.00 84.31 322 ARG A N 1
ATOM 2488 C CA . ARG A 1 322 ? -0.933 6.493 -22.264 1.00 84.31 322 ARG A CA 1
ATOM 2489 C C . ARG A 1 322 ? -1.076 5.418 -23.339 1.00 84.31 322 ARG A C 1
ATOM 2491 O O . ARG A 1 322 ? -0.475 5.569 -24.399 1.00 84.31 322 ARG A O 1
ATOM 2498 N N . GLU A 1 323 ? -1.882 4.389 -23.099 1.00 82.56 323 GLU A N 1
ATOM 2499 C CA . GLU A 1 323 ? -2.187 3.332 -24.070 1.00 82.56 323 GLU A CA 1
ATOM 2500 C C . GLU A 1 323 ? -2.889 3.893 -25.312 1.00 82.56 323 GLU A C 1
ATOM 2502 O O . GLU A 1 323 ? -2.507 3.574 -26.435 1.00 82.56 323 GLU A O 1
ATOM 2507 N N . ALA A 1 324 ? -3.859 4.795 -25.135 1.00 83.75 324 ALA A N 1
ATOM 2508 C CA . ALA A 1 324 ? -4.532 5.456 -26.250 1.00 83.75 324 ALA A CA 1
ATOM 2509 C C . ALA A 1 324 ? -3.558 6.301 -27.088 1.00 83.75 324 ALA A C 1
ATOM 2511 O O . ALA A 1 324 ? -3.583 6.241 -28.317 1.00 83.75 324 ALA A O 1
ATOM 2512 N N . LYS A 1 325 ? -2.660 7.059 -26.441 1.00 86.06 325 LYS A N 1
ATOM 2513 C CA . LYS A 1 325 ? -1.605 7.814 -27.139 1.00 86.06 325 LYS A CA 1
ATOM 2514 C C . LYS A 1 325 ? -0.640 6.893 -27.884 1.00 86.06 325 LYS A C 1
ATOM 2516 O O . LYS A 1 325 ? -0.278 7.205 -29.014 1.00 86.06 325 LYS A O 1
ATOM 2521 N N . LEU A 1 326 ? -0.258 5.767 -27.282 1.00 86.25 326 LEU A N 1
ATOM 2522 C CA . LEU A 1 326 ? 0.577 4.754 -27.930 1.00 86.25 326 LEU A CA 1
ATOM 2523 C C . LEU A 1 326 ? -0.098 4.188 -29.179 1.00 86.25 326 LEU A C 1
ATOM 2525 O O . LEU A 1 326 ? 0.524 4.183 -30.232 1.00 86.25 326 LEU A O 1
ATOM 2529 N N . GLN A 1 327 ? -1.379 3.819 -29.111 1.00 84.81 327 GLN A N 1
ATOM 2530 C CA . GLN A 1 327 ? -2.114 3.332 -30.285 1.00 84.81 327 GLN A CA 1
ATOM 2531 C C . GLN A 1 327 ? -2.188 4.369 -31.414 1.00 84.81 327 GLN A C 1
ATOM 2533 O O . GLN A 1 327 ? -2.118 4.011 -32.590 1.00 84.81 327 GLN A O 1
ATOM 2538 N N . VAL A 1 328 ? -2.338 5.656 -31.081 1.00 87.56 328 VAL A N 1
ATOM 2539 C CA . VAL A 1 328 ? -2.318 6.738 -32.080 1.00 87.56 328 VAL A CA 1
ATOM 2540 C C . VAL A 1 328 ? -0.939 6.855 -32.731 1.00 87.56 328 VAL A C 1
ATOM 2542 O O . VAL A 1 328 ? -0.857 6.956 -33.953 1.00 87.56 328 VAL A O 1
ATOM 2545 N N . LEU A 1 329 ? 0.137 6.799 -31.943 1.00 86.50 329 LEU A N 1
ATOM 2546 C CA . LEU A 1 329 ? 1.507 6.833 -32.461 1.00 86.50 329 LEU A CA 1
ATOM 2547 C C . LEU A 1 329 ? 1.827 5.606 -33.322 1.00 86.50 329 LEU A C 1
ATOM 2549 O O . LEU A 1 329 ? 2.434 5.751 -34.377 1.00 86.50 329 LEU A O 1
ATOM 2553 N N . GLU A 1 330 ? 1.387 4.415 -32.915 1.00 84.81 330 GLU A N 1
ATOM 2554 C CA . GLU A 1 330 ? 1.546 3.189 -33.700 1.00 84.81 330 GLU A CA 1
ATOM 2555 C C . GLU A 1 330 ? 0.824 3.281 -35.044 1.00 84.81 330 GLU A C 1
ATOM 2557 O O . GLU A 1 330 ? 1.413 2.936 -36.067 1.00 84.81 330 GLU A O 1
ATOM 2562 N N . ARG A 1 331 ? -0.414 3.795 -35.071 1.00 83.94 331 ARG A N 1
ATOM 2563 C CA . ARG A 1 331 ? -1.133 4.034 -36.333 1.00 83.94 331 ARG A CA 1
ATOM 2564 C C . ARG A 1 331 ? -0.416 5.042 -37.219 1.00 83.94 331 ARG A C 1
ATOM 2566 O O . ARG A 1 331 ? -0.198 4.736 -38.383 1.00 83.94 331 ARG A O 1
ATOM 2573 N N . SER A 1 332 ? 0.008 6.178 -36.664 1.00 84.62 332 SER A N 1
ATOM 2574 C CA . SER A 1 332 ? 0.778 7.182 -37.411 1.00 84.62 332 SER A CA 1
ATOM 2575 C C . SER A 1 332 ? 2.046 6.575 -38.006 1.00 84.62 332 SER A C 1
ATOM 2577 O O . SER A 1 332 ? 2.343 6.798 -39.170 1.00 84.62 332 SER A O 1
ATOM 2579 N N . ARG A 1 333 ? 2.767 5.744 -37.243 1.00 86.25 333 ARG A N 1
ATOM 2580 C CA . ARG A 1 333 ? 3.983 5.081 -37.725 1.00 86.25 333 ARG A CA 1
ATOM 2581 C C . ARG A 1 333 ? 3.702 4.122 -38.883 1.00 86.25 333 ARG A C 1
ATOM 2583 O O . ARG A 1 333 ? 4.521 4.015 -39.790 1.00 86.25 333 ARG A O 1
ATOM 2590 N N . VAL A 1 334 ? 2.586 3.393 -38.832 1.00 84.75 334 VAL A N 1
ATOM 2591 C CA . VAL A 1 334 ? 2.164 2.499 -39.921 1.00 84.75 334 VAL A CA 1
ATOM 2592 C C . VAL A 1 334 ? 1.791 3.311 -41.161 1.00 84.75 334 VAL A C 1
ATOM 2594 O O . VAL A 1 334 ? 2.275 2.989 -42.239 1.00 84.75 334 VAL A O 1
ATOM 2597 N N . GLU A 1 335 ? 1.017 4.386 -41.006 1.00 84.12 335 GLU A N 1
ATOM 2598 C CA . GLU A 1 335 ? 0.644 5.292 -42.103 1.00 84.12 335 GLU A CA 1
ATOM 2599 C C . GLU A 1 335 ? 1.883 5.940 -42.750 1.00 84.12 335 GLU A C 1
ATOM 2601 O O . GLU A 1 335 ? 2.013 5.947 -43.973 1.00 84.12 335 GLU A O 1
ATOM 2606 N N . ASP A 1 336 ? 2.846 6.405 -41.947 1.00 83.38 336 ASP A N 1
ATOM 2607 C CA . ASP A 1 336 ? 4.109 6.971 -42.436 1.00 83.38 336 ASP A CA 1
ATOM 2608 C C . ASP A 1 336 ? 4.947 5.931 -43.202 1.00 83.38 336 ASP A C 1
ATOM 2610 O O . ASP A 1 336 ? 5.542 6.241 -44.239 1.00 83.38 336 ASP A O 1
ATOM 2614 N N . ALA A 1 337 ? 4.978 4.682 -42.726 1.00 80.31 337 ALA A N 1
ATOM 2615 C CA . ALA A 1 337 ? 5.668 3.585 -43.402 1.00 80.31 337 ALA A CA 1
ATOM 2616 C C . ALA A 1 337 ? 4.986 3.202 -44.727 1.00 80.31 337 ALA A C 1
ATOM 2618 O O . ALA A 1 337 ? 5.673 2.974 -45.725 1.00 80.31 337 ALA A O 1
ATOM 2619 N N . GLU A 1 338 ? 3.652 3.169 -44.761 1.00 82.81 338 GLU A N 1
ATOM 2620 C CA . GLU A 1 338 ? 2.875 2.932 -45.981 1.00 82.81 338 GLU A CA 1
ATOM 2621 C C . GLU A 1 338 ? 3.107 4.049 -47.006 1.00 82.81 338 GLU A C 1
ATOM 2623 O O . GLU A 1 338 ? 3.402 3.762 -48.167 1.00 82.81 338 GLU A O 1
ATOM 2628 N N . HIS A 1 339 ? 3.082 5.316 -46.583 1.00 85.31 339 HIS A N 1
ATOM 2629 C CA . HIS A 1 339 ? 3.383 6.455 -47.452 1.00 85.31 339 HIS A CA 1
ATOM 2630 C C . HIS A 1 339 ? 4.810 6.419 -48.014 1.00 85.31 339 HIS A C 1
ATOM 2632 O O . HIS A 1 339 ? 5.012 6.720 -49.194 1.00 85.31 339 HIS A O 1
ATOM 2638 N N . ALA A 1 340 ? 5.802 6.027 -47.211 1.00 78.75 340 ALA A N 1
ATOM 2639 C CA . ALA A 1 340 ? 7.182 5.874 -47.666 1.00 78.75 340 ALA A CA 1
ATOM 2640 C C . ALA A 1 340 ? 7.348 4.730 -48.686 1.00 78.75 340 ALA A C 1
ATOM 2642 O O . ALA A 1 340 ? 8.065 4.885 -49.684 1.00 78.75 340 ALA A O 1
ATOM 2643 N N . ASP A 1 341 ? 6.667 3.599 -48.478 1.00 82.62 341 ASP A N 1
ATOM 2644 C CA . ASP A 1 341 ? 6.671 2.476 -49.423 1.00 82.62 341 ASP A CA 1
ATOM 2645 C C . ASP A 1 341 ? 5.978 2.851 -50.743 1.00 82.62 341 ASP A C 1
ATOM 2647 O O . ASP A 1 341 ? 6.466 2.553 -51.836 1.00 82.62 341 ASP A O 1
ATOM 2651 N N . GLU A 1 342 ? 4.873 3.590 -50.666 1.00 82.19 342 GLU A N 1
ATOM 2652 C CA . GLU A 1 342 ? 4.119 4.039 -51.834 1.00 82.19 342 GLU A CA 1
ATOM 2653 C C . GLU A 1 342 ? 4.890 5.085 -52.653 1.00 82.19 342 GLU A C 1
ATOM 2655 O O . GLU A 1 342 ? 4.937 5.003 -53.885 1.00 82.19 342 GLU A O 1
ATOM 2660 N N . ALA A 1 343 ? 5.589 6.007 -51.981 1.00 82.69 343 ALA A N 1
ATOM 2661 C CA . ALA A 1 343 ? 6.524 6.934 -52.614 1.00 82.69 343 ALA A CA 1
ATOM 2662 C C . ALA A 1 343 ? 7.681 6.196 -53.311 1.00 82.69 343 ALA A C 1
ATOM 2664 O O . ALA A 1 343 ? 8.045 6.535 -54.440 1.00 82.69 343 ALA A O 1
ATOM 2665 N N . SER A 1 344 ? 8.217 5.145 -52.685 1.00 80.75 344 SER A N 1
ATOM 2666 C CA . SER A 1 344 ? 9.276 4.313 -53.270 1.00 80.75 344 SER A CA 1
ATOM 2667 C C . SER A 1 344 ? 8.784 3.540 -54.497 1.00 80.75 344 SER A C 1
ATOM 2669 O O . SER A 1 344 ? 9.462 3.515 -55.528 1.00 80.75 344 SER A O 1
ATOM 2671 N N . ARG A 1 345 ? 7.570 2.972 -54.445 1.00 85.25 345 ARG A N 1
ATOM 2672 C CA . ARG A 1 345 ? 6.920 2.333 -55.603 1.00 85.25 345 ARG A CA 1
ATOM 2673 C C . ARG A 1 345 ? 6.683 3.322 -56.743 1.00 85.25 345 ARG A C 1
ATOM 2675 O O . ARG A 1 345 ? 6.949 2.988 -57.897 1.00 85.25 345 ARG A O 1
ATOM 2682 N N . ALA A 1 346 ? 6.222 4.536 -56.444 1.00 83.50 346 ALA A N 1
ATOM 2683 C CA . ALA A 1 346 ? 6.017 5.579 -57.447 1.00 83.50 346 ALA A CA 1
ATOM 2684 C C . ALA A 1 346 ? 7.336 6.006 -58.116 1.00 83.50 346 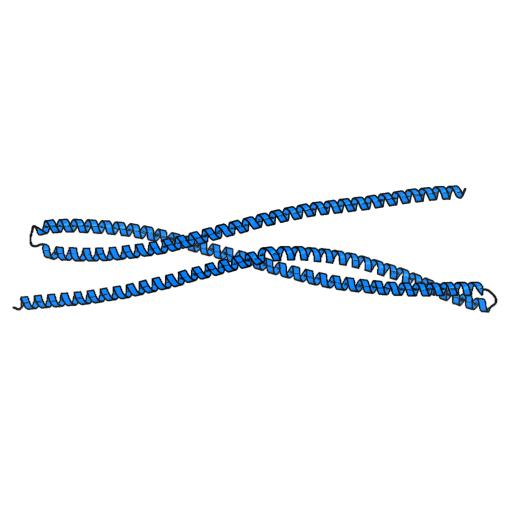ALA A C 1
ATOM 2686 O O . ALA A 1 346 ? 7.393 6.123 -59.341 1.00 83.50 346 ALA A O 1
ATOM 2687 N N . ALA A 1 347 ? 8.408 6.171 -57.335 1.00 83.12 347 ALA A N 1
ATOM 2688 C CA . ALA A 1 347 ? 9.738 6.490 -57.850 1.00 83.12 347 ALA A CA 1
ATOM 2689 C C . ALA A 1 347 ? 10.301 5.369 -58.740 1.00 83.12 347 ALA A C 1
ATOM 2691 O O . ALA A 1 347 ? 10.825 5.649 -59.820 1.00 83.12 347 ALA A O 1
ATOM 2692 N N . MET A 1 348 ? 10.142 4.102 -58.338 1.00 85.25 348 MET A N 1
ATOM 2693 C CA . MET A 1 348 ? 10.539 2.956 -59.165 1.00 85.25 348 MET A CA 1
ATOM 2694 C C . MET A 1 348 ? 9.766 2.904 -60.478 1.00 85.25 348 MET A C 1
ATOM 2696 O O . MET A 1 348 ? 10.374 2.743 -61.532 1.00 85.25 348 MET A O 1
ATOM 2700 N N . LYS A 1 349 ? 8.448 3.114 -60.436 1.00 87.38 349 LYS A N 1
ATOM 2701 C CA . LYS A 1 349 ? 7.619 3.136 -61.642 1.00 87.38 349 LYS A CA 1
ATOM 2702 C C . LYS A 1 349 ? 8.030 4.258 -62.601 1.00 87.38 349 LYS A C 1
ATOM 2704 O O . LYS A 1 349 ? 8.150 4.025 -63.797 1.00 87.38 349 LYS A O 1
ATOM 2709 N N . HIS A 1 350 ? 8.302 5.456 -62.083 1.00 85.56 350 HIS A N 1
ATOM 2710 C CA . HIS A 1 350 ? 8.800 6.568 -62.897 1.00 85.56 350 HIS A CA 1
ATOM 2711 C C . HIS A 1 350 ? 10.160 6.242 -63.533 1.00 85.56 350 HIS A C 1
ATOM 2713 O O . HIS A 1 350 ? 10.395 6.528 -64.704 1.00 85.56 350 HIS A O 1
ATOM 2719 N N . MET A 1 351 ? 11.064 5.615 -62.779 1.00 85.38 351 MET A N 1
ATOM 2720 C CA . MET A 1 351 ? 12.359 5.180 -63.296 1.00 85.38 351 MET A CA 1
ATOM 2721 C C . MET A 1 351 ? 12.214 4.092 -64.369 1.00 85.38 351 MET A C 1
ATOM 2723 O O . MET A 1 351 ? 12.898 4.160 -65.385 1.00 85.38 351 MET A O 1
ATOM 2727 N N . GLU A 1 352 ? 11.311 3.125 -64.195 1.00 82.94 352 GLU A N 1
ATOM 2728 C CA . GLU A 1 352 ? 10.987 2.135 -65.229 1.00 82.94 352 GLU A CA 1
ATOM 2729 C C . GLU A 1 352 ? 10.432 2.792 -66.495 1.00 82.94 352 GLU A C 1
ATOM 2731 O O . GLU A 1 352 ? 10.858 2.450 -67.595 1.00 82.94 352 GLU A O 1
ATOM 2736 N N . GLU A 1 353 ? 9.526 3.763 -66.363 1.00 86.19 353 GLU A N 1
ATOM 2737 C CA . GLU A 1 353 ? 8.976 4.508 -67.499 1.00 86.19 353 GLU A CA 1
ATOM 2738 C C . GLU A 1 353 ? 10.070 5.287 -68.258 1.00 86.19 353 GLU A C 1
ATOM 2740 O O . GLU A 1 353 ? 10.104 5.258 -69.491 1.00 86.19 353 GLU A O 1
ATOM 2745 N N . GLU A 1 354 ? 11.011 5.923 -67.553 1.00 82.44 354 GLU A N 1
ATOM 2746 C CA . GLU A 1 354 ? 12.165 6.607 -68.160 1.00 82.44 354 GLU A CA 1
ATOM 2747 C C . GLU A 1 354 ? 13.172 5.632 -68.794 1.00 82.44 354 GLU A C 1
ATOM 2749 O O . GLU A 1 354 ? 13.702 5.887 -69.881 1.00 82.44 354 GLU A O 1
ATOM 2754 N N . LEU A 1 355 ? 13.402 4.471 -68.175 1.00 81.62 355 LEU A N 1
ATOM 2755 C CA . LEU A 1 355 ? 14.223 3.404 -68.751 1.00 81.62 355 LEU A CA 1
ATOM 2756 C C . LEU A 1 355 ? 13.588 2.825 -70.018 1.00 81.62 355 LEU A C 1
ATOM 2758 O O . LEU A 1 355 ? 14.292 2.543 -70.985 1.00 81.62 355 LEU A O 1
ATOM 2762 N N . VAL A 1 356 ? 12.264 2.667 -70.049 1.00 82.69 356 VAL A N 1
ATOM 2763 C CA . VAL A 1 356 ? 11.548 2.227 -71.250 1.00 82.69 356 VAL A CA 1
ATOM 2764 C C . VAL A 1 356 ? 11.680 3.281 -72.344 1.00 82.69 356 VAL A C 1
ATOM 2766 O O . VAL A 1 356 ? 12.100 2.928 -73.444 1.00 82.69 356 VAL A O 1
ATOM 2769 N N . LYS A 1 357 ? 11.418 4.564 -72.044 1.00 82.69 357 LYS A N 1
ATOM 2770 C CA . LYS A 1 357 ? 11.565 5.671 -73.008 1.00 82.69 357 LYS A CA 1
ATOM 2771 C C . LYS A 1 357 ? 12.960 5.723 -73.622 1.00 82.69 357 LYS A C 1
ATOM 2773 O O . LYS A 1 357 ? 13.066 5.747 -74.847 1.00 82.69 357 LYS A O 1
ATOM 2778 N N . THR A 1 358 ? 14.009 5.700 -72.800 1.00 78.00 358 THR A N 1
ATOM 2779 C CA . THR A 1 358 ? 15.402 5.712 -73.278 1.00 78.00 358 THR A CA 1
ATOM 2780 C C . THR A 1 358 ? 15.719 4.497 -74.146 1.00 78.00 358 THR A C 1
ATOM 2782 O O . THR A 1 358 ? 16.363 4.653 -75.179 1.00 78.00 358 THR A O 1
ATOM 2785 N N . ARG A 1 359 ? 15.199 3.306 -73.815 1.00 74.38 359 ARG A N 1
ATOM 2786 C CA . ARG A 1 359 ? 15.330 2.108 -74.663 1.00 74.38 359 ARG A CA 1
ATOM 2787 C C . ARG A 1 359 ? 14.651 2.258 -76.022 1.00 74.38 359 ARG A C 1
ATOM 2789 O O . ARG A 1 359 ? 15.213 1.817 -77.019 1.00 74.38 359 ARG A O 1
ATOM 2796 N N . THR A 1 360 ? 13.460 2.858 -76.071 1.00 74.56 360 THR A N 1
ATOM 2797 C CA . THR A 1 360 ? 12.772 3.160 -77.341 1.00 74.56 360 THR A CA 1
ATOM 2798 C C . THR A 1 360 ? 13.570 4.140 -78.191 1.00 74.56 360 THR A C 1
ATOM 2800 O O . THR A 1 360 ? 13.750 3.877 -79.372 1.00 74.56 360 THR A O 1
ATOM 2803 N N . LEU A 1 361 ? 14.097 5.214 -77.594 1.00 70.06 361 LEU A N 1
ATOM 2804 C CA . LEU A 1 361 ? 14.903 6.215 -78.304 1.00 70.06 361 LEU A CA 1
ATOM 2805 C C . LEU A 1 361 ? 16.217 5.625 -78.844 1.00 70.06 361 LEU A C 1
ATOM 2807 O O . LEU A 1 361 ? 16.547 5.836 -80.004 1.00 70.06 361 LEU A O 1
ATOM 2811 N N . LEU A 1 362 ? 16.921 4.812 -78.048 1.00 64.50 362 LEU A N 1
ATOM 2812 C CA . LEU A 1 362 ? 18.119 4.084 -78.493 1.00 64.50 362 LEU A CA 1
ATOM 2813 C C . LEU A 1 362 ? 17.811 3.066 -79.605 1.00 64.50 362 LEU A C 1
ATOM 2815 O O . LEU A 1 362 ? 18.585 2.926 -80.544 1.00 64.50 362 LEU A O 1
ATOM 2819 N N . GLY A 1 363 ? 16.664 2.382 -79.542 1.00 61.00 363 GLY A N 1
ATOM 2820 C CA . GLY A 1 363 ? 16.221 1.466 -80.600 1.00 61.00 363 GLY A CA 1
ATOM 2821 C C . GLY A 1 363 ? 15.748 2.159 -81.887 1.00 61.00 363 GLY A C 1
ATOM 2822 O O . GLY A 1 363 ? 15.636 1.500 -82.924 1.00 61.00 363 GLY A O 1
ATOM 2823 N N . GLU A 1 364 ? 15.458 3.461 -81.832 1.00 53.56 364 GLU A N 1
ATOM 2824 C CA . GLU A 1 364 ? 15.160 4.310 -82.992 1.00 53.56 364 GLU A CA 1
ATOM 2825 C C . GLU A 1 364 ? 16.428 4.928 -83.609 1.00 53.56 364 GLU A C 1
ATOM 2827 O O . GLU A 1 364 ? 16.431 5.173 -84.811 1.00 53.56 364 GLU A O 1
ATOM 2832 N N . GLU A 1 365 ? 17.518 5.103 -82.850 1.00 51.59 365 GLU A N 1
ATOM 2833 C CA . GLU A 1 365 ? 18.833 5.527 -83.374 1.00 51.59 365 GLU A CA 1
ATOM 2834 C C . GLU A 1 365 ? 19.606 4.404 -84.104 1.00 51.59 365 GLU A C 1
ATOM 2836 O O . GLU A 1 365 ? 20.529 4.689 -84.866 1.00 51.59 365 GLU A O 1
ATOM 2841 N N . GLU A 1 366 ? 19.230 3.131 -83.919 1.00 48.44 366 GLU A N 1
ATOM 2842 C CA . GLU A 1 366 ? 19.870 1.962 -84.556 1.00 48.44 366 GLU A CA 1
ATOM 2843 C C . GLU A 1 366 ? 19.208 1.494 -85.881 1.00 48.44 366 GLU A C 1
ATOM 2845 O O . GLU A 1 366 ? 19.568 0.437 -86.409 1.00 48.44 366 GLU A O 1
ATOM 2850 N N . ARG A 1 367 ? 18.254 2.250 -86.447 1.00 42.22 367 ARG A N 1
ATOM 2851 C CA . ARG A 1 367 ? 17.625 1.977 -87.761 1.00 42.22 367 ARG A CA 1
ATOM 2852 C C . ARG A 1 367 ? 17.876 3.094 -88.758 1.00 42.22 367 ARG A C 1
ATOM 2854 O O . ARG A 1 367 ? 18.051 2.754 -89.952 1.00 42.22 367 ARG A O 1
#

Foldseek 3Di:
DVVVVVVVVVVVVVVVVVVVVVVVVVVVVVVVVVVVVVVVVVVVVVVVVVVVVVVVVVVVVVVCVVPVPPPPVVLVVVLVVLVVVLVVLVVVLVVLVVVLVVLVVVLVVLVVVLVVLVVVLVVQVVVVVVPDDPVVNVVSVVVSVVSVVVSVVSVVVSVVSVVVSVVSVVVSVVSVVVSVVSVVVVVVVVVVVVVVVVVVVVVVVVLVVVLVVLVVVLVVLVVVLVVLVVVLVVLVVVLVVLVVVQVVCVVPPDCNPVSVVVNVVSVVVNVVSVVVSVVSVVVSVVSVVVNVVSVVVVVVVVVVVVVVVVVVVVVVVVVVVVVVVVVVVVVVVVVVVVVVVVVVVVVVVVVVVVVVVVVVVVVVVVD